Protein AF-0000000085042746 (afdb_homodimer)

Sequence (410 aa):
MNKKSLLLAFVGLVVLGSLLYTFTGTIDPEVYLENIAAERERQFKFLKYNIDSPLEEDQKKDLDSLDFYPIDPSYKVRGRLEPVPNKRIVEIPMTDGTLERYIRHSFVTFELQGKSLKLLLLQAEDEVDLRNFFLAFADGTSADETYGGGRYINLRQDGSSSITIDFNLAYNPYCAYNPDFACPIPPKENILEIPIRAGEKNYNKMNKKSLLLAFVGLVVLGSLLYTFTGTIDPEVYLENIAAERERQFKFLKYNIDSPLEEDQKKDLDSLDFYPIDPSYKVRGRLEPVPNKRIVEIPMTDGTLERYIRHSFVTFELQGKSLKLLLLQAEDEVDLRNFFLAFADGTSADETYGGGRYINLRQDGSSSITIDFNLAYNPYCAYNPDFACPIPPKENILEIPIRAGEKNYNK

Nearest PDB structures (foldseek):
  4fj4-assembly2_A  TM=9.513E-01  e=2.532E-18  Halobacterium salinarum NRC-1
  4fj4-assembly1_B  TM=9.315E-01  e=5.922E-18  Halobacterium salinarum NRC-1
  4dlh-assembly2_B  TM=9.328E-01  e=3.376E-15  Halobacterium salinarum NRC-1
  2lok-assembly1_A  TM=8.518E-01  e=4.322E-14  Halobacterium salinarum NRC-1
  2lnu-assembly1_A  TM=7.606E-01  e=7.051E-15  Haloarcula marismortui ATCC 43049

InterPro domains:
  IPR012467 Protein of unknown function DUF1684 [PF07920] (63-201)
  IPR012467 Protein of unknown function DUF1684 [PTHR41913] (56-204)

Solvent-accessible surface area (backbone atoms only — not comparable to full-atom values): 22525 Å² total; per-residue (Å²): 132,62,68,65,59,52,51,52,49,49,50,48,48,51,50,51,53,52,54,62,60,62,68,56,82,60,70,52,66,67,56,50,53,49,51,54,51,50,52,53,49,47,52,47,44,34,45,48,66,24,88,82,28,67,49,50,71,71,53,23,72,67,56,84,75,78,50,60,44,70,87,51,75,83,47,48,31,64,26,40,57,40,75,39,85,72,69,40,78,40,77,37,50,28,71,76,70,50,71,45,70,28,30,44,48,27,35,35,38,34,66,51,96,89,38,83,44,64,38,56,34,30,25,61,75,84,56,82,57,85,50,48,35,42,35,44,29,34,32,51,33,40,64,71,58,22,47,61,70,23,36,34,39,85,37,54,57,73,50,67,55,29,34,62,47,52,39,57,63,26,34,70,48,58,35,71,76,24,74,86,44,73,37,74,45,41,51,80,69,21,56,42,78,58,65,64,83,40,11,46,38,46,77,78,128,134,62,71,67,62,53,52,51,49,50,51,46,51,50,51,51,52,52,54,62,63,64,67,56,82,59,70,52,66,65,57,50,54,50,50,54,52,50,53,53,50,47,52,46,43,34,46,49,64,24,89,81,28,69,49,50,70,70,53,22,72,68,56,84,74,79,51,59,46,69,88,53,75,82,47,49,36,66,26,40,56,41,75,41,84,73,71,40,77,40,76,36,49,27,71,76,70,50,74,45,69,26,29,45,48,28,36,37,38,35,66,53,95,89,37,82,44,64,38,56,34,30,25,60,74,82,56,82,57,86,50,50,34,42,36,45,29,36,34,51,33,38,64,73,59,21,47,62,70,24,35,34,37,85,36,53,57,73,49,66,56,28,34,62,47,54,39,58,62,26,34,70,50,60,35,73,74,25,75,87,41,70,37,75,44,41,49,80,70,20,55,44,79,57,65,65,86,42,11,46,37,45,78,79,131

Radius of gyration: 24.29 Å; Cα contacts (8 Å, |Δi|>4): 730; chains: 2; bounding box: 73×65×66 Å

Organism: Cyclobacterium marinum (strain ATCC 25205 / DSM 745 / LMG 13164 / NCIMB 1802) (NCBI:txid880070)

Secondary structure (DSSP, 8-state):
--HHHHHHHHHHHHHHHHHHHHT-----HHHHHHHHHHHHHHHHHHHHH-TT-SS-HHHHHH-----BPPP-GGGEEEEEEEEPSS--EEEEEBTTS-EEEEEEEEEEEEEETTEEEEEEEEEETT-SSTTEEEEEEB-TTBTTTB-TT-EEEEEE--SSSEEEEEGGG-B--GGGT-TTS--BPPPGGGB-SS----SB-----/--HHHHHHHHHHHHHHHHHHHHT-----HHHHHHHHHHHHHHHHHHHHH-TT-SS-HHHHHH-----BPPP-GGGEEEEEEEEEEEEEEEEEEBTTS-EEEEEEEEEEEEEETTEEEEEEEEEETT-SSTTEEEEEEB-TTBTTTB-TT-EEEEEE--SSSEEEEEGGG-B--GGGT-TTS--BPPPGGGB-SS----SB-----

Foldseek 3Di:
DDPVVVVVVVVVVVVVVVVVVPPPPDDPPVNVLVVLVVLQVVVLCCCQPNPPHLADPVRSVVRDHFDWFPADCLQKWKWFWAFDPPFDWDWFAKLVGDTAIWTQGTKTWTDHPRDIAIFTWTHHPPDPDPQKTKGWAAEQCAPPFADPQTWIDIWGADDPGMTIDRQLATDDDSCLNPVVDIDTGHDPSRYYYHDDRHHTTRDDD/DDPVVVVVVVVVVVVVVVVVVPPPPDDPPVNVLVVLVVLQVVVLCCCQPNPPHLADVVRSVVRDHFDWFPADCLQKWKWFWAFDPPFDWDWFAKLVGDTAIWTQGTKTWTDHPRDIAIFTWTHHPPDPDPQKTKGWAAEQCAPPWADPQTWIDIWGADDPGMTIDRQLATDDDSCLNPVVDIDTRHDPSRYYYHDDRHHTTRDDD

Structure (mmCIF, N/CA/C/O backbone):
data_AF-0000000085042746-model_v1
#
loop_
_entity.id
_entity.type
_entity.pdbx_description
1 polymer 'DUF1684 domain-containing protein'
#
loop_
_atom_site.group_PDB
_atom_site.id
_atom_site.type_symbol
_atom_site.label_atom_id
_atom_site.label_alt_id
_atom_site.label_comp_id
_atom_site.label_asym_id
_atom_site.label_entity_id
_atom_site.label_seq_id
_atom_site.pdbx_PDB_ins_code
_atom_site.Cartn_x
_atom_site.Cartn_y
_atom_site.Cartn_z
_atom_site.occupancy
_atom_site.B_iso_or_equiv
_atom_site.auth_seq_id
_atom_site.auth_comp_id
_atom_site.auth_asym_id
_atom_site.auth_atom_id
_atom_site.pdbx_PDB_model_num
ATOM 1 N N . MET A 1 1 ? -44.281 10.672 -41 1 47.78 1 MET A N 1
ATOM 2 C CA . MET A 1 1 ? -43.469 10.969 -39.844 1 47.78 1 MET A CA 1
ATOM 3 C C . MET A 1 1 ? -42.562 12.188 -40.094 1 47.78 1 MET A C 1
ATOM 5 O O . MET A 1 1 ? -41.812 12.219 -41.062 1 47.78 1 MET A O 1
ATOM 9 N N . ASN A 1 2 ? -42.906 13.414 -39.531 1 61.84 2 ASN A N 1
ATOM 10 C CA . ASN A 1 2 ? -42.469 14.727 -39.969 1 61.84 2 ASN A CA 1
ATOM 11 C C . ASN A 1 2 ? -40.969 14.914 -39.812 1 61.84 2 ASN A C 1
ATOM 13 O O . ASN A 1 2 ? -40.344 14.359 -38.875 1 61.84 2 ASN A O 1
ATOM 17 N N . LYS A 1 3 ? -40.312 15.383 -40.781 1 70.31 3 LYS A N 1
ATOM 18 C CA . LYS A 1 3 ? -38.875 15.609 -40.969 1 70.31 3 LYS A CA 1
ATOM 19 C C . LYS A 1 3 ? -38.281 16.359 -39.781 1 70.31 3 LYS A C 1
ATOM 21 O O . LYS A 1 3 ? -37.125 16.078 -39.375 1 70.31 3 LYS A O 1
ATOM 26 N N . LYS A 1 4 ? -39 17.188 -39.25 1 70.31 4 LYS A N 1
ATOM 27 C CA . LYS A 1 4 ? -38.531 17.953 -38.094 1 70.31 4 LYS A CA 1
ATOM 28 C C . LYS A 1 4 ? -38.375 17.062 -36.844 1 70.31 4 LYS A C 1
ATOM 30 O O . LYS A 1 4 ? -37.438 17.203 -36.094 1 70.31 4 LYS A O 1
ATOM 35 N N . SER A 1 5 ? -39.25 16.188 -36.656 1 73 5 SER A N 1
ATOM 36 C CA . SER A 1 5 ? -39.188 15.25 -35.531 1 73 5 SER A CA 1
ATOM 37 C C . SER A 1 5 ? -38.031 14.273 -35.688 1 73 5 SER A C 1
ATOM 39 O O . SER A 1 5 ? -37.406 13.883 -34.719 1 73 5 SER A O 1
ATOM 41 N N . LEU A 1 6 ? -37.656 13.992 -36.906 1 71.12 6 LEU A N 1
ATOM 42 C CA . LEU A 1 6 ? -36.531 13.102 -37.188 1 71.12 6 LEU A CA 1
ATOM 43 C C . LEU A 1 6 ? -35.188 13.789 -36.906 1 71.12 6 LEU A C 1
ATOM 45 O O . LEU A 1 6 ? -34.281 13.172 -36.375 1 71.12 6 LEU A O 1
ATOM 49 N N . LEU A 1 7 ? -35.125 15.094 -37.219 1 70.94 7 LEU A N 1
ATOM 50 C CA . LEU A 1 7 ? -33.906 15.875 -37 1 70.94 7 LEU A CA 1
ATOM 51 C C . LEU A 1 7 ? -33.688 16.094 -35.5 1 70.94 7 LEU A C 1
ATOM 53 O O . LEU A 1 7 ? -32.562 15.992 -35 1 70.94 7 LEU A O 1
ATOM 57 N N . LEU A 1 8 ? -34.781 16.297 -34.781 1 69.56 8 LEU A N 1
ATOM 58 C CA . LEU A 1 8 ? -34.688 16.469 -33.344 1 69.56 8 LEU A CA 1
ATOM 59 C C . LEU A 1 8 ? -34.312 15.164 -32.656 1 69.56 8 LEU A C 1
ATOM 61 O O . LEU A 1 8 ? -33.531 15.164 -31.719 1 69.56 8 LEU A O 1
ATOM 65 N N . ALA A 1 9 ? -34.781 14.062 -33.188 1 69.44 9 ALA A N 1
ATOM 66 C CA . ALA A 1 9 ? -34.406 12.75 -32.688 1 69.44 9 ALA A CA 1
ATOM 67 C C . ALA A 1 9 ? -32.938 12.453 -32.938 1 69.44 9 ALA A C 1
ATOM 69 O O . ALA A 1 9 ? -32.219 11.898 -32.094 1 69.44 9 ALA A O 1
ATOM 70 N N . PHE A 1 10 ? -32.469 12.922 -34.125 1 72.94 10 PHE A N 1
ATOM 71 C CA . PHE A 1 10 ? -31.062 12.711 -34.469 1 72.94 10 PHE A CA 1
ATOM 72 C C . PHE A 1 10 ? -30.141 13.578 -33.625 1 72.94 10 PHE A C 1
ATOM 74 O O . PHE A 1 10 ? -29.109 13.109 -33.125 1 72.94 10 PHE A O 1
ATOM 81 N N . VAL A 1 11 ? -30.547 14.82 -33.344 1 68.88 11 VAL A N 1
ATOM 82 C CA . VAL A 1 11 ? -29.766 15.727 -32.5 1 68.88 11 VAL A CA 1
ATOM 83 C C . VAL A 1 11 ? -29.797 15.219 -31.062 1 68.88 11 VAL A C 1
ATOM 85 O O . VAL A 1 11 ? -28.766 15.25 -30.375 1 68.88 11 VAL A O 1
ATOM 88 N N . GLY A 1 12 ? -30.984 14.703 -30.672 1 67 12 GLY A N 1
ATOM 89 C CA . GLY A 1 12 ? -31.078 14.102 -29.344 1 67 12 GLY A CA 1
ATOM 90 C C . GLY A 1 12 ? -30.188 12.883 -29.188 1 67 12 GLY A C 1
ATOM 91 O O . GLY A 1 12 ? -29.531 12.727 -28.141 1 67 12 GLY A O 1
ATOM 92 N N . LEU A 1 13 ? -30.141 12.039 -30.266 1 67.69 13 LEU A N 1
ATOM 93 C CA . LEU A 1 13 ? -29.281 10.859 -30.234 1 67.69 13 LEU A CA 1
ATOM 94 C C . LEU A 1 13 ? -27.812 11.25 -30.188 1 67.69 13 LEU A C 1
ATOM 96 O O . LEU A 1 13 ? -27.016 10.648 -29.453 1 67.69 13 LEU A O 1
ATOM 100 N N . VAL A 1 14 ? -27.438 12.32 -30.906 1 63.56 14 VAL A N 1
ATOM 101 C CA . VAL A 1 14 ? -26.047 12.797 -30.906 1 63.56 14 VAL A CA 1
ATOM 102 C C . VAL A 1 14 ? -25.703 13.406 -29.562 1 63.56 14 VAL A C 1
ATOM 104 O O . VAL A 1 14 ? -24.641 13.156 -29 1 63.56 14 VAL A O 1
ATOM 107 N N . VAL A 1 15 ? -26.641 14.125 -29 1 60.72 15 VAL A N 1
ATOM 108 C CA . VAL A 1 15 ? -26.422 14.734 -27.703 1 60.72 15 VAL A CA 1
ATOM 109 C C . VAL A 1 15 ? -26.375 13.648 -26.625 1 60.72 15 VAL A C 1
ATOM 111 O O . VAL A 1 15 ? -25.516 13.688 -25.734 1 60.72 15 VAL A O 1
ATOM 114 N N . LEU A 1 16 ? -27.281 12.664 -26.719 1 58.47 16 LEU A N 1
ATOM 115 C CA . LEU A 1 16 ? -27.266 11.555 -25.781 1 58.47 16 LEU A CA 1
ATOM 116 C C . LEU A 1 16 ? -25.984 10.734 -25.922 1 58.47 16 LEU A C 1
ATOM 118 O O . LEU A 1 16 ? -25.391 10.328 -24.922 1 58.47 16 LEU A O 1
ATOM 122 N N . GLY A 1 17 ? -25.531 10.453 -27.125 1 55.41 17 GLY A N 1
ATOM 123 C CA . GLY A 1 17 ? -24.266 9.789 -27.359 1 55.41 17 GLY A CA 1
ATOM 124 C C . GLY A 1 17 ? -23.078 10.547 -26.812 1 55.41 17 GLY A C 1
ATOM 125 O O . GLY A 1 17 ? -22.172 9.961 -26.219 1 55.41 17 GLY A O 1
ATOM 126 N N . SER A 1 18 ? -23.094 11.867 -27.016 1 54.91 18 SER A N 1
ATOM 127 C CA . SER A 1 18 ? -22 12.695 -26.516 1 54.91 18 SER A CA 1
ATOM 128 C C . SER A 1 18 ? -22.016 12.75 -25 1 54.91 18 SER A C 1
ATOM 130 O O . SER A 1 18 ? -20.953 12.75 -24.359 1 54.91 18 SER A O 1
ATOM 132 N N . LEU A 1 19 ? -23.125 12.797 -24.344 1 50.06 19 LEU A N 1
ATOM 133 C CA . LEU A 1 19 ? -23.219 12.812 -22.891 1 50.06 19 LEU A CA 1
ATOM 134 C C . LEU A 1 19 ? -22.75 11.484 -22.297 1 50.06 19 LEU A C 1
ATOM 136 O O . LEU A 1 19 ? -22.094 11.461 -21.266 1 50.06 19 LEU A O 1
ATOM 140 N N . LEU A 1 20 ? -23.078 10.375 -22.906 1 45.69 20 LEU A N 1
ATOM 141 C CA . LEU A 1 20 ? -22.609 9.07 -22.438 1 45.69 20 LEU A CA 1
ATOM 142 C C . LEU A 1 20 ? -21.094 8.969 -22.531 1 45.69 20 LEU A C 1
ATOM 144 O O . LEU A 1 20 ? -20.453 8.328 -21.688 1 45.69 20 LEU A O 1
ATOM 148 N N . TYR A 1 21 ? -20.531 9.617 -23.5 1 43.19 21 TYR A N 1
ATOM 149 C CA . TYR A 1 21 ? -19.078 9.555 -23.641 1 43.19 21 TYR A CA 1
ATOM 150 C C . TYR A 1 21 ? -18.391 10.289 -22.5 1 43.19 21 TYR A C 1
ATOM 152 O O . TYR A 1 21 ? -17.281 9.93 -22.094 1 43.19 21 TYR A O 1
ATOM 160 N N . THR A 1 22 ? -19 11.273 -21.984 1 41.19 22 THR A N 1
ATOM 161 C CA . THR A 1 22 ? -18.297 12.141 -21.047 1 41.19 22 THR A CA 1
ATOM 162 C C . THR A 1 22 ? -18.188 11.484 -19.672 1 41.19 22 THR A C 1
ATOM 164 O O . THR A 1 22 ? -17.281 11.812 -18.891 1 41.19 22 THR A O 1
ATOM 167 N N . PHE A 1 23 ? -19.125 10.734 -19.234 1 39.03 23 PHE A N 1
ATOM 168 C CA . PHE A 1 23 ? -19.125 10.344 -17.828 1 39.03 23 PHE A CA 1
ATOM 169 C C . PHE A 1 23 ? -18.094 9.258 -17.562 1 39.03 23 PHE A C 1
ATOM 171 O O . PHE A 1 23 ? -18.031 8.719 -16.453 1 39.03 23 PHE A O 1
ATOM 178 N N . THR A 1 24 ? -17.609 8.57 -18.531 1 40.72 24 THR A N 1
ATOM 179 C CA . THR A 1 24 ? -16.672 7.543 -18.109 1 40.72 24 THR A CA 1
ATOM 180 C C . THR A 1 24 ? -15.367 8.172 -17.609 1 40.72 24 THR A C 1
ATOM 182 O O . THR A 1 24 ? -14.734 8.945 -18.328 1 40.72 24 THR A O 1
ATOM 185 N N . GLY A 1 25 ? -15.312 8.711 -16.562 1 44.97 25 GLY A N 1
ATOM 186 C CA . GLY A 1 25 ? -14.07 9.109 -15.906 1 44.97 25 GLY A CA 1
ATOM 187 C C . GLY A 1 25 ? -12.883 8.281 -16.344 1 44.97 25 GLY A C 1
ATOM 188 O O . GLY A 1 25 ? -12.352 7.492 -15.562 1 44.97 25 GLY A O 1
ATOM 189 N N . THR A 1 26 ? -12.852 7.852 -17.594 1 50.5 26 THR A N 1
ATOM 190 C CA . THR A 1 26 ? -11.875 6.949 -18.188 1 50.5 26 THR A CA 1
ATOM 191 C C . THR A 1 26 ? -10.477 7.574 -18.172 1 50.5 26 THR A C 1
ATOM 193 O O . THR A 1 26 ? -10.297 8.711 -18.609 1 50.5 26 THR A O 1
ATOM 196 N N . ILE A 1 27 ? -9.742 7.289 -17.156 1 57.69 27 ILE A N 1
ATOM 197 C CA . ILE A 1 27 ? -8.336 7.621 -17.375 1 57.69 27 ILE A CA 1
ATOM 198 C C . ILE A 1 27 ? -7.988 7.445 -18.859 1 57.69 27 ILE A C 1
ATOM 200 O O . ILE A 1 27 ? -8.391 6.461 -19.484 1 57.69 27 ILE A O 1
ATOM 204 N N . ASP A 1 28 ? -7.504 8.453 -19.438 1 74.38 28 ASP A N 1
ATOM 205 C CA . ASP A 1 28 ? -6.965 8.398 -20.797 1 74.38 28 ASP A CA 1
ATOM 206 C C . ASP A 1 28 ? -6.172 7.117 -21.016 1 74.38 28 ASP A C 1
ATOM 208 O O . ASP A 1 28 ? -5.289 6.777 -20.219 1 74.38 28 ASP A O 1
ATOM 212 N N . PRO A 1 29 ? -6.688 6.262 -21.922 1 83.38 29 PRO A N 1
ATOM 213 C CA . PRO A 1 29 ? -6.016 4.988 -22.203 1 83.38 29 PRO A CA 1
ATOM 214 C C . PRO A 1 29 ? -4.496 5.137 -22.312 1 83.38 29 PRO A C 1
ATOM 216 O O . PRO A 1 29 ? -3.756 4.242 -21.891 1 83.38 29 PRO A O 1
ATOM 219 N N . GLU A 1 30 ? -4.125 6.199 -22.828 1 87.38 30 GLU A N 1
ATOM 220 C CA . GLU A 1 30 ? -2.684 6.406 -22.953 1 87.38 30 GLU A CA 1
ATOM 221 C C . GLU A 1 30 ? -2.035 6.613 -21.578 1 87.38 30 GLU A C 1
ATOM 223 O O . GLU A 1 30 ? -0.933 6.125 -21.328 1 87.38 30 GLU A O 1
ATOM 228 N N . VAL A 1 31 ? -2.754 7.277 -20.844 1 86.88 31 VAL A N 1
ATOM 229 C CA . VAL A 1 31 ? -2.248 7.531 -19.5 1 86.88 31 VAL A CA 1
ATOM 230 C C . VAL A 1 31 ? -2.182 6.223 -18.719 1 86.88 31 VAL A C 1
ATOM 232 O O . VAL A 1 31 ? -1.226 5.984 -17.984 1 86.88 31 VAL A O 1
ATOM 235 N N . TYR A 1 32 ? -3.158 5.379 -18.938 1 92.44 32 TYR A N 1
ATOM 236 C CA . TYR A 1 32 ? -3.186 4.074 -18.281 1 92.44 32 TYR A CA 1
ATOM 237 C C . TYR A 1 32 ? -1.979 3.236 -18.672 1 92.44 32 TYR A C 1
ATOM 239 O O . TYR A 1 32 ? -1.275 2.697 -17.812 1 92.44 32 TYR A O 1
ATOM 247 N N . LEU A 1 33 ? -1.716 3.164 -19.969 1 95.19 33 LEU A N 1
ATOM 248 C CA . LEU A 1 33 ? -0.595 2.383 -20.469 1 95.19 33 LEU A CA 1
ATOM 249 C C . LEU A 1 33 ? 0.728 2.904 -19.922 1 95.19 33 LEU A C 1
ATOM 251 O O . LEU A 1 33 ? 1.602 2.121 -19.547 1 95.19 33 LEU A O 1
ATOM 255 N N . GLU A 1 34 ? 0.842 4.145 -19.844 1 92.69 34 GLU A N 1
ATOM 256 C CA . GLU A 1 34 ? 2.055 4.77 -19.328 1 92.69 34 GLU A CA 1
ATOM 257 C C . GLU A 1 34 ? 2.25 4.453 -17.844 1 92.69 34 GLU A C 1
ATOM 259 O O . GLU A 1 34 ? 3.375 4.211 -17.406 1 92.69 34 GLU A O 1
ATOM 264 N N . ASN A 1 35 ? 1.166 4.438 -17.188 1 91.69 35 ASN A N 1
ATOM 265 C CA . ASN A 1 35 ? 1.235 4.156 -15.75 1 91.69 35 ASN A CA 1
ATOM 266 C C . ASN A 1 35 ? 1.701 2.727 -15.484 1 91.69 35 ASN A C 1
ATOM 268 O O . ASN A 1 35 ? 2.52 2.492 -14.594 1 91.69 35 ASN A O 1
ATOM 272 N N . ILE A 1 36 ? 1.187 1.786 -16.219 1 96.69 36 ILE A N 1
ATOM 273 C CA . ILE A 1 36 ? 1.585 0.392 -16.062 1 96.69 36 ILE A CA 1
ATOM 274 C C . ILE A 1 36 ? 3.062 0.234 -16.406 1 96.69 36 ILE A C 1
ATOM 276 O O . ILE A 1 36 ? 3.816 -0.413 -15.68 1 96.69 36 ILE A O 1
ATOM 280 N N . ALA A 1 37 ? 3.455 0.836 -17.5 1 96.12 37 ALA A N 1
ATOM 281 C CA . ALA A 1 37 ? 4.848 0.762 -17.938 1 96.12 37 ALA A CA 1
ATOM 282 C C . ALA A 1 37 ? 5.781 1.354 -16.875 1 96.12 37 ALA A C 1
ATOM 284 O O . ALA A 1 37 ? 6.855 0.809 -16.609 1 96.12 37 ALA A O 1
ATOM 285 N N . ALA A 1 38 ? 5.398 2.395 -16.328 1 92.94 38 ALA A N 1
ATOM 286 C CA . ALA A 1 38 ? 6.199 3.049 -15.289 1 92.94 38 ALA A CA 1
ATOM 287 C C . ALA A 1 38 ? 6.352 2.15 -14.062 1 92.94 38 ALA A C 1
ATOM 289 O O . ALA A 1 38 ? 7.438 2.059 -13.484 1 92.94 38 ALA A O 1
ATOM 290 N N . GLU A 1 39 ? 5.25 1.542 -13.695 1 94.06 39 GLU A N 1
ATOM 291 C CA . GLU A 1 39 ? 5.305 0.635 -12.555 1 94.06 39 GLU A CA 1
ATOM 292 C C . GLU A 1 39 ? 6.234 -0.544 -12.828 1 94.06 39 GLU A C 1
ATOM 294 O O . GLU A 1 39 ? 7.004 -0.953 -11.953 1 94.06 39 GLU A O 1
ATOM 299 N N . ARG A 1 40 ? 6.203 -1.094 -13.977 1 96.44 40 ARG A N 1
ATOM 300 C CA . ARG A 1 40 ? 7.078 -2.193 -14.375 1 96.44 40 ARG A CA 1
ATOM 301 C C . ARG A 1 40 ? 8.539 -1.764 -14.352 1 96.44 40 ARG A C 1
ATOM 303 O O . ARG A 1 40 ? 9.406 -2.52 -13.914 1 96.44 40 ARG A O 1
ATOM 310 N N . GLU A 1 41 ? 8.828 -0.585 -14.828 1 95.06 41 GLU A N 1
ATOM 311 C CA . GLU A 1 41 ? 10.18 -0.051 -14.82 1 95.06 41 GLU A CA 1
ATOM 312 C C . GLU A 1 41 ? 10.688 0.151 -13.391 1 95.06 41 GLU A C 1
ATOM 314 O O . GLU A 1 41 ? 11.852 -0.144 -13.094 1 95.06 41 GLU A O 1
ATOM 319 N N . ARG A 1 42 ? 9.852 0.607 -12.57 1 93.19 42 ARG A N 1
ATOM 320 C CA . ARG A 1 42 ? 10.219 0.798 -11.172 1 93.19 42 ARG A CA 1
ATOM 321 C C . ARG A 1 42 ? 10.57 -0.531 -10.516 1 93.19 42 ARG A C 1
ATOM 323 O O . ARG A 1 42 ? 11.523 -0.609 -9.734 1 93.19 42 ARG A O 1
ATOM 330 N N . GLN A 1 43 ? 9.789 -1.518 -10.828 1 94.44 43 GLN A N 1
ATOM 331 C CA . GLN A 1 43 ? 10.086 -2.852 -10.312 1 94.44 43 GLN A CA 1
ATOM 332 C C . GLN A 1 43 ? 11.453 -3.338 -10.781 1 94.44 43 GLN A C 1
ATOM 334 O O . GLN A 1 43 ? 12.242 -3.854 -9.992 1 94.44 43 GLN A O 1
ATOM 339 N N . PHE A 1 44 ? 11.734 -3.135 -12.062 1 95.5 44 PHE A N 1
ATOM 340 C CA . PHE A 1 44 ? 13.016 -3.52 -12.633 1 95.5 44 PHE A CA 1
ATOM 341 C C . PHE A 1 44 ? 14.156 -2.799 -11.922 1 95.5 44 PHE A C 1
ATOM 343 O O . PHE A 1 44 ? 15.141 -3.426 -11.516 1 95.5 44 PHE A O 1
ATOM 350 N N . LYS A 1 45 ? 14 -1.56 -11.766 1 94.25 45 LYS A N 1
ATOM 351 C CA . LYS A 1 45 ? 15.055 -0.746 -11.164 1 94.25 45 LYS A CA 1
ATOM 352 C C . LYS A 1 45 ? 15.281 -1.129 -9.703 1 94.25 45 LYS A C 1
ATOM 354 O O . LYS A 1 45 ? 16.422 -1.128 -9.234 1 94.25 45 LYS A O 1
ATOM 359 N N . PHE A 1 46 ? 14.258 -1.419 -9.062 1 94 46 PHE A N 1
ATOM 360 C CA . PHE A 1 46 ? 14.398 -1.872 -7.688 1 94 46 PHE A CA 1
ATOM 361 C C . PHE A 1 46 ? 15.219 -3.154 -7.621 1 94 46 PHE A C 1
ATOM 363 O O . PHE A 1 46 ? 16.188 -3.244 -6.855 1 94 46 PHE A O 1
ATOM 370 N N . LEU A 1 47 ? 14.859 -4.125 -8.398 1 95.19 47 LEU A N 1
ATOM 371 C CA . LEU A 1 47 ? 15.539 -5.414 -8.391 1 95.19 47 LEU A CA 1
ATOM 372 C C . LEU A 1 47 ? 17 -5.262 -8.812 1 95.19 47 LEU A C 1
ATOM 374 O O . LEU A 1 47 ? 17.891 -5.887 -8.227 1 95.19 47 LEU A O 1
ATOM 378 N N . LYS A 1 48 ? 17.219 -4.391 -9.711 1 95 48 LYS A N 1
ATOM 379 C CA . LYS A 1 48 ? 18.547 -4.281 -10.289 1 95 48 LYS A CA 1
ATOM 380 C C . LYS A 1 48 ? 19.469 -3.441 -9.406 1 95 48 LYS A C 1
ATOM 382 O O . LYS A 1 48 ? 20.656 -3.75 -9.25 1 95 48 LYS A O 1
ATOM 387 N N . TYR A 1 49 ? 18.953 -2.43 -8.742 1 92.5 49 TYR A N 1
ATOM 388 C CA . TYR A 1 49 ? 19.859 -1.429 -8.188 1 92.5 49 TYR A CA 1
ATOM 389 C C . TYR A 1 49 ? 19.672 -1.306 -6.68 1 92.5 49 TYR A C 1
ATOM 391 O O . TYR A 1 49 ? 20.578 -0.848 -5.977 1 92.5 49 TYR A O 1
ATOM 399 N N . ASN A 1 50 ? 18.578 -1.657 -6.184 1 90.94 50 ASN A N 1
ATOM 400 C CA . ASN A 1 50 ? 18.281 -1.369 -4.781 1 90.94 50 ASN A CA 1
ATOM 401 C C . ASN A 1 50 ? 19.062 -2.305 -3.852 1 90.94 50 ASN A C 1
ATOM 403 O O . ASN A 1 50 ? 19.203 -3.494 -4.145 1 90.94 50 ASN A O 1
ATOM 407 N N . ILE A 1 51 ? 19.469 -1.799 -2.693 1 86.19 51 ILE A N 1
ATOM 408 C CA . ILE A 1 51 ? 20.234 -2.564 -1.718 1 86.19 51 ILE A CA 1
ATOM 409 C C . ILE A 1 51 ? 19.344 -3.625 -1.076 1 86.19 51 ILE A C 1
ATOM 411 O O . ILE A 1 51 ? 19.828 -4.688 -0.676 1 86.19 51 ILE A O 1
ATOM 415 N N . ASP A 1 52 ? 18.047 -3.406 -1.043 1 87.69 52 ASP A N 1
ATOM 416 C CA . ASP A 1 52 ? 17.125 -4.332 -0.402 1 87.69 52 ASP A CA 1
ATOM 417 C C . ASP A 1 52 ? 16.609 -5.379 -1.392 1 87.69 52 ASP A C 1
ATOM 419 O O . ASP A 1 52 ? 15.797 -6.23 -1.039 1 87.69 52 ASP A O 1
ATOM 423 N N . SER A 1 53 ? 17.062 -5.223 -2.594 1 92.31 53 SER A N 1
ATOM 424 C CA . SER A 1 53 ? 16.672 -6.191 -3.617 1 92.31 53 SER A CA 1
ATOM 425 C C . SER A 1 53 ? 16.984 -7.617 -3.166 1 92.31 53 SER A C 1
ATOM 427 O O . SER A 1 53 ? 18 -7.875 -2.541 1 92.31 53 SER A O 1
ATOM 429 N N . PRO A 1 54 ? 16.078 -8.531 -3.516 1 94.38 54 PRO A N 1
ATOM 430 C CA . PRO A 1 54 ? 16.328 -9.938 -3.195 1 94.38 54 PRO A CA 1
ATOM 431 C C . PRO A 1 54 ? 17.438 -10.539 -4.051 1 94.38 54 PRO A C 1
ATOM 433 O O . PRO A 1 54 ? 17.906 -11.648 -3.777 1 94.38 54 PRO A O 1
ATOM 436 N N . LEU A 1 55 ? 17.859 -9.875 -5.078 1 95.69 55 LEU A N 1
ATOM 437 C CA . LEU A 1 55 ? 18.859 -10.398 -5.996 1 95.69 55 LEU A CA 1
ATOM 438 C C . LEU A 1 55 ? 20.266 -10.273 -5.402 1 95.69 55 LEU A C 1
ATOM 440 O O . LEU A 1 55 ? 20.578 -9.266 -4.762 1 95.69 55 LEU A O 1
ATOM 444 N N . GLU A 1 56 ? 21.047 -11.258 -5.652 1 95.06 56 GLU A N 1
ATOM 445 C CA . GLU A 1 56 ? 22.469 -11.172 -5.344 1 95.06 56 GLU A CA 1
ATOM 446 C C . GLU A 1 56 ? 23.203 -10.258 -6.328 1 95.06 56 GLU A C 1
ATOM 448 O O . GLU A 1 56 ? 22.672 -9.938 -7.391 1 95.06 56 GLU A O 1
ATOM 453 N N . GLU A 1 57 ? 24.406 -9.977 -5.996 1 95.19 57 GLU A N 1
ATOM 454 C CA . GLU A 1 57 ? 25.156 -9.016 -6.797 1 95.19 57 GLU A CA 1
ATOM 455 C C . GLU A 1 57 ? 25.359 -9.523 -8.219 1 95.19 57 GLU A C 1
ATOM 457 O O . GLU A 1 57 ? 25.219 -8.766 -9.18 1 95.19 57 GLU A O 1
ATOM 462 N N . ASP A 1 58 ? 25.703 -10.75 -8.352 1 95.19 58 ASP A N 1
ATOM 463 C CA . ASP A 1 58 ? 25.922 -11.32 -9.68 1 95.19 58 ASP A CA 1
ATOM 464 C C . ASP A 1 58 ? 24.625 -11.32 -10.484 1 95.19 58 ASP A C 1
ATOM 466 O O . ASP A 1 58 ? 24.625 -11.07 -11.688 1 95.19 58 ASP A O 1
ATOM 470 N N . GLN A 1 59 ? 23.516 -11.609 -9.758 1 95.06 59 GLN A N 1
ATOM 471 C CA . GLN A 1 59 ? 22.203 -11.586 -10.406 1 95.06 59 GLN A CA 1
ATOM 472 C C . GLN A 1 59 ? 21.859 -10.172 -10.883 1 95.06 59 GLN A C 1
ATOM 474 O O . GLN A 1 59 ? 21.297 -10 -11.969 1 95.06 59 GLN A O 1
ATOM 479 N N . LYS A 1 60 ? 22.172 -9.234 -10.078 1 95.12 60 LYS A N 1
ATOM 480 C CA . LYS A 1 60 ? 21.922 -7.844 -10.43 1 95.12 60 LYS A CA 1
ATOM 481 C C . LYS A 1 60 ? 22.672 -7.441 -11.688 1 95.12 60 LYS A C 1
ATOM 483 O O . LYS A 1 60 ? 22.125 -6.789 -12.57 1 95.12 60 LYS A O 1
ATOM 488 N N . LYS A 1 61 ? 23.859 -7.812 -11.727 1 95 61 LYS A N 1
ATOM 489 C CA . LYS A 1 61 ? 24.719 -7.484 -12.867 1 95 61 LYS A CA 1
ATOM 490 C C . LYS A 1 61 ? 24.156 -8.086 -14.156 1 95 61 LYS A C 1
ATOM 492 O O . LYS A 1 61 ? 24.219 -7.457 -15.219 1 95 61 LYS A O 1
ATOM 497 N N . ASP A 1 62 ? 23.625 -9.203 -14.023 1 94.81 62 ASP A N 1
ATOM 498 C CA . ASP A 1 62 ? 23.188 -9.961 -15.195 1 94.81 62 ASP A CA 1
ATOM 499 C C . ASP A 1 62 ? 21.75 -9.578 -15.594 1 94.81 62 ASP A C 1
ATOM 501 O O . ASP A 1 62 ? 21.312 -9.898 -16.688 1 94.81 62 ASP A O 1
ATOM 505 N N . LEU A 1 63 ? 21.016 -8.93 -14.68 1 95.31 63 LEU A N 1
ATOM 506 C CA . LEU A 1 63 ? 19.625 -8.609 -14.953 1 95.31 63 LEU A CA 1
ATOM 507 C C . LEU A 1 63 ? 19.516 -7.477 -15.969 1 95.31 63 LEU A C 1
ATOM 509 O O . LEU A 1 63 ? 19.922 -6.344 -15.695 1 95.31 63 LEU A O 1
ATOM 513 N N . ASP A 1 64 ? 18.938 -7.762 -17.109 1 93.81 64 ASP A N 1
ATOM 514 C CA . ASP A 1 64 ? 18.812 -6.738 -18.156 1 93.81 64 ASP A CA 1
ATOM 515 C C . ASP A 1 64 ? 17.359 -6.266 -18.281 1 93.81 64 ASP A C 1
ATOM 517 O O . ASP A 1 64 ? 17.109 -5.137 -18.719 1 93.81 64 ASP A O 1
ATOM 521 N N . SER A 1 65 ? 16.469 -7.191 -18.031 1 94.81 65 SER A N 1
ATOM 522 C CA . SER A 1 65 ? 15.039 -6.867 -18.125 1 94.81 65 SER A CA 1
ATOM 523 C C . SER A 1 65 ? 14.195 -7.883 -17.359 1 94.81 65 SER A C 1
ATOM 525 O O . SER A 1 65 ? 14.672 -8.969 -17.016 1 94.81 65 SER A O 1
ATOM 527 N N . LEU A 1 66 ? 13.047 -7.469 -17.062 1 96.88 66 LEU A N 1
ATOM 528 C CA . LEU A 1 66 ? 12.008 -8.398 -16.625 1 96.88 66 LEU A CA 1
ATOM 529 C C . LEU A 1 66 ? 11.086 -8.75 -17.781 1 96.88 66 LEU A C 1
ATOM 531 O O . LEU A 1 66 ? 10.922 -7.961 -18.719 1 96.88 66 LEU A O 1
ATOM 535 N N . ASP A 1 67 ? 10.547 -9.906 -17.734 1 97.38 67 ASP A N 1
ATOM 536 C CA . ASP A 1 67 ? 9.648 -10.359 -18.797 1 97.38 67 ASP A CA 1
ATOM 537 C C . ASP A 1 67 ? 8.188 -10.219 -18.375 1 97.38 67 ASP A C 1
ATOM 539 O O . ASP A 1 67 ? 7.805 -10.648 -17.297 1 97.38 67 ASP A O 1
ATOM 543 N N . PHE A 1 68 ? 7.402 -9.562 -19.234 1 98.44 68 PHE A N 1
ATOM 544 C CA . PHE A 1 68 ? 5.984 -9.352 -19 1 98.44 68 PHE A CA 1
ATOM 545 C C . PHE A 1 68 ? 5.152 -9.758 -20.203 1 98.44 68 PHE A C 1
ATOM 547 O O . PHE A 1 68 ? 5.633 -9.695 -21.344 1 98.44 68 PHE A O 1
ATOM 554 N N . TYR A 1 69 ? 3.896 -10.125 -19.969 1 98.75 69 TYR A N 1
ATOM 555 C CA . TYR A 1 69 ? 2.922 -10.125 -21.062 1 98.75 69 TYR A CA 1
ATOM 556 C C . TYR A 1 69 ? 2.674 -8.719 -21.578 1 98.75 69 TYR A C 1
ATOM 558 O O . TYR A 1 69 ? 2.842 -7.742 -20.844 1 98.75 69 TYR A O 1
ATOM 566 N N . PRO A 1 70 ? 2.238 -8.625 -22.891 1 98.38 70 PRO A N 1
ATOM 567 C CA . PRO A 1 70 ? 1.782 -7.301 -23.312 1 98.38 70 PRO A CA 1
ATOM 568 C C . PRO A 1 70 ? 0.65 -6.758 -22.438 1 98.38 70 PRO A C 1
ATOM 570 O O . PRO A 1 70 ? -0.174 -7.527 -21.938 1 98.38 70 PRO A O 1
ATOM 573 N N . ILE A 1 71 ? 0.674 -5.41 -22.25 1 98.31 71 ILE A N 1
ATOM 574 C CA . ILE A 1 71 ? -0.39 -4.809 -21.453 1 98.31 71 ILE A CA 1
ATOM 575 C C . ILE A 1 71 ? -1.731 -5 -22.156 1 98.31 71 ILE A C 1
ATOM 577 O O . ILE A 1 71 ? -1.873 -4.668 -23.344 1 98.31 71 ILE A O 1
ATOM 581 N N . ASP A 1 72 ? -2.666 -5.598 -21.516 1 97.81 72 ASP A N 1
ATOM 582 C CA . ASP A 1 72 ? -4.016 -5.828 -22.016 1 97.81 72 ASP A CA 1
ATOM 583 C C . ASP A 1 72 ? -5.066 -5.27 -21.062 1 97.81 72 ASP A C 1
ATOM 585 O O . ASP A 1 72 ? -5.336 -5.859 -20.016 1 97.81 72 ASP A O 1
ATOM 589 N N . PRO A 1 73 ? -5.68 -4.156 -21.438 1 97.12 73 PRO A N 1
ATOM 590 C CA . PRO A 1 73 ? -6.621 -3.482 -20.531 1 97.12 73 PRO A CA 1
ATOM 591 C C . PRO A 1 73 ? -7.816 -4.359 -20.172 1 97.12 73 PRO A C 1
ATOM 593 O O . PRO A 1 73 ? -8.516 -4.082 -19.188 1 97.12 73 PRO A O 1
ATOM 596 N N . SER A 1 74 ? -8.078 -5.41 -20.922 1 96.81 74 SER A N 1
ATOM 597 C CA . SER A 1 74 ? -9.203 -6.289 -20.625 1 96.81 74 SER A CA 1
ATOM 598 C C . SER A 1 74 ? -8.961 -7.082 -19.344 1 96.81 74 SER A C 1
ATOM 600 O O . SER A 1 74 ? -9.891 -7.68 -18.797 1 96.81 74 SER A O 1
ATOM 602 N N . TYR A 1 75 ? -7.742 -7.074 -18.844 1 98.38 75 TYR A N 1
ATOM 603 C CA . TYR A 1 75 ? -7.41 -7.789 -17.609 1 98.38 75 TYR A CA 1
ATOM 604 C C . TYR A 1 75 ? -7.531 -6.871 -16.406 1 98.38 75 TYR A C 1
ATOM 606 O O . TYR A 1 75 ? -7.207 -7.27 -15.281 1 98.38 75 TYR A O 1
ATOM 614 N N . LYS A 1 76 ? -7.879 -5.652 -16.609 1 97.88 76 LYS A N 1
ATOM 615 C CA . LYS A 1 76 ? -8.305 -4.754 -15.531 1 97.88 76 LYS A CA 1
ATOM 616 C C . LYS A 1 76 ? -9.812 -4.852 -15.305 1 97.88 76 LYS A C 1
ATOM 618 O O . LYS A 1 76 ? -10.602 -4.406 -16.141 1 97.88 76 LYS A O 1
ATOM 623 N N . VAL A 1 77 ? -10.211 -5.375 -14.133 1 97.62 77 VAL A N 1
ATOM 624 C CA . VAL A 1 77 ? -11.617 -5.703 -13.93 1 97.62 77 VAL A CA 1
ATOM 625 C C . VAL A 1 77 ? -12.109 -5.102 -12.617 1 97.62 77 VAL A C 1
ATOM 627 O O . VAL A 1 77 ? -11.344 -4.996 -11.656 1 97.62 77 VAL A O 1
ATOM 630 N N . ARG A 1 78 ? -13.281 -4.75 -12.625 1 96.19 78 ARG A N 1
ATOM 631 C CA . ARG A 1 78 ? -13.945 -4.316 -11.398 1 96.19 78 ARG A CA 1
ATOM 632 C C . ARG A 1 78 ? -14.711 -5.465 -10.758 1 96.19 78 ARG A C 1
ATOM 634 O O . ARG A 1 78 ? -15.367 -6.246 -11.453 1 96.19 78 ARG A O 1
ATOM 641 N N . GLY A 1 79 ? -14.578 -5.57 -9.477 1 96.94 79 GLY A N 1
ATOM 642 C CA . GLY A 1 79 ? -15.258 -6.633 -8.758 1 96.94 79 GLY A CA 1
ATOM 643 C C . GLY A 1 79 ? -16.062 -6.137 -7.566 1 96.94 79 GLY A C 1
ATOM 644 O O . GLY A 1 79 ? -15.891 -4.992 -7.133 1 96.94 79 GLY A O 1
ATOM 645 N N . ARG A 1 80 ? -16.922 -7.02 -7.094 1 95.44 80 ARG A N 1
ATOM 646 C CA . ARG A 1 80 ? -17.734 -6.746 -5.91 1 95.44 80 ARG A CA 1
ATOM 647 C C . ARG A 1 80 ? -17.156 -7.422 -4.676 1 95.44 80 ARG A C 1
ATOM 649 O O . ARG A 1 80 ? -16.797 -8.602 -4.719 1 95.44 80 ARG A O 1
ATOM 656 N N . LEU A 1 81 ? -17.109 -6.637 -3.637 1 94.5 81 LEU A N 1
ATOM 657 C CA . LEU A 1 81 ? -16.609 -7.168 -2.373 1 94.5 81 LEU A CA 1
ATOM 658 C C . LEU A 1 81 ? -17.734 -7.832 -1.584 1 94.5 81 LEU A C 1
ATOM 660 O O . LEU A 1 81 ? -18.812 -7.246 -1.408 1 94.5 81 LEU A O 1
ATOM 664 N N . GLU A 1 82 ? -17.469 -9.008 -1.165 1 92.81 82 GLU A N 1
ATOM 665 C CA . GLU A 1 82 ? -18.375 -9.758 -0.297 1 92.81 82 GLU A CA 1
ATOM 666 C C . GLU A 1 82 ? -17.703 -10.102 1.032 1 92.81 82 GLU A C 1
ATOM 668 O O . GLU A 1 82 ? -16.812 -10.953 1.086 1 92.81 82 GLU A O 1
ATOM 673 N N . PRO A 1 83 ? -18.156 -9.469 2.008 1 88.12 83 PRO A N 1
ATOM 674 C CA . PRO A 1 83 ? -17.516 -9.719 3.299 1 88.12 83 PRO A CA 1
ATOM 675 C C . PRO A 1 83 ? -17.641 -11.172 3.752 1 88.12 83 PRO A C 1
ATOM 677 O O . PRO A 1 83 ? -18.656 -11.82 3.48 1 88.12 83 PRO A O 1
ATOM 680 N N . VAL A 1 84 ? -16.531 -11.664 4.258 1 87.69 84 VAL A N 1
ATOM 681 C CA . VAL A 1 84 ? -16.578 -12.977 4.902 1 87.69 84 VAL A CA 1
ATOM 682 C C . VAL A 1 84 ? -17.156 -12.828 6.312 1 87.69 84 VAL A C 1
ATOM 684 O O . VAL A 1 84 ? -16.75 -11.938 7.059 1 87.69 84 VAL A O 1
ATOM 687 N N . PRO A 1 85 ? -18.125 -13.75 6.559 1 77.94 85 PRO A N 1
ATOM 688 C CA . PRO A 1 85 ? -18.656 -13.648 7.922 1 77.94 85 PRO A CA 1
ATOM 689 C C . PRO A 1 85 ? -17.578 -13.891 8.984 1 77.94 85 PRO A C 1
ATOM 691 O O . PRO A 1 85 ? -16.703 -14.742 8.797 1 77.94 85 PRO A O 1
ATOM 694 N N . ASN A 1 86 ? -17.578 -13.148 10.094 1 72.88 86 ASN A N 1
ATOM 695 C CA . ASN A 1 86 ? -16.656 -13.211 11.227 1 72.88 86 ASN A CA 1
ATOM 696 C C . ASN A 1 86 ? -15.203 -13.078 10.766 1 72.88 86 ASN A C 1
ATOM 698 O O . ASN A 1 86 ? -14.43 -14.039 10.844 1 72.88 86 ASN A O 1
ATOM 702 N N . LYS A 1 87 ? -14.859 -12.016 10.188 1 71.69 87 LYS A N 1
ATOM 703 C CA . LYS A 1 87 ? -13.469 -11.781 9.812 1 71.69 87 LYS A CA 1
ATOM 704 C C . LYS A 1 87 ? -12.508 -12.477 10.773 1 71.69 87 LYS A C 1
ATOM 706 O O . LYS A 1 87 ? -12.406 -12.086 11.938 1 71.69 87 LYS A O 1
ATOM 711 N N . ARG A 1 88 ? -12.039 -13.695 10.273 1 82.25 88 ARG A N 1
ATOM 712 C CA . ARG A 1 88 ? -11.172 -14.508 11.125 1 82.25 88 ARG A CA 1
ATOM 713 C C . ARG A 1 88 ? -9.711 -14.375 10.695 1 82.25 88 ARG A C 1
ATOM 715 O O . ARG A 1 88 ? -9.422 -14.078 9.531 1 82.25 88 ARG A O 1
ATOM 722 N N . ILE A 1 89 ? -8.891 -14.469 11.617 1 89.44 89 ILE A N 1
ATOM 723 C CA . ILE A 1 89 ? -7.461 -14.594 11.367 1 89.44 89 ILE A CA 1
ATOM 724 C C . ILE A 1 89 ? -7.148 -15.992 10.828 1 89.44 89 ILE A C 1
ATOM 726 O O . ILE A 1 89 ? -7.641 -16.984 11.352 1 89.44 89 ILE A O 1
ATOM 730 N N . VAL A 1 90 ? -6.469 -16.062 9.734 1 91.31 90 VAL A N 1
ATOM 731 C CA . VAL A 1 90 ? -6.062 -17.328 9.141 1 91.31 90 VAL A CA 1
ATOM 732 C C . VAL A 1 90 ? -4.539 -17.406 9.086 1 91.31 90 VAL A C 1
ATOM 734 O O . VAL A 1 90 ? -3.863 -16.391 8.969 1 91.31 90 VAL A O 1
ATOM 737 N N . GLU A 1 91 ? -4.141 -18.672 9.141 1 93.56 91 GLU A N 1
ATOM 738 C CA . GLU A 1 91 ? -2.713 -18.906 8.953 1 93.56 91 GLU A CA 1
ATOM 739 C C . GLU A 1 91 ? -2.402 -19.328 7.523 1 93.56 91 GLU A C 1
ATOM 741 O O . GLU A 1 91 ? -2.973 -20.297 7.023 1 93.56 91 GLU A O 1
ATOM 746 N N . ILE A 1 92 ? -1.489 -18.578 6.93 1 95.19 92 ILE A N 1
ATOM 747 C CA . ILE A 1 92 ? -1.069 -18.859 5.559 1 95.19 92 ILE A CA 1
ATOM 748 C C . ILE A 1 92 ? 0.312 -19.5 5.562 1 95.19 92 ILE A C 1
ATOM 750 O O . ILE A 1 92 ? 1.252 -18.969 6.164 1 95.19 92 ILE A O 1
ATOM 754 N N . PRO A 1 93 ? 0.383 -20.688 4.91 1 96.81 93 PRO A N 1
ATOM 755 C CA . PRO A 1 93 ? 1.712 -21.297 4.797 1 96.81 93 PRO A CA 1
ATOM 756 C C . PRO A 1 93 ? 2.664 -20.469 3.936 1 96.81 93 PRO A C 1
ATOM 758 O O . PRO A 1 93 ? 2.248 -19.891 2.928 1 96.81 93 PRO A O 1
ATOM 761 N N . MET A 1 94 ? 3.92 -20.484 4.359 1 96.12 94 MET A N 1
ATOM 762 C CA . MET A 1 94 ? 4.98 -19.797 3.623 1 96.12 94 MET A CA 1
ATOM 763 C C . MET A 1 94 ? 5.867 -20.812 2.896 1 96.12 94 MET A C 1
ATOM 765 O O . MET A 1 94 ? 5.84 -22 3.203 1 96.12 94 MET A O 1
ATOM 769 N N . THR A 1 95 ? 6.68 -20.312 2.031 1 95.25 95 THR A N 1
ATOM 770 C CA . THR A 1 95 ? 7.516 -21.172 1.201 1 95.25 95 THR A CA 1
ATOM 771 C C . THR A 1 95 ? 8.609 -21.828 2.035 1 95.25 95 THR A C 1
ATOM 773 O O . THR A 1 95 ? 9.18 -22.844 1.632 1 95.25 95 THR A O 1
ATOM 776 N N . ASP A 1 96 ? 8.953 -21.312 3.139 1 94.56 96 ASP A N 1
ATOM 777 C CA . ASP A 1 96 ? 10 -21.891 3.967 1 94.56 96 ASP A CA 1
ATOM 778 C C . ASP A 1 96 ? 9.422 -22.844 5.008 1 94.56 96 ASP A C 1
ATOM 780 O O . ASP A 1 96 ? 10.141 -23.328 5.879 1 94.56 96 ASP A O 1
ATOM 784 N N . GLY A 1 97 ? 8.148 -22.969 5.043 1 94.81 97 GLY A N 1
ATOM 785 C CA . GLY A 1 97 ? 7.508 -23.922 5.938 1 94.81 97 GLY A CA 1
ATOM 786 C C . GLY A 1 97 ? 6.887 -23.266 7.156 1 94.81 97 GLY A C 1
ATOM 787 O O . GLY A 1 97 ? 6.125 -23.906 7.891 1 94.81 97 GLY A O 1
ATOM 788 N N . THR A 1 98 ? 7.117 -22.031 7.359 1 95.06 98 THR A N 1
ATOM 789 C CA . THR A 1 98 ? 6.512 -21.328 8.477 1 95.06 98 THR A CA 1
ATOM 790 C C . THR A 1 98 ? 5.086 -20.906 8.141 1 95.06 98 THR A C 1
ATOM 792 O O . THR A 1 98 ? 4.582 -21.203 7.059 1 95.06 98 THR A O 1
ATOM 795 N N . LEU A 1 99 ? 4.48 -20.312 9.203 1 95.06 99 LEU A N 1
ATOM 796 C CA . LEU A 1 99 ? 3.129 -19.781 9.031 1 95.06 99 LEU A CA 1
ATOM 797 C C . LEU A 1 99 ? 3.09 -18.281 9.312 1 95.06 99 LEU A C 1
ATOM 799 O O . LEU A 1 99 ? 3.838 -17.781 10.156 1 95.06 99 LEU A O 1
ATOM 803 N N . GLU A 1 100 ? 2.266 -17.625 8.555 1 92.62 100 GLU A N 1
ATOM 804 C CA . GLU A 1 100 ? 2.023 -16.203 8.797 1 92.62 100 GLU A CA 1
ATOM 805 C C . GLU A 1 100 ? 0.532 -15.922 8.945 1 92.62 100 GLU A C 1
ATOM 807 O O . GLU A 1 100 ? -0.292 -16.5 8.242 1 92.62 100 GLU A O 1
ATOM 812 N N . ARG A 1 101 ? 0.225 -14.992 9.828 1 91.5 101 ARG A N 1
ATOM 813 C CA . ARG A 1 101 ? -1.174 -14.688 10.117 1 91.5 101 ARG A CA 1
ATOM 814 C C . ARG A 1 101 ? -1.678 -13.555 9.234 1 91.5 101 ARG A C 1
ATOM 816 O O . ARG A 1 101 ? -0.993 -12.547 9.062 1 91.5 101 ARG A O 1
ATOM 823 N N . TYR A 1 102 ? -2.898 -13.711 8.695 1 94.56 102 TYR A N 1
ATOM 824 C CA . TYR A 1 102 ? -3.615 -12.719 7.906 1 94.56 102 TYR A CA 1
ATOM 825 C C . TYR A 1 102 ? -5.09 -12.68 8.289 1 94.56 102 TYR A C 1
ATOM 827 O O . TYR A 1 102 ? -5.625 -13.648 8.836 1 94.56 102 TYR A O 1
ATOM 835 N N . ILE A 1 103 ? -5.668 -11.586 8.047 1 93.25 103 ILE A N 1
ATOM 836 C CA . ILE A 1 103 ? -7.117 -11.477 8.141 1 93.25 103 ILE A CA 1
ATOM 837 C C . ILE A 1 103 ? -7.762 -11.938 6.84 1 93.25 103 ILE A C 1
ATOM 839 O O . ILE A 1 103 ? -7.414 -11.453 5.762 1 93.25 103 ILE A O 1
ATOM 843 N N . ARG A 1 104 ? -8.602 -12.953 7.02 1 94.12 104 ARG A N 1
ATOM 844 C CA . ARG A 1 104 ? -9.477 -13.328 5.914 1 94.12 104 ARG A CA 1
ATOM 845 C C . ARG A 1 104 ? -10.578 -12.289 5.707 1 94.12 104 ARG A C 1
ATOM 847 O O . ARG A 1 104 ? -11.656 -12.391 6.301 1 94.12 104 A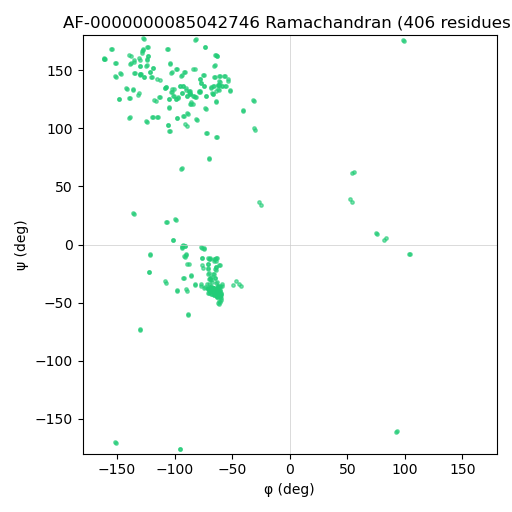RG A O 1
ATOM 854 N N . HIS A 1 105 ? -10.383 -11.367 4.805 1 94 105 HIS A N 1
ATOM 855 C CA . HIS A 1 105 ? -11.172 -10.141 4.82 1 94 105 HIS A CA 1
ATOM 856 C C . HIS A 1 105 ? -12.461 -10.305 4.02 1 94 105 HIS A C 1
ATOM 858 O O . HIS A 1 105 ? -13.555 -10.094 4.547 1 94 105 HIS A O 1
ATOM 864 N N . SER A 1 106 ? -12.328 -10.586 2.768 1 94.94 106 SER A N 1
ATOM 865 C CA . SER A 1 106 ? -13.484 -10.641 1.884 1 94.94 106 SER A CA 1
ATOM 866 C C . SER A 1 106 ? -13.172 -11.422 0.611 1 94.94 106 SER A C 1
ATOM 868 O O . SER A 1 106 ? -12.008 -11.641 0.286 1 94.94 106 SER A O 1
ATOM 870 N N . PHE A 1 107 ? -14.242 -11.836 0.029 1 96.25 107 PHE A N 1
ATOM 871 C CA . PHE A 1 107 ? -14.133 -12.336 -1.336 1 96.25 107 PHE A CA 1
ATOM 872 C C . PHE A 1 107 ? -14.422 -11.234 -2.344 1 96.25 107 PHE A C 1
ATOM 874 O O . PHE A 1 107 ? -15.219 -10.328 -2.07 1 96.25 107 PHE A O 1
ATOM 881 N N . VAL A 1 108 ? -13.758 -11.273 -3.455 1 97.69 108 VAL A N 1
ATOM 882 C CA . VAL A 1 108 ? -14.094 -10.414 -4.586 1 97.69 108 VAL A CA 1
ATOM 883 C C . VAL A 1 108 ? -14.609 -11.273 -5.746 1 97.69 108 VAL A C 1
ATOM 885 O O . VAL A 1 108 ? -13.953 -12.234 -6.148 1 97.69 108 VAL A O 1
ATOM 888 N N . THR A 1 109 ? -15.758 -10.914 -6.215 1 98 109 THR A N 1
ATOM 889 C CA . THR A 1 109 ? -16.344 -11.57 -7.379 1 98 109 THR A CA 1
ATOM 890 C C . THR A 1 109 ? -16.281 -10.664 -8.602 1 98 109 THR A C 1
ATOM 892 O O . THR A 1 109 ? -16.547 -9.469 -8.516 1 98 109 THR A O 1
ATOM 895 N N . PHE A 1 110 ? -15.883 -11.25 -9.711 1 98.06 110 PHE A N 1
ATOM 896 C CA . PHE A 1 110 ? -15.703 -10.461 -10.922 1 98.06 110 PHE A CA 1
ATOM 897 C C . PHE A 1 110 ? -15.852 -11.328 -12.164 1 98.06 110 PHE A C 1
ATOM 899 O O . PHE A 1 110 ? -15.945 -12.555 -12.062 1 98.06 110 PHE A O 1
ATOM 906 N N . GLU A 1 111 ? -15.953 -10.633 -13.297 1 97.56 111 GLU A N 1
ATOM 907 C CA . GLU A 1 111 ? -16.016 -11.305 -14.586 1 97.56 111 GLU A CA 1
ATOM 908 C C . GLU A 1 111 ? -14.727 -11.125 -15.375 1 97.56 111 GLU A C 1
ATOM 910 O O . GLU A 1 111 ? -14.172 -10.031 -15.422 1 97.56 111 GLU A O 1
ATOM 915 N N . LEU A 1 112 ? -14.258 -12.195 -15.945 1 97.25 112 LEU A N 1
ATOM 916 C CA . LEU A 1 112 ? -13.07 -12.18 -16.797 1 97.25 112 LEU A CA 1
ATOM 917 C C . LEU A 1 112 ? -13.172 -13.234 -17.891 1 97.25 112 LEU A C 1
ATOM 919 O O . LEU A 1 112 ? -13.414 -14.406 -17.594 1 97.25 112 LEU A O 1
ATOM 923 N N . GLN A 1 113 ? -13 -12.695 -19.109 1 93.31 113 GLN A N 1
ATOM 924 C CA . GLN A 1 113 ? -13.055 -13.578 -20.266 1 93.31 113 GLN A CA 1
ATOM 925 C C . GLN A 1 113 ? -14.328 -14.414 -20.25 1 93.31 113 GLN A C 1
ATOM 927 O O . GLN A 1 113 ? -14.281 -15.633 -20.469 1 93.31 113 GLN A O 1
ATOM 932 N N . GLY A 1 114 ? -15.359 -13.859 -19.875 1 93.56 114 GLY A N 1
ATOM 933 C CA . GLY A 1 114 ? -16.672 -14.484 -19.938 1 93.56 114 GLY A CA 1
ATOM 934 C C . GLY A 1 114 ? -16.953 -15.414 -18.766 1 93.56 114 GLY A C 1
ATOM 935 O O . GLY A 1 114 ? -17.969 -16.094 -18.734 1 93.56 114 GLY A O 1
ATOM 936 N N . LYS A 1 115 ? -16.109 -15.516 -17.828 1 96.56 115 LYS A N 1
ATOM 937 C CA . LYS A 1 115 ? -16.281 -16.391 -16.672 1 96.56 115 LYS A CA 1
ATOM 938 C C . LYS A 1 115 ? -16.453 -15.586 -15.391 1 96.56 115 LYS A C 1
ATOM 940 O O . LYS A 1 115 ? -15.781 -14.57 -15.195 1 96.56 115 LYS A O 1
ATOM 945 N N . SER A 1 116 ? -17.328 -16.094 -14.555 1 97.25 116 SER A N 1
ATOM 946 C CA . SER A 1 116 ? -17.453 -15.547 -13.211 1 97.25 116 SER A CA 1
ATOM 947 C C . SER A 1 116 ? -16.453 -16.172 -12.25 1 97.25 116 SER A C 1
ATOM 949 O O . SER A 1 116 ? -16.453 -17.391 -12.062 1 97.25 116 SER A O 1
ATOM 951 N N . LEU A 1 117 ? -15.633 -15.328 -11.688 1 98.25 117 LEU A N 1
ATOM 952 C CA . LEU A 1 117 ? -14.555 -15.812 -10.836 1 98.25 117 LEU A CA 1
ATOM 953 C C . LEU A 1 117 ? -14.633 -15.188 -9.453 1 98.25 117 LEU A C 1
ATOM 955 O O . LEU A 1 117 ? -15.328 -14.188 -9.25 1 98.25 117 LEU A O 1
ATOM 959 N N . LYS A 1 118 ? -13.906 -15.883 -8.562 1 97.88 118 LYS A N 1
ATOM 960 C CA . LYS A 1 118 ? -13.891 -15.453 -7.168 1 97.88 118 LYS A CA 1
ATOM 961 C C . LYS A 1 118 ? -12.5 -15.625 -6.555 1 97.88 118 LYS A C 1
ATOM 963 O O . LYS A 1 118 ? -11.836 -16.641 -6.777 1 97.88 118 LYS A O 1
ATOM 968 N N . LEU A 1 119 ? -12.078 -14.555 -5.836 1 98.38 119 LEU A N 1
ATOM 969 C CA . LEU A 1 119 ? -10.789 -14.602 -5.156 1 98.38 119 LEU A CA 1
ATOM 970 C C . LEU A 1 119 ? -10.906 -14.07 -3.732 1 98.38 119 LEU A C 1
ATOM 972 O O . LEU A 1 119 ? -11.688 -13.148 -3.471 1 98.38 119 LEU A O 1
ATOM 976 N N . LEU A 1 120 ? -10.086 -14.648 -2.873 1 97.12 120 LEU A N 1
ATOM 977 C CA . LEU A 1 120 ? -10.039 -14.219 -1.48 1 97.12 120 LEU A CA 1
ATOM 978 C C . LEU A 1 120 ? -9.023 -13.094 -1.293 1 97.12 120 LEU A C 1
ATOM 980 O O . LEU A 1 120 ? -7.867 -13.227 -1.699 1 97.12 120 LEU A O 1
ATOM 984 N N . LEU A 1 121 ? -9.445 -12 -0.687 1 97 121 LEU A N 1
ATOM 985 C CA . LEU A 1 121 ? -8.555 -10.914 -0.313 1 97 121 LEU A CA 1
ATOM 986 C C . LEU A 1 121 ? -8.07 -11.07 1.125 1 97 121 LEU A C 1
ATOM 988 O O . LEU A 1 121 ? -8.883 -11.266 2.035 1 97 121 LEU A O 1
ATOM 992 N N . LEU A 1 122 ? -6.773 -10.945 1.245 1 96.12 122 LEU A N 1
ATOM 993 C CA . LEU A 1 122 ? -6.152 -11.008 2.564 1 96.12 122 LEU A CA 1
ATOM 994 C C . LEU A 1 122 ? -5.75 -9.617 3.039 1 96.12 122 LEU A C 1
ATOM 996 O O . LEU A 1 122 ? -5.555 -8.711 2.225 1 96.12 122 LEU A O 1
ATOM 1000 N N . GLN A 1 123 ? -5.652 -9.508 4.312 1 93.94 123 GLN A N 1
ATOM 1001 C CA . GLN A 1 123 ? -5.16 -8.281 4.926 1 93.94 123 GLN A CA 1
ATOM 1002 C C . GLN A 1 123 ? -4.176 -8.586 6.055 1 93.94 123 GLN A C 1
ATOM 1004 O O . GLN A 1 123 ? -4.418 -9.469 6.875 1 93.94 123 GLN A O 1
ATOM 1009 N N . ALA A 1 124 ? -3.031 -7.816 6 1 90.62 124 ALA A N 1
ATOM 1010 C CA . ALA A 1 124 ? -2.068 -7.996 7.082 1 90.62 124 ALA A CA 1
ATOM 1011 C C . ALA A 1 124 ? -2.686 -7.641 8.43 1 90.62 124 ALA A C 1
ATOM 1013 O O . ALA A 1 124 ? -3.455 -6.684 8.539 1 90.62 124 ALA A O 1
ATOM 1014 N N . GLU A 1 125 ? -2.295 -8.359 9.43 1 84.62 125 GLU A N 1
ATOM 1015 C CA . GLU A 1 125 ? -2.855 -8.133 10.758 1 84.62 125 GLU A CA 1
ATOM 1016 C C . GLU A 1 125 ? -2.545 -6.727 11.266 1 84.62 125 GLU A C 1
ATOM 1018 O O . GLU A 1 125 ? -3.363 -6.113 11.953 1 84.62 125 GLU A O 1
ATOM 1023 N N . ASP A 1 126 ? -1.409 -6.262 10.938 1 83.69 126 ASP A N 1
ATOM 1024 C CA . ASP A 1 126 ? -0.98 -4.965 11.453 1 83.69 126 ASP A CA 1
ATOM 1025 C C . ASP A 1 126 ? -1.196 -3.867 10.414 1 83.69 126 ASP A C 1
ATOM 1027 O O . ASP A 1 126 ? -0.566 -2.811 10.477 1 83.69 126 ASP A O 1
ATOM 1031 N N . GLU A 1 127 ? -2.09 -4.129 9.469 1 89.5 127 GLU A N 1
ATOM 1032 C CA . GLU A 1 127 ? -2.371 -3.137 8.43 1 89.5 127 GLU A CA 1
ATOM 1033 C C . GLU A 1 127 ? -3.033 -1.896 9.023 1 89.5 127 GLU A C 1
ATOM 1035 O O . GLU A 1 127 ? -4.066 -1.996 9.695 1 89.5 127 GLU A O 1
ATOM 1040 N N . VAL A 1 128 ? -2.494 -0.722 8.703 1 86.19 128 VAL A N 1
ATOM 1041 C CA . VAL A 1 128 ? -2.986 0.525 9.281 1 86.19 128 VAL A CA 1
ATOM 1042 C C . VAL A 1 128 ? -4.094 1.1 8.398 1 86.19 128 VAL A C 1
ATOM 1044 O O . VAL A 1 128 ? -5.059 1.681 8.906 1 86.19 128 VAL A O 1
ATOM 1047 N N . ASP A 1 129 ? -3.945 0.991 7.125 1 89.75 129 ASP A N 1
ATOM 1048 C CA . ASP A 1 129 ? -4.98 1.412 6.184 1 89.75 129 ASP A CA 1
ATOM 1049 C C . ASP A 1 129 ? -5.895 0.246 5.816 1 89.75 129 ASP A C 1
ATOM 1051 O O . ASP A 1 129 ? -5.512 -0.63 5.039 1 89.75 129 ASP A O 1
ATOM 1055 N N . LEU A 1 130 ? -7.109 0.296 6.258 1 90.5 130 LEU A N 1
ATOM 1056 C CA . LEU A 1 130 ? -8.039 -0.824 6.152 1 90.5 130 LEU A CA 1
ATOM 1057 C C . LEU A 1 130 ? -8.539 -0.978 4.723 1 90.5 130 LEU A C 1
ATOM 1059 O O . LEU A 1 130 ? -9.258 -1.933 4.41 1 90.5 130 LEU A O 1
ATOM 1063 N N . ARG A 1 131 ? -8.156 -0.096 3.857 1 92.44 131 ARG A N 1
ATOM 1064 C CA . ARG A 1 131 ? -8.547 -0.188 2.453 1 92.44 131 ARG A CA 1
ATOM 1065 C C . ARG A 1 131 ? -7.531 -0.999 1.657 1 92.44 131 ARG A C 1
ATOM 1067 O O . ARG A 1 131 ? -7.754 -1.299 0.482 1 92.44 131 ARG A O 1
ATOM 1074 N N . ASN A 1 132 ? -6.41 -1.32 2.273 1 93.81 132 ASN A N 1
ATOM 1075 C CA . ASN A 1 132 ? -5.348 -2.049 1.592 1 93.81 132 ASN A CA 1
ATOM 1076 C C . ASN A 1 132 ? -5.512 -3.559 1.749 1 93.81 132 ASN A C 1
ATOM 1078 O O . ASN A 1 132 ? -5.754 -4.047 2.854 1 93.81 132 ASN A O 1
ATOM 1082 N N . PHE A 1 133 ? -5.355 -4.285 0.633 1 95.62 133 PHE A N 1
ATOM 1083 C CA . PHE A 1 133 ? -5.473 -5.738 0.632 1 95.62 133 PHE A CA 1
ATOM 1084 C C . PHE A 1 133 ? -4.293 -6.375 -0.087 1 95.62 133 PHE A C 1
ATOM 1086 O O . PHE A 1 133 ? -3.594 -5.711 -0.855 1 95.62 133 PHE A O 1
ATOM 1093 N N . PHE A 1 134 ? -4.109 -7.66 0.224 1 97.12 134 PHE A N 1
ATOM 1094 C CA . PHE A 1 134 ? -3.098 -8.5 -0.407 1 97.12 134 PHE A CA 1
ATOM 1095 C C . PHE A 1 134 ? -3.744 -9.664 -1.152 1 97.12 134 PHE A C 1
ATOM 1097 O O . PHE A 1 134 ? -4.52 -10.422 -0.571 1 97.12 134 PHE A O 1
ATOM 1104 N N . LEU A 1 135 ? -3.41 -9.719 -2.404 1 98.44 135 LEU A N 1
ATOM 1105 C CA . LEU A 1 135 ? -3.924 -10.805 -3.229 1 98.44 135 LEU A CA 1
ATOM 1106 C C . LEU A 1 135 ? -2.789 -11.703 -3.713 1 98.44 135 LEU A C 1
ATOM 1108 O O . LEU A 1 135 ? -1.981 -11.289 -4.547 1 98.44 135 LEU A O 1
ATOM 1112 N N . ALA A 1 136 ? -2.744 -12.883 -3.195 1 98.5 136 ALA A N 1
ATOM 1113 C CA . ALA A 1 136 ? -1.901 -13.953 -3.719 1 98.5 136 ALA A CA 1
ATOM 1114 C C . ALA A 1 136 ? -2.723 -14.961 -4.523 1 98.5 136 ALA A C 1
ATOM 1116 O O . ALA A 1 136 ? -3.75 -15.453 -4.051 1 98.5 136 ALA A O 1
ATOM 1117 N N . PHE A 1 137 ? -2.201 -15.281 -5.77 1 98.88 137 PHE A N 1
ATOM 1118 C CA . PHE A 1 137 ? -3.016 -16.188 -6.566 1 98.88 137 PHE A CA 1
ATOM 1119 C C . PHE A 1 137 ? -2.146 -17 -7.516 1 98.88 137 PHE A C 1
ATOM 1121 O O . PHE A 1 137 ? -1.013 -16.625 -7.812 1 98.88 137 PHE A O 1
ATOM 1128 N N . ALA A 1 138 ? -2.672 -18.125 -7.898 1 98.69 138 ALA A N 1
ATOM 1129 C CA . ALA A 1 138 ? -2.146 -18.938 -8.984 1 98.69 138 ALA A CA 1
ATOM 1130 C C . ALA A 1 138 ? -3.211 -19.188 -10.047 1 98.69 138 ALA A C 1
ATOM 1132 O O . ALA A 1 138 ? -4.402 -18.984 -9.805 1 98.69 138 ALA A O 1
ATOM 1133 N N . ASP A 1 139 ? -2.719 -19.531 -11.195 1 98.56 139 ASP A N 1
ATOM 1134 C CA . ASP A 1 139 ? -3.656 -19.734 -12.297 1 98.56 139 ASP A CA 1
ATOM 1135 C C . ASP A 1 139 ? -3.113 -20.75 -13.297 1 98.56 139 ASP A C 1
ATOM 1137 O O . ASP A 1 139 ? -2.125 -21.438 -13.023 1 98.56 139 ASP A O 1
ATOM 1141 N N . GLY A 1 140 ? -3.783 -20.844 -14.43 1 98.12 140 GLY A N 1
ATOM 1142 C CA . GLY A 1 140 ? -3.416 -21.844 -15.414 1 98.12 140 GLY A CA 1
ATOM 1143 C C . GLY A 1 140 ? -2.041 -21.609 -16.016 1 98.12 140 GLY A C 1
ATOM 1144 O O . GLY A 1 140 ? -1.484 -22.5 -16.656 1 98.12 140 GLY A O 1
ATOM 1145 N N . THR A 1 141 ? -1.485 -20.453 -15.836 1 98.56 141 THR A N 1
ATOM 1146 C CA . THR A 1 141 ? -0.166 -20.156 -16.391 1 98.56 141 THR A CA 1
ATOM 1147 C C . THR A 1 141 ? 0.928 -20.516 -15.383 1 98.56 141 THR A C 1
ATOM 1149 O O . THR A 1 141 ? 2.107 -20.562 -15.734 1 98.56 141 THR A O 1
ATOM 1152 N N . SER A 1 142 ? 0.589 -20.812 -14.148 1 97.88 142 SER A N 1
ATOM 1153 C CA . SER A 1 142 ? 1.548 -21.047 -13.07 1 97.88 142 SER A CA 1
ATOM 1154 C C . SER A 1 142 ? 2.34 -22.328 -13.289 1 97.88 142 SER A C 1
ATOM 1156 O O . SER A 1 142 ? 1.77 -23.359 -13.641 1 97.88 142 SER A O 1
ATOM 1158 N N . ALA A 1 143 ? 3.631 -22.25 -13.07 1 96.19 143 ALA A N 1
ATOM 1159 C CA . ALA A 1 143 ? 4.582 -23.359 -13.203 1 96.19 143 ALA A CA 1
ATOM 1160 C C . ALA A 1 143 ? 4.855 -23.672 -14.672 1 96.19 143 ALA A C 1
ATOM 1162 O O . ALA A 1 143 ? 5.441 -24.719 -14.984 1 96.19 143 ALA A O 1
ATOM 1163 N N . ASP A 1 144 ? 4.43 -22.891 -15.555 1 96.75 144 ASP A N 1
ATOM 1164 C CA . ASP A 1 144 ? 4.723 -23 -16.984 1 96.75 144 ASP A CA 1
ATOM 1165 C C . ASP A 1 144 ? 5.199 -21.656 -17.547 1 96.75 144 ASP A C 1
ATOM 1167 O O . ASP A 1 144 ? 6.402 -21.406 -17.625 1 96.75 144 ASP A O 1
ATOM 1171 N N . GLU A 1 145 ? 4.215 -20.688 -17.703 1 98.12 145 GLU A N 1
ATOM 1172 C CA . GLU A 1 145 ? 4.555 -19.375 -18.234 1 98.12 145 GLU A CA 1
ATOM 1173 C C . GLU A 1 145 ? 4.902 -18.391 -17.125 1 98.12 145 GLU A C 1
ATOM 1175 O O . GLU A 1 145 ? 5.633 -17.422 -17.344 1 98.12 145 GLU A O 1
ATOM 1180 N N . THR A 1 146 ? 4.309 -18.625 -15.953 1 98.31 146 THR A N 1
ATOM 1181 C CA . THR A 1 146 ? 4.535 -17.781 -14.789 1 98.31 146 THR A CA 1
ATOM 1182 C C . THR A 1 146 ? 5.039 -18.609 -13.609 1 98.31 146 THR A C 1
ATOM 1184 O O . THR A 1 146 ? 5.059 -19.828 -13.672 1 98.31 146 THR A O 1
ATOM 1187 N N . TYR A 1 147 ? 5.488 -17.938 -12.531 1 97.31 147 TYR A N 1
ATOM 1188 C CA . TYR A 1 147 ? 6.105 -18.578 -11.375 1 97.31 147 TYR A CA 1
ATOM 1189 C C . TYR A 1 147 ? 5.152 -19.578 -10.734 1 97.31 147 TYR A C 1
ATOM 1191 O O . TYR A 1 147 ? 3.979 -19.281 -10.516 1 97.31 147 TYR A O 1
ATOM 1199 N N . GLY A 1 148 ? 5.656 -20.734 -10.375 1 96.25 148 GLY A N 1
ATOM 1200 C CA . GLY A 1 148 ? 4.844 -21.828 -9.883 1 96.25 148 GLY A CA 1
ATOM 1201 C C . GLY A 1 148 ? 4.246 -21.562 -8.508 1 96.25 148 GLY A C 1
ATOM 1202 O O . GLY A 1 148 ? 3.203 -22.125 -8.164 1 96.25 148 GLY A O 1
ATOM 1203 N N . GLY A 1 149 ? 4.926 -20.781 -7.707 1 95.5 149 GLY A N 1
ATOM 1204 C CA . GLY A 1 149 ? 4.445 -20.469 -6.375 1 95.5 149 GLY A CA 1
ATOM 1205 C C . GLY A 1 149 ? 3.332 -19.438 -6.375 1 95.5 149 GLY A C 1
ATOM 1206 O O . GLY A 1 149 ? 2.781 -19.109 -5.32 1 95.5 149 GLY A O 1
ATOM 1207 N N . GLY A 1 150 ? 2.994 -18.953 -7.559 1 97.88 150 GLY A N 1
ATOM 1208 C CA . GLY A 1 150 ? 1.957 -17.938 -7.688 1 97.88 150 GLY A CA 1
ATOM 1209 C C . GLY A 1 150 ? 2.51 -16.531 -7.805 1 97.88 150 GLY A C 1
ATOM 1210 O O . GLY A 1 150 ? 3.723 -16.328 -7.727 1 97.88 150 GLY A O 1
ATOM 1211 N N . ARG A 1 151 ? 1.591 -15.594 -8.008 1 98.69 151 ARG A N 1
ATOM 1212 C CA . ARG A 1 151 ? 1.911 -14.18 -8.148 1 98.69 151 ARG A CA 1
ATOM 1213 C C . ARG A 1 151 ? 1.075 -13.336 -7.195 1 98.69 151 ARG A C 1
ATOM 1215 O O . ARG A 1 151 ? 0.13 -13.828 -6.578 1 98.69 151 ARG A O 1
ATOM 1222 N N . TYR A 1 152 ? 1.497 -12.055 -7.082 1 98.56 152 TYR A N 1
ATOM 1223 C CA . TYR A 1 152 ? 0.859 -11.164 -6.117 1 98.56 152 TYR A CA 1
ATOM 1224 C C . TYR A 1 152 ? 0.322 -9.914 -6.801 1 98.56 152 TYR A C 1
ATOM 1226 O O . TYR A 1 152 ? 0.797 -9.531 -7.871 1 98.56 152 TYR A O 1
ATOM 1234 N N . ILE A 1 153 ? -0.674 -9.328 -6.191 1 98.25 153 ILE A N 1
ATOM 1235 C CA . ILE A 1 153 ? -1.158 -7.988 -6.492 1 98.25 153 ILE A CA 1
ATOM 1236 C C . ILE A 1 153 ? -1.492 -7.258 -5.195 1 98.25 153 ILE A C 1
ATOM 1238 O O . ILE A 1 153 ? -2.189 -7.797 -4.332 1 98.25 153 ILE A O 1
ATOM 1242 N N . ASN A 1 154 ? -0.917 -6.07 -5.012 1 95.5 154 ASN A N 1
ATOM 1243 C CA . ASN A 1 154 ? -1.377 -5.172 -3.959 1 95.5 154 ASN A CA 1
ATOM 1244 C C . ASN A 1 154 ? -2.607 -4.383 -4.391 1 95.5 154 ASN A C 1
ATOM 1246 O O . ASN A 1 154 ? -2.598 -3.732 -5.438 1 95.5 154 ASN A O 1
ATOM 1250 N N . LEU A 1 155 ? -3.615 -4.492 -3.52 1 96.06 155 LEU A N 1
ATOM 1251 C CA . LEU A 1 155 ? -4.887 -3.885 -3.9 1 96.06 155 LEU A CA 1
ATOM 1252 C C . LEU A 1 155 ? -5.316 -2.838 -2.879 1 96.06 155 LEU A C 1
ATOM 1254 O O . LEU A 1 155 ? -4.988 -2.949 -1.694 1 96.06 155 LEU A O 1
ATOM 1258 N N . ARG A 1 156 ? -5.996 -1.875 -3.414 1 92.38 156 ARG A N 1
ATOM 1259 C CA . ARG A 1 156 ? -6.621 -0.859 -2.574 1 92.38 156 ARG A CA 1
ATOM 1260 C C . ARG A 1 156 ? -8.078 -0.64 -2.969 1 92.38 156 ARG A C 1
ATOM 1262 O O . ARG A 1 156 ? -8.383 -0.459 -4.148 1 92.38 156 ARG A O 1
ATOM 1269 N N . GLN A 1 157 ? -8.875 -0.706 -1.981 1 92.12 157 GLN A N 1
ATOM 1270 C CA . GLN A 1 157 ? -10.297 -0.501 -2.236 1 92.12 157 GLN A CA 1
ATOM 1271 C C . GLN A 1 157 ? -10.562 0.89 -2.807 1 92.12 157 GLN A C 1
ATOM 1273 O O . GLN A 1 157 ? -10 1.878 -2.328 1 92.12 157 GLN A O 1
ATOM 1278 N N . ASP A 1 158 ? -11.391 0.962 -3.9 1 87.5 158 ASP A N 1
ATOM 1279 C CA . ASP A 1 158 ? -11.625 2.24 -4.562 1 87.5 158 ASP A CA 1
ATOM 1280 C C . ASP A 1 158 ? -13.109 2.598 -4.559 1 87.5 158 ASP A C 1
ATOM 1282 O O . ASP A 1 158 ? -13.5 3.672 -5.023 1 87.5 158 ASP A O 1
ATOM 1286 N N . GLY A 1 159 ? -13.969 1.734 -4.168 1 84.69 159 GLY A N 1
ATOM 1287 C CA . GLY A 1 159 ? -15.391 1.969 -3.973 1 84.69 159 GLY A CA 1
ATOM 1288 C C . GLY A 1 159 ? -15.883 1.559 -2.596 1 84.69 159 GLY A C 1
ATOM 1289 O O . GLY A 1 159 ? -15.102 1.078 -1.771 1 84.69 159 GLY A O 1
ATOM 1290 N N . SER A 1 160 ? -17.125 1.808 -2.357 1 83.56 160 SER A N 1
ATOM 1291 C CA . SER A 1 160 ? -17.703 1.433 -1.071 1 83.56 160 SER A CA 1
ATOM 1292 C C . SER A 1 160 ? -17.781 -0.083 -0.921 1 83.56 160 SER A C 1
ATOM 1294 O O . SER A 1 160 ? -17.469 -0.624 0.141 1 83.56 160 SER A O 1
ATOM 1296 N N . SER A 1 161 ? -18.156 -0.7 -1.912 1 88.69 161 SER A N 1
ATOM 1297 C CA . SER A 1 161 ? -18.266 -2.154 -1.872 1 88.69 161 SER A CA 1
ATOM 1298 C C . SER A 1 161 ? -17.688 -2.787 -3.131 1 88.69 161 SER A C 1
ATOM 1300 O O . SER A 1 161 ? -18.172 -3.816 -3.6 1 88.69 161 SER A O 1
ATOM 1302 N N . SER A 1 162 ? -16.734 -2.053 -3.707 1 92.88 162 SER A N 1
ATOM 1303 C CA . SER A 1 162 ? -16.125 -2.547 -4.934 1 92.88 162 SER A CA 1
ATOM 1304 C C . SER A 1 162 ? -14.617 -2.307 -4.934 1 92.88 162 SER A C 1
ATOM 1306 O O . SER A 1 162 ? -14.109 -1.522 -4.129 1 92.88 162 SER A O 1
ATOM 1308 N N . ILE A 1 163 ? -13.977 -3.045 -5.84 1 95.31 163 ILE A N 1
ATOM 1309 C CA . ILE A 1 163 ? -12.523 -2.941 -5.957 1 95.31 163 ILE A CA 1
ATOM 1310 C C . ILE A 1 163 ? -12.102 -3.273 -7.387 1 95.31 163 ILE A C 1
ATOM 1312 O O . ILE A 1 163 ? -12.75 -4.078 -8.062 1 95.31 163 ILE A O 1
ATOM 1316 N N . THR A 1 164 ? -11.094 -2.594 -7.836 1 96.88 164 THR A N 1
ATOM 1317 C CA . THR A 1 164 ? -10.531 -2.875 -9.148 1 96.88 164 THR A CA 1
ATOM 1318 C C . THR A 1 164 ? -9.312 -3.779 -9.039 1 96.88 164 THR A C 1
ATOM 1320 O O . THR A 1 164 ? -8.406 -3.514 -8.242 1 96.88 164 THR A O 1
ATOM 1323 N N . ILE A 1 165 ? -9.336 -4.859 -9.773 1 98.25 165 ILE A N 1
ATOM 1324 C CA . ILE A 1 165 ? -8.172 -5.723 -9.906 1 98.25 165 ILE A CA 1
ATOM 1325 C C . ILE A 1 165 ? -7.523 -5.512 -11.273 1 98.25 165 ILE A C 1
ATOM 1327 O O . ILE A 1 165 ? -8.164 -5.723 -12.305 1 98.25 165 ILE A O 1
ATOM 1331 N N . ASP A 1 166 ? -6.324 -5.062 -11.281 1 98.19 166 ASP A N 1
ATOM 1332 C CA . ASP A 1 166 ? -5.566 -4.969 -12.523 1 98.19 166 ASP A CA 1
ATOM 1333 C C . ASP A 1 166 ? -4.496 -6.059 -12.602 1 98.19 166 ASP A C 1
ATOM 1335 O O . ASP A 1 166 ? -3.402 -5.902 -12.055 1 98.19 166 ASP A O 1
ATOM 1339 N N . PHE A 1 167 ? -4.719 -7.09 -13.359 1 98.81 167 PHE A N 1
ATOM 1340 C CA . PHE A 1 167 ? -3.83 -8.242 -13.445 1 98.81 167 PHE A CA 1
ATOM 1341 C C . PHE A 1 167 ? -2.541 -7.883 -14.172 1 98.81 167 PHE A C 1
ATOM 1343 O O . PHE A 1 167 ? -1.545 -8.602 -14.078 1 98.81 167 PHE A O 1
ATOM 1350 N N . ASN A 1 168 ? -2.549 -6.762 -14.906 1 98.69 168 ASN A N 1
ATOM 1351 C CA . ASN A 1 168 ? -1.323 -6.309 -15.555 1 98.69 168 ASN A CA 1
ATOM 1352 C C . ASN A 1 168 ? -0.26 -5.914 -14.531 1 98.69 168 ASN A C 1
ATOM 1354 O O . ASN A 1 168 ? 0.918 -5.793 -14.875 1 98.69 168 ASN A O 1
ATOM 1358 N N . LEU A 1 169 ? -0.672 -5.789 -13.289 1 98.12 169 LEU A N 1
ATOM 1359 C CA . LEU A 1 169 ? 0.238 -5.363 -12.234 1 98.12 169 LEU A CA 1
ATOM 1360 C C . LEU A 1 169 ? 0.702 -6.559 -11.406 1 98.12 169 LEU A C 1
ATOM 1362 O O . LEU A 1 169 ? 1.43 -6.391 -10.422 1 98.12 169 LEU A O 1
ATOM 1366 N N . ALA A 1 170 ? 0.307 -7.758 -11.781 1 98.75 170 ALA A N 1
ATOM 1367 C CA . ALA A 1 170 ? 0.77 -8.945 -11.062 1 98.75 170 ALA A CA 1
ATOM 1368 C C . ALA A 1 170 ? 2.287 -9.086 -11.156 1 98.75 170 ALA A C 1
ATOM 1370 O O . ALA A 1 170 ? 2.871 -8.898 -12.227 1 98.75 170 ALA A O 1
ATOM 1371 N N . TYR A 1 171 ? 2.896 -9.438 -10.023 1 98.12 171 TYR A N 1
ATOM 1372 C CA . TYR A 1 171 ? 4.352 -9.531 -9.969 1 98.12 171 TYR A CA 1
ATOM 1373 C C . TYR A 1 171 ? 4.789 -10.805 -9.25 1 98.12 171 TYR A C 1
ATOM 1375 O O . TYR A 1 171 ? 4.016 -11.391 -8.492 1 98.12 171 TYR A O 1
ATOM 1383 N N . ASN A 1 172 ? 5.977 -11.188 -9.523 1 98 172 ASN A N 1
ATOM 1384 C CA . ASN A 1 172 ? 6.562 -12.344 -8.859 1 98 172 ASN A CA 1
ATOM 1385 C C . ASN A 1 172 ? 6.957 -12.023 -7.422 1 98 172 ASN A C 1
ATOM 1387 O O . ASN A 1 172 ? 7.5 -10.953 -7.148 1 98 172 ASN A O 1
ATOM 1391 N N . PRO A 1 173 ? 6.641 -12.961 -6.52 1 97.31 173 PRO A N 1
ATOM 1392 C CA . PRO A 1 173 ? 7.207 -12.805 -5.18 1 97.31 173 PRO A CA 1
ATOM 1393 C C . PRO A 1 173 ? 8.734 -12.891 -5.172 1 97.31 173 PRO A C 1
ATOM 1395 O O . PRO A 1 173 ? 9.328 -13.383 -6.129 1 97.31 173 PRO A O 1
ATOM 1398 N N . TYR A 1 174 ? 9.32 -12.406 -4.094 1 96.06 174 TYR A N 1
ATOM 1399 C CA . TYR A 1 174 ? 10.773 -12.328 -4.016 1 96.06 174 TYR A CA 1
ATOM 1400 C C . TYR A 1 174 ? 11.391 -13.719 -4.027 1 96.06 174 TYR A C 1
ATOM 1402 O O . TYR A 1 174 ? 12.516 -13.906 -4.504 1 96.06 174 TYR A O 1
ATOM 1410 N N . CYS A 1 175 ? 10.68 -14.734 -3.529 1 95.75 175 CYS A N 1
ATOM 1411 C CA . CYS A 1 175 ? 11.188 -16.094 -3.516 1 95.75 175 CYS A CA 1
ATOM 1412 C C . CYS A 1 175 ? 11.367 -16.625 -4.934 1 95.75 175 CYS A C 1
ATOM 1414 O O . CYS A 1 175 ? 12.07 -17.625 -5.145 1 95.75 175 CYS A O 1
ATOM 1416 N N . ALA A 1 176 ? 10.68 -16.016 -5.898 1 96.12 176 ALA A N 1
ATOM 1417 C CA . ALA A 1 176 ? 10.875 -16.391 -7.301 1 96.12 176 ALA A CA 1
ATOM 1418 C C . ALA A 1 176 ? 12.273 -16.031 -7.777 1 96.12 176 ALA A C 1
ATOM 1420 O O . ALA A 1 176 ? 12.797 -16.625 -8.719 1 96.12 176 ALA A O 1
ATOM 1421 N N . TYR A 1 177 ? 12.906 -15.039 -7.145 1 95.88 177 TYR A N 1
ATOM 1422 C CA . TYR A 1 177 ? 14.227 -14.555 -7.52 1 95.88 177 TYR A CA 1
ATOM 1423 C C . TYR A 1 177 ? 15.305 -15.172 -6.637 1 95.88 177 TYR A C 1
ATOM 1425 O O . TYR A 1 177 ? 16.438 -15.398 -7.082 1 95.88 177 TYR A O 1
ATOM 1433 N N . ASN A 1 178 ? 14.969 -15.289 -5.391 1 94.88 178 ASN A N 1
ATOM 1434 C CA . ASN A 1 178 ? 15.852 -15.797 -4.348 1 94.88 178 ASN A CA 1
ATOM 1435 C C . ASN A 1 178 ? 15.102 -16.703 -3.371 1 94.88 178 ASN A C 1
ATOM 1437 O O . ASN A 1 178 ? 14.328 -16.219 -2.545 1 94.88 178 ASN A O 1
ATOM 1441 N N . PRO A 1 179 ? 15.352 -17.969 -3.414 1 93.19 179 PRO A N 1
ATOM 1442 C CA . PRO A 1 179 ? 14.594 -18.938 -2.625 1 93.19 179 PRO A CA 1
ATOM 1443 C C . PRO A 1 179 ? 14.758 -18.734 -1.12 1 93.19 179 PRO A C 1
ATOM 1445 O O . PRO A 1 179 ? 14.023 -19.328 -0.327 1 93.19 179 PRO A O 1
ATOM 1448 N N . ASP A 1 180 ? 15.695 -17.922 -0.712 1 93.19 180 ASP A N 1
ATOM 1449 C CA . ASP A 1 180 ? 15.922 -17.703 0.712 1 93.19 180 ASP A CA 1
ATOM 1450 C C . ASP A 1 180 ? 14.852 -16.781 1.303 1 93.19 180 ASP A C 1
ATOM 1452 O O . ASP A 1 180 ? 14.742 -16.656 2.523 1 93.19 180 ASP A O 1
ATOM 1456 N N . PHE A 1 181 ? 14.094 -16.172 0.489 1 93.75 181 PHE A N 1
ATOM 1457 C CA . PHE A 1 181 ? 12.992 -15.352 0.968 1 93.75 181 PHE A CA 1
ATOM 1458 C C . PHE A 1 181 ? 11.734 -16.188 1.18 1 93.75 181 PHE A C 1
ATOM 1460 O O . PHE A 1 181 ? 11.391 -17.016 0.335 1 93.75 181 PHE A O 1
ATOM 1467 N N . ALA A 1 182 ? 11.148 -16.031 2.35 1 94.25 182 ALA A N 1
ATOM 1468 C CA . ALA A 1 182 ? 9.883 -16.703 2.646 1 94.25 182 ALA A CA 1
ATOM 1469 C C . ALA A 1 182 ? 8.703 -15.914 2.092 1 94.25 182 ALA A C 1
ATOM 1471 O O . ALA A 1 182 ? 8.562 -14.719 2.354 1 94.25 182 ALA A O 1
ATOM 1472 N N . CYS A 1 183 ? 7.883 -16.641 1.343 1 95.81 183 CYS A N 1
ATOM 1473 C CA . CYS A 1 183 ? 6.758 -15.977 0.691 1 95.81 183 CYS A CA 1
ATOM 1474 C C . CYS A 1 183 ? 5.457 -16.734 0.953 1 95.81 183 CYS A C 1
ATOM 1476 O O . CYS A 1 183 ? 5.441 -17.969 0.951 1 95.81 183 CYS A O 1
ATOM 1478 N N . PRO A 1 184 ? 4.352 -15.938 1.07 1 96.81 184 PRO A N 1
ATOM 1479 C CA . PRO A 1 184 ? 3.057 -16.594 1.271 1 96.81 184 PRO A CA 1
ATOM 1480 C C . PRO A 1 184 ? 2.617 -17.422 0.062 1 96.81 184 PRO A C 1
ATOM 1482 O O . PRO A 1 184 ? 2.717 -16.953 -1.075 1 96.81 184 PRO A O 1
ATOM 1485 N N . ILE A 1 185 ? 2.127 -18.594 0.378 1 97.62 185 ILE A N 1
ATOM 1486 C CA . ILE A 1 185 ? 1.589 -19.453 -0.674 1 97.62 185 ILE A CA 1
ATOM 1487 C C . ILE A 1 185 ? 0.118 -19.125 -0.909 1 97.62 185 ILE A C 1
ATOM 1489 O O . ILE A 1 185 ? -0.656 -19 0.042 1 97.62 185 ILE A O 1
ATOM 1493 N N . PRO A 1 186 ? -0.279 -18.953 -2.184 1 98.25 186 PRO A N 1
ATOM 1494 C CA . PRO A 1 186 ? -1.694 -18.688 -2.441 1 98.25 186 PRO A CA 1
ATOM 1495 C C . PRO A 1 186 ? -2.621 -19.703 -1.781 1 98.25 186 PRO A C 1
ATOM 1497 O O . PRO A 1 186 ? -2.412 -20.906 -1.916 1 98.25 186 PRO A O 1
ATOM 1500 N N . PRO A 1 187 ? -3.635 -19.203 -1.104 1 97.19 187 PRO A N 1
ATOM 1501 C CA . PRO A 1 187 ? -4.605 -20.141 -0.547 1 97.19 187 PRO A CA 1
ATOM 1502 C C . PRO A 1 187 ? -5.363 -20.922 -1.624 1 97.19 187 PRO A C 1
ATOM 1504 O O . PRO A 1 187 ? -5.414 -20.484 -2.779 1 97.19 187 PRO A O 1
ATOM 1507 N N . LYS A 1 188 ? -5.953 -21.984 -1.163 1 96.5 188 LYS A N 1
ATOM 1508 C CA . LYS A 1 188 ? -6.637 -22.875 -2.102 1 96.5 188 LYS A CA 1
ATOM 1509 C C . LYS A 1 188 ? -7.734 -22.125 -2.861 1 96.5 188 LYS A C 1
ATOM 1511 O O . LYS A 1 188 ? -7.957 -22.391 -4.047 1 96.5 188 LYS A O 1
ATOM 1516 N N . GLU A 1 189 ? -8.398 -21.188 -2.197 1 95.94 189 GLU A N 1
ATOM 1517 C CA . GLU A 1 189 ? -9.492 -20.406 -2.775 1 95.94 189 GLU A CA 1
ATOM 1518 C C . GLU A 1 189 ? -8.992 -19.547 -3.938 1 95.94 189 GLU A C 1
ATOM 1520 O O . GLU A 1 189 ? -9.789 -19.109 -4.773 1 95.94 189 GLU A O 1
ATOM 1525 N N . ASN A 1 190 ? -7.68 -19.312 -3.99 1 98.56 190 ASN A N 1
ATOM 1526 C CA . ASN A 1 190 ? -7.133 -18.359 -4.949 1 98.56 190 ASN A CA 1
ATOM 1527 C C . ASN A 1 190 ? -6.398 -19.062 -6.082 1 98.56 190 ASN A C 1
ATOM 1529 O O . ASN A 1 190 ? -5.559 -18.469 -6.758 1 98.56 190 ASN A O 1
ATOM 1533 N N . ILE A 1 191 ? -6.711 -20.328 -6.238 1 98.31 191 ILE A N 1
ATOM 1534 C CA . ILE A 1 191 ? -6.172 -21.078 -7.371 1 98.31 191 ILE A CA 1
ATOM 1535 C C . ILE A 1 191 ? -7.207 -21.125 -8.492 1 98.31 191 ILE A C 1
ATOM 1537 O O . ILE A 1 191 ? -8.203 -21.844 -8.391 1 98.31 191 ILE A O 1
ATOM 1541 N N . LEU A 1 192 ? -6.91 -20.391 -9.547 1 98.31 192 LEU A N 1
ATOM 1542 C CA . LEU A 1 192 ? -7.824 -20.328 -10.68 1 98.31 192 LEU A CA 1
ATOM 1543 C C . LEU A 1 192 ? -7.48 -21.391 -11.719 1 98.31 192 LEU A C 1
ATOM 1545 O O . LEU A 1 192 ? -6.305 -21.672 -11.961 1 98.31 192 LEU A O 1
ATOM 1549 N N . GLU A 1 193 ? -8.492 -21.828 -12.359 1 95.62 193 GLU A N 1
ATOM 1550 C CA . GLU A 1 193 ? -8.289 -22.828 -13.398 1 95.62 193 GLU A CA 1
ATOM 1551 C C . GLU A 1 193 ? -7.938 -22.188 -14.734 1 95.62 193 GLU A C 1
ATOM 1553 O O . GLU A 1 193 ? -7.215 -22.781 -15.539 1 95.62 193 GLU A O 1
ATOM 1558 N N . ILE A 1 194 ? -8.359 -21.016 -14.961 1 97.62 194 ILE A N 1
ATOM 1559 C CA . ILE A 1 194 ? -8.133 -20.328 -16.234 1 97.62 194 ILE A CA 1
ATOM 1560 C C . ILE A 1 194 ? -6.746 -19.703 -16.25 1 97.62 194 ILE A C 1
ATOM 1562 O O . ILE A 1 194 ? -6.23 -19.312 -15.195 1 97.62 194 ILE A O 1
ATOM 1566 N N . PRO A 1 195 ? -6.176 -19.578 -17.422 1 98.25 195 PRO A N 1
ATOM 1567 C CA . PRO A 1 195 ? -4.91 -18.844 -17.516 1 98.25 195 PRO A CA 1
ATOM 1568 C C . PRO A 1 195 ? -5.105 -17.328 -17.484 1 98.25 195 PRO A C 1
ATOM 1570 O O . PRO A 1 195 ? -6.012 -16.812 -18.156 1 98.25 195 PRO A O 1
ATOM 1573 N N . ILE A 1 196 ? -4.395 -16.672 -16.719 1 98.56 196 ILE A N 1
ATOM 1574 C CA . ILE A 1 196 ? -4.344 -15.211 -16.703 1 98.56 196 ILE A CA 1
ATOM 1575 C C . ILE A 1 196 ? -3.059 -14.727 -17.359 1 98.56 196 ILE A C 1
ATOM 1577 O O . ILE A 1 196 ? -2.02 -14.609 -16.719 1 98.56 196 ILE A O 1
ATOM 1581 N N . ARG A 1 197 ? -3.156 -14.359 -18.625 1 98.62 197 ARG A N 1
ATOM 1582 C CA . ARG A 1 197 ? -1.968 -13.945 -19.359 1 98.62 197 ARG A CA 1
ATOM 1583 C C . ARG A 1 197 ? -1.797 -12.43 -19.297 1 98.62 197 ARG A C 1
ATOM 1585 O O . ARG A 1 197 ? -1.871 -11.758 -20.328 1 98.62 197 ARG A O 1
ATOM 1592 N N . ALA A 1 198 ? -1.558 -11.977 -18.172 1 98.75 198 ALA A N 1
ATOM 1593 C CA . ALA A 1 198 ? -1.262 -10.586 -17.844 1 98.75 198 ALA A CA 1
ATOM 1594 C C . ALA A 1 198 ? -0.288 -10.508 -16.672 1 98.75 198 ALA A C 1
ATOM 1596 O O . ALA A 1 198 ? -0.287 -11.375 -15.789 1 98.75 198 ALA A O 1
ATOM 1597 N N . GLY A 1 199 ? 0.579 -9.445 -16.688 1 98.69 199 GLY A N 1
ATOM 1598 C CA . GLY A 1 199 ? 1.535 -9.289 -15.609 1 98.69 199 GLY A CA 1
ATOM 1599 C C . GLY A 1 199 ? 2.875 -9.938 -15.891 1 98.69 199 GLY A C 1
ATOM 1600 O O . GLY A 1 199 ? 3.23 -10.164 -17.047 1 98.69 199 GLY A O 1
ATOM 1601 N N . GLU A 1 200 ? 3.621 -10.156 -14.82 1 98.62 200 GLU A N 1
ATOM 1602 C CA . GLU A 1 200 ? 5.008 -10.602 -14.906 1 98.62 200 GLU A CA 1
ATOM 1603 C C . GLU A 1 200 ? 5.086 -12.094 -15.234 1 98.62 200 GLU A C 1
ATOM 1605 O O . GLU A 1 200 ? 4.328 -12.898 -14.688 1 98.62 200 GLU A O 1
ATOM 1610 N N . LYS A 1 201 ? 6.016 -12.453 -16.109 1 98.5 201 LYS A N 1
ATOM 1611 C CA . LYS A 1 201 ? 6.277 -13.844 -16.484 1 98.5 201 LYS A CA 1
ATOM 1612 C C . LYS A 1 201 ? 7.418 -14.43 -15.656 1 98.5 201 LYS A C 1
ATOM 1614 O O . LYS A 1 201 ? 7.887 -13.797 -14.703 1 98.5 201 LYS A O 1
ATOM 1619 N N . ASN A 1 202 ? 7.801 -15.648 -15.969 1 97.5 202 ASN A N 1
ATOM 1620 C CA . ASN A 1 202 ? 8.883 -16.328 -15.266 1 97.5 202 ASN A CA 1
ATOM 1621 C C . ASN A 1 202 ? 10.172 -15.523 -15.289 1 97.5 202 ASN A C 1
ATOM 1623 O O . ASN A 1 202 ? 10.508 -14.914 -16.312 1 97.5 202 ASN A O 1
ATOM 1627 N N . TYR A 1 203 ? 10.773 -15.523 -14.086 1 93.06 203 TYR A N 1
ATOM 1628 C CA . TYR A 1 203 ? 12.133 -15.016 -14.008 1 93.06 203 TYR A CA 1
ATOM 1629 C C . TYR A 1 203 ? 13.141 -16.062 -14.461 1 93.06 203 TYR A C 1
ATOM 1631 O O . TYR A 1 203 ? 13.203 -17.156 -13.891 1 93.06 203 TYR A O 1
ATOM 1639 N N . ASN A 1 204 ? 13.695 -15.883 -15.602 1 78.25 204 ASN A N 1
ATOM 1640 C CA . ASN A 1 204 ? 14.688 -16.812 -16.125 1 78.25 204 ASN A CA 1
ATOM 1641 C C . ASN A 1 204 ? 16.094 -16.438 -15.695 1 78.25 204 ASN A C 1
ATOM 1643 O O . ASN A 1 204 ? 16.547 -15.32 -15.969 1 78.25 204 ASN A O 1
ATOM 1647 N N . LYS A 1 205 ? 16.703 -17.109 -14.695 1 65.94 205 LYS A N 1
ATOM 1648 C CA . LYS A 1 205 ? 18.078 -16.891 -14.258 1 65.94 205 LYS A CA 1
ATOM 1649 C C . LYS A 1 205 ? 19.062 -17.062 -15.414 1 65.94 205 LYS A C 1
ATOM 1651 O O . LYS A 1 205 ? 18.797 -17.812 -16.359 1 65.94 205 LYS A O 1
ATOM 1656 N N . MET B 1 1 ? 30.359 42.438 -32.375 1 48.16 1 MET B N 1
ATOM 1657 C CA . MET B 1 1 ? 29.75 41.156 -32.094 1 48.16 1 MET B CA 1
ATOM 1658 C C . MET B 1 1 ? 28.625 40.844 -33.062 1 48.16 1 MET B C 1
ATOM 1660 O O . MET B 1 1 ? 27.672 41.594 -33.188 1 48.16 1 MET B O 1
ATOM 1664 N N . ASN B 1 2 ? 28.859 39.938 -34.156 1 62.59 2 ASN B N 1
ATOM 1665 C CA . ASN B 1 2 ? 28.125 39.844 -35.406 1 62.59 2 ASN B CA 1
ATOM 1666 C C . ASN B 1 2 ? 26.703 39.344 -35.188 1 62.59 2 ASN B C 1
ATOM 1668 O O . ASN B 1 2 ? 26.438 38.562 -34.281 1 62.59 2 ASN B O 1
ATOM 1672 N N . LYS B 1 3 ? 25.688 40.094 -35.781 1 72.31 3 LYS B N 1
ATOM 1673 C CA . LYS B 1 3 ? 24.25 39.906 -35.688 1 72.31 3 LYS B CA 1
ATOM 1674 C C . LYS B 1 3 ? 23.859 38.438 -35.906 1 72.31 3 LYS B C 1
ATOM 1676 O O . LYS B 1 3 ? 22.875 37.969 -35.344 1 72.31 3 LYS B O 1
ATOM 1681 N N . LYS B 1 4 ? 24.562 37.688 -36.688 1 72.69 4 LYS B N 1
ATOM 1682 C CA . LYS B 1 4 ? 24.297 36.281 -36.969 1 72.69 4 LYS B CA 1
ATOM 1683 C C . LYS B 1 4 ? 24.609 35.406 -35.75 1 72.69 4 LYS B C 1
ATOM 1685 O O . LYS B 1 4 ? 23.859 34.469 -35.469 1 72.69 4 LYS B O 1
ATOM 1690 N N . SER B 1 5 ? 25.656 35.719 -35.031 1 69.12 5 SER B N 1
ATOM 1691 C CA . SER B 1 5 ? 26 34.969 -33.812 1 69.12 5 SER B CA 1
ATOM 1692 C C . SER B 1 5 ? 24.984 35.219 -32.688 1 69.12 5 SER B C 1
ATOM 1694 O O . SER B 1 5 ? 24.688 34.281 -31.938 1 69.12 5 SER B O 1
ATOM 1696 N N . LEU B 1 6 ? 24.375 36.438 -32.719 1 68.88 6 LEU B N 1
ATOM 1697 C CA . LEU B 1 6 ? 23.359 36.781 -31.703 1 68.88 6 LEU B CA 1
ATOM 1698 C C . LEU B 1 6 ? 22.062 36.031 -31.984 1 68.88 6 LEU B C 1
ATOM 1700 O O . LEU B 1 6 ? 21.406 35.562 -31.047 1 68.88 6 LEU B O 1
ATOM 1704 N N . LEU B 1 7 ? 21.703 35.844 -33.219 1 73.06 7 LEU B N 1
ATOM 1705 C CA . LEU B 1 7 ? 20.484 35.125 -33.625 1 73.06 7 LEU B CA 1
ATOM 1706 C C . LEU B 1 7 ? 20.625 33.625 -33.312 1 73.06 7 LEU B C 1
ATOM 1708 O O . LEU B 1 7 ? 19.688 33 -32.844 1 73.06 7 LEU B O 1
ATOM 1712 N N . LEU B 1 8 ? 21.797 33.125 -33.531 1 67.69 8 LEU B N 1
ATOM 1713 C CA . LEU B 1 8 ? 22.031 31.703 -33.281 1 67.69 8 LEU B CA 1
ATOM 1714 C C . LEU B 1 8 ? 22.047 31.438 -31.766 1 67.69 8 LEU B C 1
ATOM 1716 O O . LEU B 1 8 ? 21.531 30.406 -31.312 1 67.69 8 LEU B O 1
ATOM 1720 N N . ALA B 1 9 ? 22.547 32.406 -30.984 1 66.88 9 ALA B N 1
ATOM 1721 C CA . ALA B 1 9 ? 22.531 32.281 -29.531 1 66.88 9 ALA B CA 1
ATOM 1722 C C . ALA B 1 9 ? 21.109 32.344 -28.984 1 66.88 9 ALA B C 1
ATOM 1724 O O . ALA B 1 9 ? 20.734 31.594 -28.094 1 66.88 9 ALA B O 1
ATOM 1725 N N . PHE B 1 10 ? 20.281 33.188 -29.656 1 70.62 10 PHE B N 1
ATOM 1726 C CA . PHE B 1 10 ? 18.891 33.344 -29.25 1 70.62 10 PHE B CA 1
ATOM 1727 C C . PHE B 1 10 ? 18.109 32.062 -29.594 1 70.62 10 PHE B C 1
ATOM 1729 O O . PHE B 1 10 ? 17.312 31.594 -28.781 1 70.62 10 PHE B O 1
ATOM 1736 N N . VAL B 1 11 ? 18.359 31.5 -30.75 1 69.56 11 VAL B N 1
ATOM 1737 C CA . VAL B 1 11 ? 17.688 30.266 -31.172 1 69.56 11 VAL B CA 1
ATOM 1738 C C . VAL B 1 11 ? 18.141 29.109 -30.297 1 69.56 11 VAL B C 1
ATOM 1740 O O . VAL B 1 11 ? 17.328 28.266 -29.891 1 69.56 11 VAL B O 1
ATOM 1743 N N . GLY B 1 12 ? 19.438 29.125 -29.969 1 66.94 12 GLY B N 1
ATOM 1744 C CA . GLY B 1 12 ? 19.953 28.125 -29.047 1 66.94 12 GLY B CA 1
ATOM 1745 C C . GLY B 1 12 ? 19.344 28.203 -27.672 1 66.94 12 GLY B C 1
ATOM 1746 O O . GLY B 1 12 ? 19.016 27.172 -27.062 1 66.94 12 GLY B O 1
ATOM 1747 N N . LEU B 1 13 ? 19.188 29.469 -27.188 1 66.81 13 LEU B N 1
ATOM 1748 C CA . LEU B 1 13 ? 18.562 29.672 -25.875 1 66.81 13 LEU B CA 1
ATOM 1749 C C . LEU B 1 13 ? 17.109 29.234 -25.891 1 66.81 13 LEU B C 1
ATOM 1751 O O . LEU B 1 13 ? 16.641 28.609 -24.922 1 66.81 13 LEU B O 1
ATOM 1755 N N . VAL B 1 14 ? 16.391 29.484 -27 1 63.28 14 VAL B N 1
ATOM 1756 C CA . VAL B 1 14 ? 14.992 29.062 -27.125 1 63.28 14 VAL B CA 1
ATOM 1757 C C . VAL B 1 14 ? 14.906 27.547 -27.219 1 63.28 14 VAL B C 1
ATOM 1759 O O . VAL B 1 14 ? 14.062 26.922 -26.578 1 63.28 14 VAL B O 1
ATOM 1762 N N . VAL B 1 15 ? 15.828 26.984 -27.953 1 60.81 15 VAL B N 1
ATOM 1763 C CA . VAL B 1 15 ? 15.836 25.531 -28.094 1 60.81 15 VAL B CA 1
ATOM 1764 C C . VAL B 1 15 ? 16.234 24.875 -26.766 1 60.81 15 VAL B C 1
ATOM 1766 O O . VAL B 1 15 ? 15.633 23.891 -26.344 1 60.81 15 VAL B O 1
ATOM 1769 N N . LEU B 1 16 ? 17.219 25.469 -26.078 1 58.56 16 LEU B N 1
ATOM 1770 C CA . LEU B 1 16 ? 17.625 24.953 -24.766 1 58.56 16 LEU B CA 1
ATOM 1771 C C . LEU B 1 16 ? 16.5 25.125 -23.75 1 58.56 16 LEU B C 1
ATOM 1773 O O . LEU B 1 16 ? 16.25 24.219 -22.938 1 58.56 16 LEU B O 1
ATOM 1777 N N . GLY B 1 17 ? 15.812 26.25 -23.719 1 54.44 17 GLY B N 1
ATOM 1778 C CA . GLY B 1 17 ? 14.656 26.453 -22.875 1 54.44 17 GLY B CA 1
ATOM 1779 C C . GLY B 1 17 ? 13.531 25.469 -23.156 1 54.44 17 GLY B C 1
ATOM 1780 O O . GLY B 1 17 ? 12.914 24.938 -22.219 1 54.44 17 GLY B O 1
ATOM 1781 N N . SER B 1 18 ? 13.273 25.234 -24.438 1 54.59 18 SER B N 1
ATOM 1782 C CA . SER B 1 18 ? 12.219 24.297 -24.812 1 54.59 18 SER B CA 1
ATOM 1783 C C . SER B 1 18 ? 12.594 22.875 -24.453 1 54.59 18 SER B C 1
ATOM 1785 O O . SER B 1 18 ? 11.742 22.094 -24.016 1 54.59 18 SER B O 1
ATOM 1787 N N . LEU B 1 19 ? 13.805 22.453 -24.562 1 50.72 19 LEU B N 1
ATOM 1788 C CA . LEU B 1 19 ? 14.242 21.125 -24.188 1 50.72 19 LEU B CA 1
ATOM 1789 C C . LEU B 1 19 ? 14.148 20.922 -22.672 1 50.72 19 LEU B C 1
ATOM 1791 O O . LEU B 1 19 ? 13.781 19.844 -22.219 1 50.72 19 LEU B O 1
ATOM 1795 N N . LEU B 1 20 ? 14.492 21.891 -21.875 1 45.31 20 LEU B N 1
ATOM 1796 C CA . LEU B 1 20 ? 14.375 21.781 -20.422 1 45.31 20 LEU B CA 1
ATOM 1797 C C . LEU B 1 20 ? 12.922 21.625 -20 1 45.31 20 LEU B C 1
ATOM 1799 O O . LEU B 1 20 ? 12.625 20.938 -19.031 1 45.31 20 LEU B O 1
ATOM 1803 N N . TYR B 1 21 ? 12.047 22.234 -20.734 1 42.66 21 TYR B N 1
ATOM 1804 C CA . TYR B 1 21 ? 10.633 22.141 -20.375 1 42.66 21 TYR B CA 1
ATOM 1805 C C . TYR B 1 2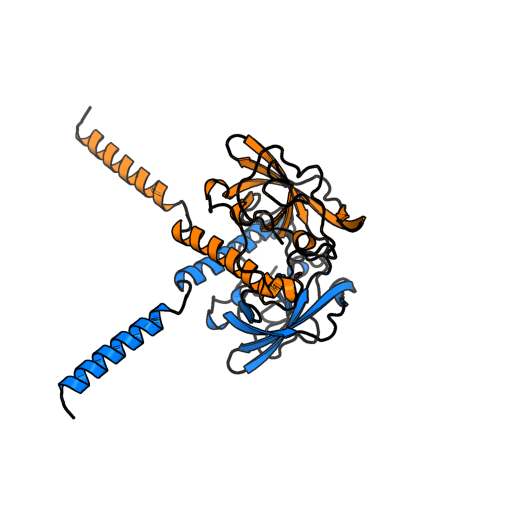1 ? 10.125 20.719 -20.578 1 42.66 21 TYR B C 1
ATOM 1807 O O . TYR B 1 21 ? 9.234 20.25 -19.859 1 42.66 21 TYR B O 1
ATOM 1815 N N . THR B 1 22 ? 10.633 20.031 -21.516 1 40.91 22 THR B N 1
ATOM 1816 C CA . THR B 1 22 ? 10.031 18.766 -21.906 1 40.91 22 THR B CA 1
ATOM 1817 C C . THR B 1 22 ? 10.383 17.672 -20.906 1 40.91 22 THR B C 1
ATOM 1819 O O . THR B 1 22 ? 9.672 16.672 -20.781 1 40.91 22 THR B O 1
ATOM 1822 N N . PHE B 1 23 ? 11.516 17.656 -20.344 1 39 23 PHE B N 1
ATOM 1823 C CA . PHE B 1 23 ? 11.945 16.469 -19.609 1 39 23 PHE B CA 1
ATOM 1824 C C . PHE B 1 23 ? 11.234 16.375 -18.266 1 39 23 PHE B C 1
ATOM 1826 O O . PHE B 1 23 ? 11.531 15.484 -17.469 1 39 23 PHE B O 1
ATOM 1833 N N . THR B 1 24 ? 10.695 17.406 -17.734 1 40.5 24 THR B N 1
ATOM 1834 C CA . THR B 1 24 ? 10.109 17.172 -16.422 1 40.5 24 THR B CA 1
ATOM 1835 C C . THR B 1 24 ? 8.859 16.297 -16.531 1 40.5 24 THR B C 1
ATOM 1837 O O . THR B 1 24 ? 7.922 16.656 -17.266 1 40.5 24 THR B O 1
ATOM 1840 N N . GLY B 1 25 ? 8.938 15.141 -16.75 1 45.41 25 GLY B N 1
ATOM 1841 C CA . GLY B 1 25 ? 7.828 14.203 -16.641 1 45.41 25 GLY B CA 1
ATOM 1842 C C . GLY B 1 25 ? 6.766 14.656 -15.656 1 45.41 25 GLY B C 1
ATOM 1843 O O . GLY B 1 25 ? 6.625 14.078 -14.578 1 45.41 25 GLY B O 1
ATOM 1844 N N . THR B 1 26 ? 6.52 15.945 -15.602 1 50.47 26 THR B N 1
ATOM 1845 C CA . THR B 1 26 ? 5.617 16.609 -14.664 1 50.47 26 THR B CA 1
ATOM 1846 C C . THR B 1 26 ? 4.18 16.141 -14.883 1 50.47 26 THR B C 1
ATOM 1848 O O . THR B 1 26 ? 3.674 16.172 -16 1 50.47 26 THR B O 1
ATOM 1851 N N . ILE B 1 27 ? 3.791 15.141 -14.172 1 57.88 27 ILE B N 1
ATOM 1852 C CA . ILE B 1 27 ? 2.342 14.977 -14.164 1 57.88 27 ILE B CA 1
ATOM 1853 C C . ILE B 1 27 ? 1.67 16.344 -14.312 1 57.88 27 ILE B C 1
ATOM 1855 O O . ILE B 1 27 ? 2.078 17.312 -13.664 1 57.88 27 ILE B O 1
ATOM 1859 N N . ASP B 1 28 ? 0.881 16.453 -15.273 1 74.38 28 ASP B N 1
ATOM 1860 C CA . ASP B 1 28 ? 0.035 17.641 -15.453 1 74.38 28 ASP B CA 1
ATOM 1861 C C . ASP B 1 28 ? -0.533 18.109 -14.125 1 74.38 28 ASP B C 1
ATOM 1863 O O . ASP B 1 28 ? -1.099 17.328 -13.367 1 74.38 28 ASP B O 1
ATOM 1867 N N . PRO B 1 29 ? -0.119 19.344 -13.711 1 83.5 29 PRO B N 1
ATOM 1868 C CA . PRO B 1 29 ? -0.592 19.875 -12.438 1 83.5 29 PRO B CA 1
ATOM 1869 C C . PRO B 1 29 ? -2.086 19.656 -12.211 1 83.5 29 PRO B C 1
ATOM 1871 O O . PRO B 1 29 ? -2.516 19.406 -11.086 1 83.5 29 PRO B O 1
ATOM 1874 N N . GLU B 1 30 ? -2.775 19.703 -13.258 1 87.69 30 GLU B N 1
ATOM 1875 C CA . GLU B 1 30 ? -4.211 19.484 -13.109 1 87.69 30 GLU B CA 1
ATOM 1876 C C . GLU B 1 30 ? -4.516 18.016 -12.766 1 87.69 30 GLU B C 1
ATOM 1878 O O . GLU B 1 30 ? -5.41 17.734 -11.969 1 87.69 30 GLU B O 1
ATOM 1883 N N . VAL B 1 31 ? -3.77 17.266 -13.352 1 87.06 31 VAL B N 1
ATOM 1884 C CA . VAL B 1 31 ? -3.953 15.844 -13.086 1 87.06 31 VAL B CA 1
ATOM 1885 C C . VAL B 1 31 ? -3.568 15.523 -11.648 1 87.06 31 VAL B C 1
ATOM 1887 O O . VAL B 1 31 ? -4.242 14.742 -10.977 1 87.06 31 VAL B O 1
ATOM 1890 N N . TYR B 1 32 ? -2.545 16.172 -11.18 1 92.31 32 TYR B N 1
ATOM 1891 C CA . TYR B 1 32 ? -2.107 16 -9.805 1 92.31 32 TYR B CA 1
ATOM 1892 C C . TYR B 1 32 ? -3.203 16.406 -8.828 1 92.31 32 TYR B C 1
ATOM 1894 O O . TYR B 1 32 ? -3.549 15.656 -7.914 1 92.31 32 TYR B O 1
ATOM 1902 N N . LEU B 1 33 ? -3.771 17.578 -9.039 1 95.25 33 LEU B N 1
ATOM 1903 C CA . LEU B 1 33 ? -4.82 18.094 -8.164 1 95.25 33 LEU B CA 1
ATOM 1904 C C . LEU B 1 33 ? -6.031 17.172 -8.156 1 95.25 33 LEU B C 1
ATOM 1906 O O . LEU B 1 33 ? -6.617 16.906 -7.105 1 95.25 33 LEU B O 1
ATOM 1910 N N . GLU B 1 34 ? -6.344 16.672 -9.242 1 92.56 34 GLU B N 1
ATOM 1911 C CA . GLU B 1 34 ? -7.477 15.758 -9.367 1 92.56 34 GLU B CA 1
ATOM 1912 C C . GLU B 1 34 ? -7.219 14.453 -8.625 1 92.56 34 GLU B C 1
ATOM 1914 O O . GLU B 1 34 ? -8.125 13.898 -7.992 1 92.56 34 GLU B O 1
ATOM 1919 N N . ASN B 1 35 ?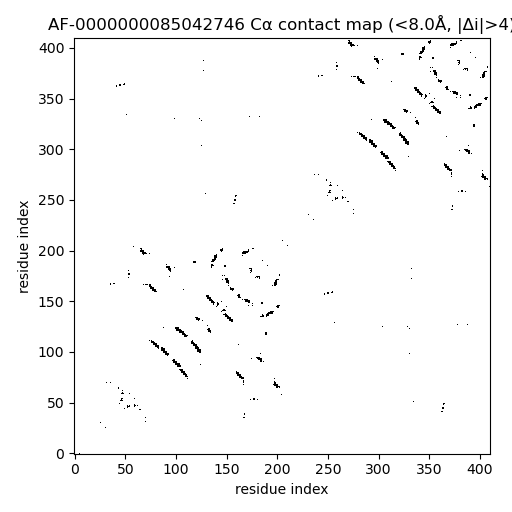 -6.023 14.039 -8.711 1 91.62 35 ASN B N 1
ATOM 1920 C CA . ASN B 1 35 ? -5.668 12.789 -8.047 1 91.62 35 ASN B CA 1
ATOM 1921 C C . ASN B 1 35 ? -5.77 12.914 -6.531 1 91.62 35 ASN B C 1
ATOM 1923 O O . ASN B 1 35 ? -6.273 12.008 -5.863 1 91.62 35 ASN B O 1
ATOM 1927 N N . ILE B 1 36 ? -5.285 13.992 -5.984 1 96.69 36 ILE B N 1
ATOM 1928 C CA . ILE B 1 36 ? -5.359 14.219 -4.547 1 96.69 36 ILE B CA 1
ATOM 1929 C C . ILE B 1 36 ? -6.82 14.32 -4.117 1 96.69 36 ILE B C 1
ATOM 1931 O O . ILE B 1 36 ? -7.227 13.711 -3.125 1 96.69 36 ILE B O 1
ATOM 1935 N N . ALA B 1 37 ? -7.598 15.07 -4.867 1 96.12 37 ALA B N 1
ATOM 1936 C CA . ALA B 1 37 ? -9.016 15.227 -4.559 1 96.12 37 ALA B CA 1
ATOM 1937 C C . ALA B 1 37 ? -9.742 13.891 -4.59 1 96.12 37 ALA B C 1
ATOM 1939 O O . ALA B 1 37 ? -10.586 13.617 -3.736 1 96.12 37 ALA B O 1
ATOM 1940 N N . ALA B 1 38 ? -9.422 13.102 -5.496 1 92.94 38 ALA B N 1
ATOM 1941 C CA . ALA B 1 38 ? -10.039 11.781 -5.617 1 92.94 38 ALA B CA 1
ATOM 1942 C C . ALA B 1 38 ? -9.703 10.906 -4.414 1 92.94 38 ALA B C 1
ATOM 1944 O O . ALA B 1 38 ? -10.562 10.195 -3.896 1 92.94 38 ALA B O 1
ATOM 1945 N N . GLU B 1 39 ? -8.445 10.969 -4.039 1 94.06 39 GLU B N 1
ATOM 1946 C CA . GLU B 1 39 ? -8.039 10.195 -2.873 1 94.06 39 GLU B CA 1
ATOM 1947 C C . GLU B 1 39 ? -8.773 10.656 -1.617 1 94.06 39 GLU B C 1
ATOM 1949 O O . GLU B 1 39 ? -9.203 9.836 -0.805 1 94.06 39 GLU B O 1
ATOM 1954 N N . ARG B 1 40 ? -8.938 11.906 -1.414 1 96.5 40 ARG B N 1
ATOM 1955 C CA . ARG B 1 40 ? -9.664 12.461 -0.278 1 96.5 40 ARG B CA 1
ATOM 1956 C C . ARG B 1 40 ? -11.125 12.031 -0.298 1 96.5 40 ARG B C 1
ATOM 1958 O O . ARG B 1 40 ? -11.695 11.703 0.745 1 96.5 40 ARG B O 1
ATOM 1965 N N . GLU B 1 41 ? -11.734 12.039 -1.453 1 95.06 41 GLU B N 1
ATOM 1966 C CA . GLU B 1 41 ? -13.117 11.602 -1.6 1 95.06 41 GLU B CA 1
ATOM 1967 C C . GLU B 1 41 ? -13.266 10.117 -1.271 1 95.06 41 GLU B C 1
ATOM 1969 O O . GLU B 1 41 ? -14.234 9.719 -0.622 1 95.06 41 GLU B O 1
ATOM 1974 N N . ARG B 1 42 ? -12.344 9.375 -1.673 1 93.19 42 ARG B N 1
ATOM 1975 C CA . ARG B 1 42 ? -12.375 7.941 -1.376 1 93.19 42 ARG B CA 1
ATOM 1976 C C . ARG B 1 42 ? -12.289 7.695 0.126 1 93.19 42 ARG B C 1
ATOM 1978 O O . ARG B 1 42 ? -12.977 6.82 0.655 1 93.19 42 ARG B O 1
ATOM 1985 N N . GLN B 1 43 ? -11.438 8.453 0.744 1 94.38 43 GLN B N 1
ATOM 1986 C CA . GLN B 1 43 ? -11.336 8.352 2.195 1 94.38 43 GLN B CA 1
ATOM 1987 C C . GLN B 1 43 ? -12.664 8.688 2.867 1 94.38 43 GLN B C 1
ATOM 1989 O O . GLN B 1 43 ? -13.109 7.969 3.764 1 94.38 43 GLN B O 1
ATOM 1994 N N . PHE B 1 44 ? -13.305 9.766 2.404 1 95.5 44 PHE B N 1
ATOM 1995 C CA . PHE B 1 44 ? -14.602 10.18 2.939 1 95.5 44 PHE B CA 1
ATOM 1996 C C . PHE B 1 44 ? -15.633 9.078 2.752 1 95.5 44 PHE B C 1
ATOM 1998 O O . PHE B 1 44 ? -16.344 8.711 3.695 1 95.5 44 PHE B O 1
ATOM 2005 N N . LYS B 1 45 ? -15.656 8.539 1.604 1 94.25 45 LYS B N 1
ATOM 2006 C CA . LYS B 1 45 ? -16.656 7.52 1.281 1 94.25 45 LYS B CA 1
ATOM 2007 C C . LYS B 1 45 ? -16.422 6.246 2.088 1 94.25 45 LYS B C 1
ATOM 2009 O O . LYS B 1 45 ? -17.375 5.586 2.508 1 94.25 45 LYS B O 1
ATOM 2014 N N . PHE B 1 46 ? -15.234 5.938 2.277 1 94 46 PHE B N 1
ATOM 2015 C CA . PHE B 1 46 ? -14.93 4.777 3.105 1 94 46 PHE B CA 1
ATOM 2016 C C . PHE B 1 46 ? -15.445 4.977 4.523 1 94 46 PHE B C 1
ATOM 2018 O O . PHE B 1 46 ? -16.141 4.113 5.062 1 94 46 PHE B O 1
ATOM 2025 N N . LEU B 1 47 ? -15.125 6.086 5.125 1 95.06 47 LEU B N 1
ATOM 2026 C CA . LEU B 1 47 ? -15.531 6.363 6.5 1 95.06 47 LEU B CA 1
ATOM 2027 C C . LEU B 1 47 ? -17.047 6.426 6.621 1 95.06 47 LEU B C 1
ATOM 2029 O O . LEU B 1 47 ? -17.625 5.918 7.586 1 95.06 47 LEU B O 1
ATOM 2033 N N . LYS B 1 48 ? -17.656 6.945 5.621 1 95.06 48 LYS B N 1
ATOM 2034 C CA . LYS B 1 48 ? -19.094 7.195 5.707 1 95.06 48 LYS B CA 1
ATOM 2035 C C . LYS B 1 48 ? -19.891 5.93 5.398 1 95.06 48 LYS B C 1
ATOM 2037 O O . LYS B 1 48 ? -20.906 5.66 6.031 1 95.06 48 LYS B O 1
ATOM 2042 N N . TYR B 1 49 ? -19.406 5.086 4.5 1 92.56 49 TYR B N 1
ATOM 2043 C CA . TYR B 1 49 ? -20.312 4.082 3.949 1 92.56 49 TYR B CA 1
ATOM 2044 C C . TYR B 1 49 ? -19.781 2.678 4.191 1 92.56 49 TYR B C 1
ATOM 2046 O O . TYR B 1 49 ? -20.531 1.706 4.184 1 92.56 49 TYR B O 1
ATOM 2054 N N . ASN B 1 50 ? -18.547 2.539 4.371 1 90.81 50 ASN B N 1
ATOM 2055 C CA . ASN B 1 50 ? -17.969 1.197 4.406 1 90.81 50 ASN B CA 1
ATOM 2056 C C . ASN B 1 50 ? -18.281 0.488 5.723 1 90.81 50 ASN B C 1
ATOM 2058 O O . ASN B 1 50 ? -18.266 1.111 6.785 1 90.81 50 ASN B O 1
ATOM 2062 N N . ILE B 1 51 ? -18.469 -0.836 5.68 1 86 51 ILE B N 1
ATOM 2063 C CA . ILE B 1 51 ? -18.797 -1.642 6.852 1 86 51 ILE B CA 1
ATOM 2064 C C . ILE B 1 51 ? -17.578 -1.727 7.777 1 86 51 ILE B C 1
ATOM 2066 O O . ILE B 1 51 ? -17.734 -1.852 8.992 1 86 51 ILE B O 1
ATOM 2070 N N . ASP B 1 52 ? -16.391 -1.562 7.234 1 87.69 52 ASP B N 1
ATOM 2071 C CA . ASP B 1 52 ? -15.172 -1.684 8.023 1 87.69 52 ASP B CA 1
ATOM 2072 C C . ASP B 1 52 ? -14.75 -0.333 8.602 1 87.69 52 ASP B C 1
ATOM 2074 O O . ASP B 1 52 ? -13.727 -0.232 9.281 1 87.69 52 ASP B O 1
ATOM 2078 N N . SER B 1 53 ? -15.531 0.648 8.258 1 92.31 53 SER B N 1
ATOM 2079 C CA . SER B 1 53 ? -15.25 1.98 8.789 1 92.31 53 SER B CA 1
ATOM 2080 C C . SER B 1 53 ? -15.148 1.962 10.305 1 92.31 53 SER B C 1
ATOM 2082 O O . SER B 1 53 ? -15.914 1.27 10.977 1 92.31 53 SER B O 1
ATOM 2084 N N . PRO B 1 54 ? -14.203 2.734 10.836 1 94.31 54 PRO B N 1
ATOM 2085 C CA . PRO B 1 54 ? -14.102 2.838 12.297 1 94.31 54 PRO B CA 1
ATOM 2086 C C . PRO B 1 54 ? -15.266 3.613 12.906 1 94.31 54 PRO B C 1
ATOM 2088 O O . PRO B 1 54 ? -15.43 3.625 14.133 1 94.31 54 PRO B O 1
ATOM 2091 N N . LEU B 1 55 ? -16.047 4.281 12.133 1 95.69 55 LEU B N 1
ATOM 2092 C CA . LEU B 1 55 ? -17.141 5.113 12.633 1 95.69 55 LEU B CA 1
ATOM 2093 C C . LEU B 1 55 ? -18.344 4.258 13.031 1 95.69 55 LEU B C 1
ATOM 2095 O O . LEU B 1 55 ? -18.672 3.287 12.344 1 95.69 55 LEU B O 1
ATOM 2099 N N . GLU B 1 56 ? -18.969 4.652 14.07 1 95.06 56 GLU B N 1
ATOM 2100 C CA . GLU B 1 56 ? -20.25 4.07 14.438 1 95.06 56 GLU B CA 1
ATOM 2101 C C . GLU B 1 56 ? -21.359 4.555 13.508 1 95.06 56 GLU B C 1
ATOM 2103 O O . GLU B 1 56 ? -21.188 5.535 12.789 1 95.06 56 GLU B O 1
ATOM 2108 N N . GLU B 1 57 ? -22.484 3.93 13.648 1 95.12 57 GLU B N 1
ATOM 2109 C CA . GLU B 1 57 ? -23.594 4.227 12.734 1 95.12 57 GLU B CA 1
ATOM 2110 C C . GLU B 1 57 ? -24.047 5.676 12.875 1 95.12 57 GLU B C 1
ATOM 2112 O O . GLU B 1 57 ? -24.297 6.352 11.875 1 95.12 57 GLU B O 1
ATOM 2117 N N . ASP B 1 58 ? -24.172 6.133 14.062 1 95.12 58 ASP B N 1
ATOM 2118 C CA . ASP B 1 58 ? -24.594 7.512 14.289 1 95.12 58 ASP B CA 1
ATOM 2119 C C . ASP B 1 58 ? -23.578 8.5 13.734 1 95.12 58 ASP B C 1
ATOM 2121 O O . ASP B 1 58 ? -23.938 9.531 13.18 1 95.12 58 ASP B O 1
ATOM 2125 N N . GLN B 1 59 ? -22.281 8.125 13.938 1 94.94 59 GLN B N 1
ATOM 2126 C CA . GLN B 1 59 ? -21.219 8.961 13.398 1 94.94 59 GLN B CA 1
ATOM 2127 C C . GLN B 1 59 ? -21.266 9.008 11.875 1 94.94 59 GLN B C 1
ATOM 2129 O O . GLN B 1 59 ? -21.047 10.062 11.273 1 94.94 59 GLN 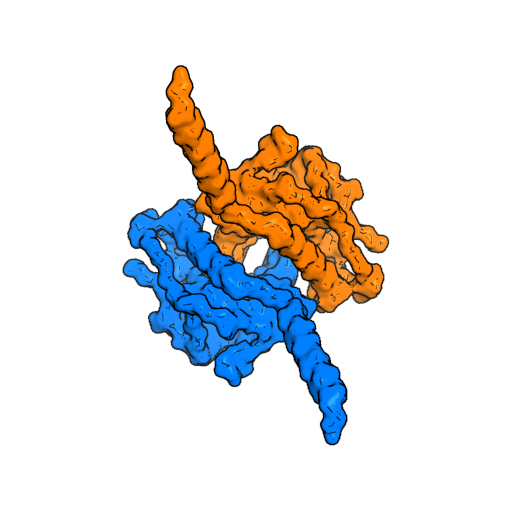B O 1
ATOM 2134 N N . LYS B 1 60 ? -21.562 7.914 11.305 1 95.06 60 LYS B N 1
ATOM 2135 C CA . LYS B 1 60 ? -21.656 7.836 9.852 1 95.06 60 LYS B CA 1
ATOM 2136 C C . LYS B 1 60 ? -22.781 8.734 9.328 1 95.06 60 LYS B C 1
ATOM 2138 O O . LYS B 1 60 ? -22.609 9.453 8.344 1 95.06 60 LYS B O 1
ATOM 2143 N N . LYS B 1 61 ? -23.844 8.664 9.969 1 95 61 LYS B N 1
ATOM 2144 C CA . LYS B 1 61 ? -25.016 9.461 9.578 1 95 61 LYS B CA 1
ATOM 2145 C C . LYS B 1 61 ? -24.703 10.953 9.648 1 95 61 LYS B C 1
ATOM 2147 O O . LYS B 1 61 ? -25.156 11.727 8.797 1 95 61 LYS B O 1
ATOM 2152 N N . ASP B 1 62 ? -23.938 11.289 10.57 1 94.69 62 ASP B N 1
ATOM 2153 C CA . ASP B 1 62 ? -23.688 12.703 10.844 1 94.69 62 ASP B CA 1
ATOM 2154 C C . ASP B 1 62 ? -22.5 13.219 10.016 1 94.69 62 ASP B C 1
ATOM 2156 O O . ASP B 1 62 ? -22.297 14.43 9.906 1 94.69 62 ASP B O 1
ATOM 2160 N N . LEU B 1 63 ? -21.688 12.305 9.469 1 95.25 63 LEU B N 1
ATOM 2161 C CA . LEU B 1 63 ? -20.484 12.719 8.742 1 95.25 63 LEU B CA 1
ATOM 2162 C C . LEU B 1 63 ? -20.859 13.32 7.391 1 95.25 63 LEU B C 1
ATOM 2164 O O . LEU B 1 63 ? -21.375 12.625 6.516 1 95.25 63 LEU B O 1
ATOM 2168 N N . ASP B 1 64 ? -20.547 14.578 7.195 1 93.75 64 ASP B N 1
ATOM 2169 C CA . ASP B 1 64 ? -20.906 15.234 5.941 1 93.75 64 ASP B CA 1
ATOM 2170 C C . ASP B 1 64 ? -19.656 15.484 5.09 1 93.75 64 ASP B C 1
ATOM 2172 O O . ASP B 1 64 ? -19.734 15.57 3.863 1 93.75 64 ASP B O 1
ATOM 2176 N N . SER B 1 65 ? -18.562 15.703 5.797 1 94.75 65 SER B N 1
ATOM 2177 C CA . SER B 1 65 ? -17.297 15.953 5.105 1 94.75 65 SER B CA 1
ATOM 2178 C C . SER B 1 65 ? -16.109 15.727 6.031 1 94.75 65 SER B C 1
ATOM 2180 O O . SER B 1 65 ? -16.266 15.656 7.254 1 94.75 65 SER B O 1
ATOM 2182 N N . LEU B 1 66 ? -15.016 15.539 5.449 1 96.88 66 LEU B N 1
ATOM 2183 C CA . LEU B 1 66 ? -13.742 15.641 6.156 1 96.88 66 LEU B CA 1
ATOM 2184 C C . LEU B 1 66 ? -13.102 17 5.934 1 96.88 66 LEU B C 1
ATOM 2186 O O . LEU B 1 66 ? -13.352 17.656 4.918 1 96.88 66 LEU B O 1
ATOM 2190 N N . ASP B 1 67 ? -12.352 17.422 6.871 1 97.38 67 ASP B N 1
ATOM 2191 C CA . ASP B 1 67 ? -11.688 18.719 6.773 1 97.38 67 ASP B CA 1
ATOM 2192 C C . ASP B 1 67 ? -10.219 18.562 6.383 1 97.38 67 ASP B C 1
ATOM 2194 O O . ASP B 1 67 ? -9.5 17.766 6.977 1 97.38 67 ASP B O 1
ATOM 2198 N N . PHE B 1 68 ? -9.828 19.297 5.34 1 98.44 68 PHE B N 1
ATOM 2199 C CA . PHE B 1 68 ? -8.453 19.266 4.84 1 98.44 68 PHE B CA 1
ATOM 2200 C C . PHE B 1 68 ? -7.906 20.672 4.676 1 98.44 68 PHE B C 1
ATOM 2202 O O . PHE B 1 68 ? -8.664 21.609 4.441 1 98.44 68 PHE B O 1
ATOM 2209 N N . TYR B 1 69 ? -6.582 20.812 4.754 1 98.75 69 TYR B N 1
ATOM 2210 C CA . TYR B 1 69 ? -5.938 22.016 4.211 1 98.75 69 TYR B CA 1
ATOM 2211 C C . TYR B 1 69 ? -6.102 22.078 2.695 1 98.75 69 TYR B C 1
ATOM 2213 O O . TYR B 1 69 ? -6.258 21.047 2.035 1 98.75 69 TYR B O 1
ATOM 2221 N N . PRO B 1 70 ? -6.066 23.344 2.152 1 98.31 70 PRO B N 1
ATOM 2222 C CA . PRO B 1 70 ? -5.992 23.406 0.689 1 98.31 70 PRO B CA 1
ATOM 2223 C C . PRO B 1 70 ? -4.797 22.641 0.13 1 98.31 70 PRO B C 1
ATOM 2225 O O . PRO B 1 70 ? -3.74 22.578 0.767 1 98.31 70 PRO B O 1
ATOM 2228 N N . ILE B 1 71 ? -5.016 22.016 -1.076 1 98.31 71 ILE B N 1
ATOM 2229 C CA . ILE B 1 71 ? -3.916 21.281 -1.695 1 98.31 71 ILE B CA 1
ATOM 2230 C C . ILE B 1 71 ? -2.791 22.25 -2.055 1 98.31 71 ILE B C 1
ATOM 2232 O O . ILE B 1 71 ? -3.023 23.266 -2.717 1 98.31 71 ILE B O 1
ATOM 2236 N N . ASP B 1 72 ? -1.616 22.031 -1.554 1 97.81 72 ASP B N 1
ATOM 2237 C CA . ASP B 1 72 ? -0.427 22.828 -1.827 1 97.81 72 ASP B CA 1
ATOM 2238 C C . ASP B 1 72 ? 0.711 21.953 -2.355 1 97.81 72 ASP B C 1
ATOM 2240 O O . ASP B 1 72 ? 1.346 21.234 -1.592 1 97.81 72 ASP B O 1
ATOM 2244 N N . PRO B 1 73 ? 0.976 22.047 -3.65 1 97.12 73 PRO B N 1
ATOM 2245 C CA . PRO B 1 73 ? 1.973 21.172 -4.27 1 97.12 73 PRO B CA 1
ATOM 2246 C C . PRO B 1 73 ? 3.365 21.344 -3.666 1 97.12 73 PRO B C 1
ATOM 2248 O O . PRO B 1 73 ? 4.223 20.469 -3.83 1 97.12 73 PRO B O 1
ATOM 2251 N N . SER B 1 74 ? 3.633 22.422 -2.965 1 96.75 74 SER B N 1
ATOM 2252 C CA . SER B 1 74 ? 4.941 22.641 -2.359 1 96.75 74 SER B CA 1
ATOM 2253 C C . SER B 1 74 ? 5.191 21.672 -1.208 1 96.75 74 SER B C 1
ATOM 2255 O O . SER B 1 74 ? 6.324 21.531 -0.744 1 96.75 74 SER B O 1
ATOM 2257 N N . TYR B 1 75 ? 4.164 20.969 -0.774 1 98.38 75 TYR B N 1
ATOM 2258 C CA . TYR B 1 75 ? 4.301 20 0.307 1 98.38 75 TYR B CA 1
ATOM 2259 C C . TYR B 1 75 ? 4.559 18.594 -0.244 1 98.38 75 TYR B C 1
ATOM 2261 O O . TYR B 1 75 ? 4.621 17.625 0.514 1 98.38 75 TYR B O 1
ATOM 2269 N N . LYS B 1 76 ? 4.602 18.453 -1.523 1 97.81 76 LYS B N 1
ATOM 2270 C CA . LYS B 1 76 ? 5.117 17.266 -2.174 1 97.81 76 LYS B CA 1
ATOM 2271 C C . LYS B 1 76 ? 6.621 17.359 -2.406 1 97.81 76 LYS B C 1
ATOM 2273 O O . LYS B 1 76 ? 7.074 18.141 -3.242 1 97.81 76 LYS B O 1
ATOM 2278 N N . VAL B 1 77 ? 7.402 16.531 -1.705 1 97.69 77 VAL B N 1
ATOM 2279 C CA . VAL B 1 77 ? 8.852 16.703 -1.708 1 97.69 77 VAL B CA 1
ATOM 2280 C C . VAL B 1 77 ? 9.539 15.383 -2.033 1 97.69 77 VAL B C 1
ATOM 2282 O O . VAL B 1 77 ? 9.039 14.312 -1.676 1 97.69 77 VAL B O 1
ATOM 2285 N N . ARG B 1 78 ? 10.586 15.484 -2.67 1 96.25 78 ARG B N 1
ATOM 2286 C CA . ARG B 1 78 ? 11.445 14.336 -2.906 1 96.25 78 ARG B CA 1
ATOM 2287 C C . ARG B 1 78 ? 12.555 14.258 -1.861 1 96.25 78 ARG B C 1
ATOM 2289 O O . ARG B 1 78 ? 13.148 15.273 -1.502 1 96.25 78 ARG B O 1
ATOM 2296 N N . GLY B 1 79 ? 12.781 13.094 -1.377 1 96.94 79 GLY B N 1
ATOM 2297 C CA . GLY B 1 79 ? 13.812 12.898 -0.369 1 96.94 79 GLY B CA 1
ATOM 2298 C C . GLY B 1 79 ? 14.781 11.781 -0.715 1 96.94 79 GLY B C 1
ATOM 2299 O O . GLY B 1 79 ? 14.531 10.992 -1.629 1 96.94 79 GLY B O 1
ATOM 2300 N N . ARG B 1 80 ? 15.875 11.766 0.02 1 95.5 80 ARG B N 1
ATOM 2301 C CA . ARG B 1 80 ? 16.906 10.734 -0.127 1 95.5 80 ARG B CA 1
ATOM 2302 C C . ARG B 1 80 ? 16.797 9.703 0.987 1 95.5 80 ARG B C 1
ATOM 2304 O O . ARG B 1 80 ? 16.672 10.055 2.162 1 95.5 80 ARG B O 1
ATOM 2311 N N . LEU B 1 81 ? 16.875 8.484 0.556 1 94.56 81 LEU B N 1
ATOM 2312 C CA . LEU B 1 81 ? 16.828 7.387 1.521 1 94.56 81 LEU B CA 1
ATOM 2313 C C . LEU B 1 81 ? 18.219 7.078 2.057 1 94.56 81 LEU B C 1
ATOM 2315 O O . LEU B 1 81 ? 19.172 6.93 1.283 1 94.56 81 LEU B O 1
ATOM 2319 N N . GLU B 1 82 ? 18.297 7.027 3.328 1 92.88 82 GLU B N 1
ATOM 2320 C CA . GLU B 1 82 ? 19.516 6.633 4.023 1 92.88 82 GLU B CA 1
ATOM 2321 C C . GLU B 1 82 ? 19.297 5.383 4.871 1 92.88 82 GLU B C 1
ATOM 2323 O O . GLU B 1 82 ? 18.625 5.441 5.902 1 92.88 82 GLU B O 1
ATOM 2328 N N . PRO B 1 83 ? 19.859 4.355 4.438 1 88.19 83 PRO B N 1
ATOM 2329 C CA . PRO B 1 83 ? 19.625 3.117 5.188 1 88.19 83 PRO B CA 1
ATOM 2330 C C . PRO B 1 83 ? 20.141 3.195 6.625 1 88.19 83 PRO B C 1
ATOM 2332 O O . PRO B 1 83 ? 21.141 3.848 6.891 1 88.19 83 PRO B O 1
ATOM 2335 N N . VAL B 1 84 ? 19.297 2.672 7.508 1 87.69 84 VAL B N 1
ATOM 2336 C CA . VAL B 1 84 ? 19.766 2.506 8.883 1 87.69 84 VAL B CA 1
ATOM 2337 C C . VAL B 1 84 ? 20.641 1.255 8.984 1 87.69 84 VAL B C 1
ATOM 2339 O O . VAL B 1 84 ? 20.281 0.199 8.453 1 87.69 84 VAL B O 1
ATOM 2342 N N . PRO B 1 85 ? 21.812 1.51 9.633 1 77.94 85 PRO B N 1
ATOM 2343 C CA . PRO B 1 85 ? 22.641 0.305 9.773 1 77.94 85 PRO B CA 1
ATOM 2344 C C . PRO B 1 85 ? 21.938 -0.795 10.57 1 77.94 85 PRO B C 1
ATOM 2346 O O . PRO B 1 85 ? 21.234 -0.508 11.539 1 77.94 85 PRO B O 1
ATOM 2349 N N . ASN B 1 86 ? 22.062 -2.061 10.164 1 72.62 86 ASN B N 1
ATOM 2350 C CA . ASN B 1 86 ? 21.5 -3.258 10.773 1 72.62 86 ASN B CA 1
ATOM 2351 C C . ASN B 1 86 ? 19.984 -3.148 10.906 1 72.62 86 ASN B C 1
ATOM 2353 O O . ASN B 1 86 ? 19.453 -3.027 12.016 1 72.62 86 ASN B O 1
ATOM 2357 N N . LYS B 1 87 ? 19.312 -3.043 9.859 1 71.81 87 LYS B N 1
ATOM 2358 C CA . LYS B 1 87 ? 17.859 -3.031 9.898 1 71.81 87 LYS B CA 1
ATOM 2359 C C . LYS B 1 87 ? 17.328 -3.879 11.055 1 71.81 87 LYS B C 1
ATOM 2361 O O . LYS B 1 87 ? 17.484 -5.102 11.055 1 71.81 87 LYS B O 1
ATOM 2366 N N . ARG B 1 88 ? 16.953 -3.08 12.156 1 82.38 88 ARG B N 1
ATOM 2367 C CA . ARG B 1 88 ? 16.5 -3.756 13.367 1 82.38 88 ARG B CA 1
ATOM 2368 C C . ARG B 1 88 ? 14.984 -3.689 13.5 1 82.38 88 ARG B C 1
ATOM 2370 O O . ARG B 1 88 ? 14.352 -2.773 12.977 1 82.38 88 ARG B O 1
ATOM 2377 N N . ILE B 1 89 ? 14.461 -4.664 14.055 1 89.5 89 ILE B N 1
ATOM 2378 C CA . ILE B 1 89 ? 13.062 -4.668 14.469 1 89.5 89 ILE B CA 1
ATOM 2379 C C . ILE B 1 89 ? 12.883 -3.777 15.695 1 89.5 89 ILE B C 1
ATOM 2381 O O . ILE B 1 89 ? 13.68 -3.846 16.641 1 89.5 89 ILE B O 1
ATOM 2385 N N . VAL B 1 90 ? 11.969 -2.879 15.641 1 91.25 90 VAL B N 1
ATOM 2386 C CA . VAL B 1 90 ? 11.664 -2 16.766 1 91.25 90 VAL B CA 1
ATOM 2387 C C . VAL B 1 90 ? 10.219 -2.209 17.203 1 91.25 90 VAL B C 1
ATOM 2389 O O . VAL B 1 90 ? 9.359 -2.566 16.406 1 91.25 90 VAL B O 1
ATOM 2392 N N . GLU B 1 91 ? 10.102 -1.933 18.484 1 93.62 91 GLU B N 1
ATOM 2393 C CA . GLU B 1 91 ? 8.742 -1.956 19.031 1 93.62 91 GLU B CA 1
ATOM 2394 C C . GLU B 1 91 ? 8.164 -0.548 19.125 1 93.62 91 GLU B C 1
ATOM 2396 O O . GLU B 1 91 ? 8.75 0.334 19.75 1 93.62 91 GLU B O 1
ATOM 2401 N N . ILE B 1 92 ? 6.988 -0.414 18.484 1 95.19 92 ILE B N 1
ATOM 2402 C CA . ILE B 1 92 ? 6.289 0.867 18.484 1 95.19 92 ILE B CA 1
ATOM 2403 C C . ILE B 1 92 ? 5.102 0.81 19.438 1 95.19 92 ILE B C 1
ATOM 2405 O O . ILE B 1 92 ? 4.266 -0.092 19.359 1 95.19 92 ILE B O 1
ATOM 2409 N N . PRO B 1 93 ? 5.098 1.789 20.391 1 96.94 93 PRO B N 1
ATOM 2410 C CA . PRO B 1 93 ? 3.918 1.835 21.25 1 96.94 93 PRO B CA 1
ATOM 2411 C C . PRO B 1 93 ? 2.641 2.191 20.5 1 96.94 93 PRO B C 1
ATOM 2413 O O . PRO B 1 93 ? 2.67 3.02 19.594 1 96.94 93 PRO B O 1
ATOM 2416 N N . MET B 1 94 ? 1.559 1.556 20.953 1 96.12 94 MET B N 1
ATOM 2417 C CA . MET B 1 94 ? 0.236 1.822 20.391 1 96.12 94 MET B CA 1
ATOM 2418 C C . MET B 1 94 ? -0.604 2.654 21.359 1 96.12 94 MET B C 1
ATOM 2420 O O . MET B 1 94 ? -0.276 2.762 22.531 1 96.12 94 MET B O 1
ATOM 2424 N N . THR B 1 95 ? -1.68 3.141 20.875 1 95.25 95 THR B N 1
ATOM 2425 C CA . THR B 1 95 ? -2.523 4.031 21.672 1 95.25 95 THR B CA 1
ATOM 2426 C C . THR B 1 95 ? -3.227 3.26 22.781 1 95.25 95 THR B C 1
ATOM 2428 O O . THR B 1 95 ? -3.686 3.854 23.75 1 95.25 95 THR B O 1
ATOM 2431 N N . ASP B 1 96 ? -3.354 2.004 22.672 1 94.62 96 ASP B N 1
ATOM 2432 C CA . ASP B 1 96 ? -4.031 1.223 23.703 1 94.62 96 ASP B CA 1
ATOM 2433 C C . ASP B 1 96 ? -3.031 0.672 24.719 1 94.62 96 ASP B C 1
ATOM 2435 O O . ASP B 1 96 ? -3.395 -0.123 25.594 1 94.62 96 ASP B O 1
ATOM 2439 N N . GLY B 1 97 ? -1.806 0.907 24.516 1 94.75 97 GLY B N 1
ATOM 2440 C CA . GLY B 1 97 ? -0.79 0.505 25.484 1 94.75 97 GLY B CA 1
ATOM 2441 C C . GLY B 1 97 ? -0.009 -0.72 25.047 1 94.75 97 GLY B C 1
ATOM 2442 O O . GLY B 1 97 ? 1.019 -1.052 25.641 1 94.75 97 GLY B O 1
ATOM 2443 N N . THR B 1 98 ? -0.395 -1.328 24.031 1 95.06 98 THR B N 1
ATOM 2444 C CA . THR B 1 98 ? 0.336 -2.482 23.516 1 95.06 98 THR B CA 1
ATOM 2445 C C . THR B 1 98 ? 1.521 -2.037 22.656 1 95.06 98 THR B C 1
ATOM 2447 O O . THR B 1 98 ? 1.769 -0.838 22.516 1 95.06 98 THR B O 1
ATOM 2450 N N . LEU B 1 99 ? 2.258 -3.105 22.25 1 95.06 99 LEU B N 1
ATOM 2451 C CA . LEU B 1 99 ? 3.398 -2.861 21.375 1 95.06 99 LEU B CA 1
ATOM 2452 C C . LEU B 1 99 ? 3.225 -3.59 20.047 1 95.06 99 LEU B C 1
ATOM 2454 O O . LEU B 1 99 ? 2.643 -4.676 20 1 95.06 99 LEU B O 1
ATOM 2458 N N . GLU B 1 100 ? 3.697 -2.938 19.016 1 92.75 100 GLU B N 1
ATOM 2459 C CA . GLU B 1 100 ? 3.725 -3.576 17.703 1 92.75 100 GLU B CA 1
ATOM 2460 C C . GLU B 1 100 ? 5.125 -3.525 17.094 1 92.75 100 GLU B C 1
ATOM 2462 O O . GLU B 1 100 ? 5.832 -2.525 17.234 1 92.75 100 GLU B O 1
ATOM 2467 N N . ARG B 1 101 ? 5.469 -4.594 16.375 1 91.94 101 ARG B N 1
ATOM 2468 C CA . ARG B 1 101 ? 6.809 -4.691 15.805 1 91.94 101 ARG B CA 1
ATOM 2469 C C . ARG B 1 101 ? 6.848 -4.141 14.383 1 91.94 101 ARG B C 1
ATOM 2471 O O . ARG B 1 101 ? 5.957 -4.422 13.586 1 91.94 101 ARG B O 1
ATOM 2478 N N . TYR B 1 102 ? 7.891 -3.354 14.078 1 94.69 102 TYR B N 1
ATOM 2479 C CA . TYR B 1 102 ? 8.18 -2.807 12.758 1 94.69 102 TYR B CA 1
ATOM 2480 C C . TYR B 1 102 ? 9.672 -2.896 12.445 1 94.69 102 TYR B C 1
ATOM 2482 O O . TYR B 1 102 ? 10.5 -2.99 13.359 1 94.69 102 TYR B O 1
ATOM 2490 N N . ILE B 1 103 ? 9.945 -2.895 11.227 1 93.19 103 ILE B N 1
ATOM 2491 C CA . ILE B 1 103 ? 11.328 -2.746 10.781 1 93.19 103 ILE B CA 1
ATOM 2492 C C . ILE B 1 103 ? 11.68 -1.265 10.695 1 93.19 103 ILE B C 1
ATOM 2494 O O . ILE B 1 103 ? 10.984 -0.487 10.039 1 93.19 103 ILE B O 1
ATOM 2498 N N . ARG B 1 104 ? 12.727 -0.953 11.461 1 94.12 104 ARG B N 1
ATOM 2499 C CA . ARG B 1 104 ? 13.336 0.359 11.281 1 94.12 104 ARG B CA 1
ATOM 2500 C C . ARG B 1 104 ? 14.133 0.42 9.977 1 94.12 104 ARG B C 1
ATOM 2502 O O . ARG B 1 104 ? 15.32 0.105 9.953 1 94.12 104 ARG B O 1
ATOM 2509 N N . HIS B 1 105 ? 13.539 0.918 8.938 1 94 105 HIS B N 1
ATOM 2510 C CA . HIS B 1 105 ? 14.062 0.657 7.602 1 94 105 HIS B CA 1
ATOM 2511 C C . HIS B 1 105 ? 15.109 1.695 7.207 1 94 105 HIS B C 1
ATOM 2513 O O . HIS B 1 105 ? 16.25 1.345 6.875 1 94 105 HIS B O 1
ATOM 2519 N N . SER B 1 106 ? 14.711 2.922 7.172 1 94.88 106 SER B N 1
ATOM 2520 C CA . SER B 1 106 ? 15.594 3.979 6.688 1 94.88 106 SER B CA 1
ATOM 2521 C C . SER B 1 106 ? 15.117 5.352 7.148 1 94.88 106 SER B C 1
ATOM 2523 O O . SER B 1 106 ? 13.969 5.508 7.57 1 94.88 106 SER B O 1
ATOM 2525 N N . PHE B 1 107 ? 16.062 6.227 7.098 1 96.25 107 PHE B N 1
ATOM 2526 C CA . PHE B 1 107 ? 15.703 7.633 7.223 1 96.25 107 PHE B CA 1
ATOM 2527 C C . PHE B 1 107 ? 15.523 8.273 5.848 1 96.25 107 PHE B C 1
ATOM 2529 O O . PHE B 1 107 ? 16.188 7.879 4.887 1 96.25 107 PHE B O 1
ATOM 2536 N N . VAL B 1 108 ? 14.602 9.18 5.762 1 97.69 108 VAL B N 1
ATOM 2537 C CA . VAL B 1 108 ? 14.477 10.023 4.574 1 97.69 108 VAL B CA 1
ATOM 2538 C C . VAL B 1 108 ? 14.82 11.469 4.922 1 97.69 108 VAL B C 1
ATOM 2540 O O . VAL B 1 108 ? 14.281 12.031 5.879 1 97.69 108 VAL B O 1
ATOM 2543 N N . THR B 1 109 ? 15.719 12.016 4.168 1 98 109 THR B N 1
ATOM 2544 C CA . THR B 1 109 ? 16.094 13.422 4.312 1 98 109 THR B CA 1
ATOM 2545 C C . THR B 1 109 ? 15.547 14.25 3.154 1 98 109 THR B C 1
ATOM 2547 O O . THR B 1 109 ? 15.602 13.828 1.999 1 98 109 THR B O 1
ATOM 2550 N N . PHE B 1 110 ? 15 15.375 3.498 1 98.06 110 PHE B N 1
ATOM 2551 C CA . PHE B 1 110 ? 14.367 16.203 2.482 1 98.06 110 PHE B CA 1
ATOM 2552 C C . PHE B 1 110 ? 14.359 17.672 2.914 1 98.06 110 PHE B C 1
ATOM 2554 O O . PHE B 1 110 ? 14.703 17.984 4.055 1 98.06 110 PHE B O 1
ATOM 2561 N N . GLU B 1 111 ? 14.023 18.516 1.932 1 97.62 111 GLU B N 1
ATOM 2562 C CA . GLU B 1 111 ? 13.891 19.953 2.191 1 97.62 111 GLU B CA 1
ATOM 2563 C C . GLU B 1 111 ? 12.43 20.375 2.146 1 97.62 111 GLU B C 1
ATOM 2565 O O . GLU B 1 111 ? 11.68 19.969 1.259 1 97.62 111 GLU B O 1
ATOM 2570 N N . LEU B 1 112 ? 12.039 21.156 3.107 1 97.25 112 LEU B N 1
ATOM 2571 C CA . LEU B 1 112 ? 10.688 21.719 3.164 1 97.25 112 LEU B CA 1
ATOM 2572 C C . LEU B 1 112 ? 10.695 23.094 3.822 1 97.25 112 LEU B C 1
ATOM 2574 O O . LEU B 1 112 ? 11.227 23.266 4.922 1 97.25 112 LEU B O 1
ATOM 2578 N N . GLN B 1 113 ? 10.133 24.031 3.031 1 93.12 113 GLN B N 1
ATOM 2579 C CA . GLN B 1 113 ? 10.047 25.391 3.521 1 93.12 113 GLN B CA 1
ATOM 2580 C C . GLN B 1 113 ? 11.414 25.906 3.969 1 93.12 113 GLN B C 1
ATOM 2582 O O . GLN B 1 113 ? 11.547 26.484 5.047 1 93.12 113 GLN B O 1
ATOM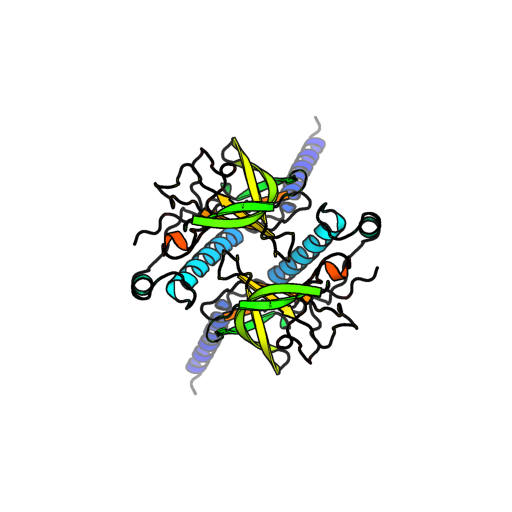 2587 N N . GLY B 1 114 ? 12.391 25.547 3.307 1 93.62 114 GLY B N 1
ATOM 2588 C CA . GLY B 1 114 ? 13.734 26.047 3.525 1 93.62 114 GLY B CA 1
ATOM 2589 C C . GLY B 1 114 ? 14.469 25.328 4.633 1 93.62 114 GLY B C 1
ATOM 2590 O O . GLY B 1 114 ? 15.586 25.703 5 1 93.62 114 GLY B O 1
ATOM 2591 N N . LYS B 1 115 ? 13.945 24.312 5.191 1 96.38 115 LYS B N 1
ATOM 2592 C CA . LYS B 1 115 ? 14.57 23.562 6.273 1 96.38 115 LYS B CA 1
ATOM 2593 C C . LYS B 1 115 ? 14.906 22.141 5.832 1 96.38 115 LYS B C 1
ATOM 2595 O O . LYS B 1 115 ? 14.125 21.516 5.121 1 96.38 115 LYS B O 1
ATOM 2600 N N . SER B 1 116 ? 16.031 21.703 6.316 1 97.25 116 SER B N 1
ATOM 2601 C CA . SER B 1 116 ? 16.391 20.297 6.133 1 97.25 116 SER B CA 1
ATOM 2602 C C . SER B 1 116 ? 15.812 19.422 7.234 1 97.25 116 SER B C 1
ATOM 2604 O O . SER B 1 116 ? 16.078 19.641 8.422 1 97.25 116 SER B O 1
ATOM 2606 N N . LEU B 1 117 ? 15.023 18.484 6.816 1 98.19 117 LEU B N 1
ATOM 2607 C CA . LEU B 1 117 ? 14.312 17.641 7.773 1 98.19 117 LEU B CA 1
ATOM 2608 C C . LEU B 1 117 ? 14.617 16.172 7.551 1 98.19 117 LEU B C 1
ATOM 2610 O O . LEU B 1 117 ? 15.141 15.797 6.5 1 98.19 117 LEU B O 1
ATOM 2614 N N . LYS B 1 118 ? 14.297 15.43 8.625 1 97.88 118 LYS B N 1
ATOM 2615 C CA . LYS B 1 118 ? 14.562 13.992 8.609 1 97.88 118 LYS B CA 1
ATOM 2616 C C . LYS B 1 118 ? 13.438 13.219 9.289 1 97.88 118 LYS B C 1
ATOM 2618 O O . LYS B 1 118 ? 12.945 13.625 10.344 1 97.88 118 LYS B O 1
ATOM 2623 N N . LEU B 1 119 ? 13.016 12.125 8.602 1 98.38 119 LEU B N 1
ATOM 2624 C CA . LEU B 1 119 ? 11.977 11.266 9.164 1 98.38 119 LEU B CA 1
ATOM 2625 C C . LEU B 1 119 ? 12.352 9.797 9.016 1 98.38 119 LEU B C 1
ATOM 2627 O O . LEU B 1 119 ? 12.984 9.406 8.031 1 98.38 119 LEU B O 1
ATOM 2631 N N . LEU B 1 120 ? 11.906 9.039 10 1 97.19 120 LEU B N 1
ATOM 2632 C CA . LEU B 1 120 ? 12.141 7.598 9.984 1 97.19 120 LEU B CA 1
ATOM 2633 C C . LEU B 1 120 ? 11.016 6.875 9.25 1 97.19 120 LEU B C 1
ATOM 2635 O O . LEU B 1 120 ? 9.836 7.078 9.555 1 97.19 120 LEU B O 1
ATOM 2639 N N . LEU B 1 121 ? 11.367 6.039 8.289 1 97 121 LEU B N 1
ATOM 2640 C CA . LEU B 1 121 ? 10.414 5.172 7.602 1 97 121 LEU B CA 1
ATOM 2641 C C . LEU B 1 121 ? 10.352 3.799 8.258 1 97 121 LEU B C 1
ATOM 2643 O O . LEU B 1 121 ? 11.391 3.168 8.484 1 97 121 LEU B O 1
ATOM 2647 N N . LEU B 1 122 ? 9.125 3.412 8.508 1 96.19 122 LEU B N 1
ATOM 2648 C CA . LEU B 1 122 ? 8.883 2.094 9.086 1 96.19 122 LEU B CA 1
ATOM 2649 C C . LEU B 1 122 ? 8.359 1.128 8.031 1 96.19 122 LEU B C 1
ATOM 2651 O O . LEU B 1 122 ? 7.793 1.555 7.02 1 96.19 122 LEU B O 1
ATOM 2655 N N . GLN B 1 123 ? 8.586 -0.115 8.297 1 93.88 123 GLN B N 1
ATOM 2656 C CA . GLN B 1 123 ? 8.055 -1.173 7.445 1 93.88 123 GLN B CA 1
ATOM 2657 C C . GLN B 1 123 ? 7.469 -2.309 8.281 1 93.88 123 GLN B C 1
ATOM 2659 O O . GLN B 1 123 ? 8.078 -2.736 9.266 1 93.88 123 GLN B O 1
ATOM 2664 N N . ALA B 1 124 ? 6.223 -2.723 7.855 1 90.44 124 ALA B N 1
ATOM 2665 C CA . ALA B 1 124 ? 5.621 -3.85 8.562 1 90.44 124 ALA B CA 1
ATOM 2666 C C . ALA B 1 124 ? 6.488 -5.102 8.438 1 90.44 124 ALA B C 1
ATOM 2668 O O . ALA B 1 124 ? 7.055 -5.367 7.371 1 90.44 124 ALA B O 1
ATOM 2669 N N . GLU B 1 125 ? 6.508 -5.875 9.469 1 84.38 125 GLU B N 1
ATOM 2670 C CA . GLU B 1 125 ? 7.34 -7.074 9.477 1 84.38 125 GLU B CA 1
ATOM 2671 C C . GLU B 1 125 ? 6.91 -8.055 8.391 1 84.38 125 GLU B C 1
ATOM 2673 O O . GLU B 1 125 ? 7.746 -8.734 7.793 1 84.38 125 GLU B O 1
ATOM 2678 N N . ASP B 1 126 ? 5.66 -8.117 8.164 1 83.5 126 ASP B N 1
ATOM 2679 C CA . ASP B 1 126 ? 5.141 -9.086 7.203 1 83.5 126 ASP B CA 1
ATOM 2680 C C . ASP B 1 126 ? 4.871 -8.438 5.848 1 83.5 126 ASP B C 1
ATOM 2682 O O . ASP B 1 126 ? 4.113 -8.969 5.039 1 83.5 126 ASP B O 1
ATOM 2686 N N . GLU B 1 127 ? 5.52 -7.309 5.609 1 89.31 127 GLU B N 1
ATOM 2687 C CA . GLU B 1 127 ? 5.336 -6.613 4.336 1 89.31 127 GLU B CA 1
ATOM 2688 C C . GLU B 1 127 ? 5.891 -7.434 3.176 1 89.31 127 GLU B C 1
ATOM 2690 O O . GLU B 1 127 ? 7.062 -7.816 3.186 1 89.31 127 GLU B O 1
ATOM 2695 N N . VAL B 1 128 ? 5.082 -7.617 2.152 1 86.19 128 VAL B N 1
ATOM 2696 C CA . VAL B 1 128 ? 5.469 -8.461 1.024 1 86.19 128 VAL B CA 1
ATOM 2697 C C . VAL B 1 128 ? 6.188 -7.613 -0.027 1 86.19 128 VAL B C 1
ATOM 2699 O O . VAL B 1 128 ? 7.133 -8.078 -0.665 1 86.19 128 VAL B O 1
ATOM 2702 N N . ASP B 1 129 ? 5.738 -6.438 -0.255 1 89.56 129 ASP B N 1
ATOM 2703 C CA . ASP B 1 129 ? 6.395 -5.5 -1.163 1 89.56 129 ASP B CA 1
ATOM 2704 C C . ASP B 1 129 ? 7.383 -4.609 -0.413 1 89.56 129 ASP B C 1
ATOM 2706 O O . ASP B 1 129 ? 6.98 -3.682 0.289 1 89.56 129 ASP B O 1
ATOM 2710 N N . LEU B 1 130 ? 8.641 -4.805 -0.647 1 90.44 130 LEU B N 1
ATOM 2711 C CA . LEU B 1 130 ? 9.703 -4.168 0.129 1 90.44 130 LEU B CA 1
ATOM 2712 C C . LEU B 1 130 ? 9.844 -2.695 -0.244 1 90.44 130 LEU B C 1
ATOM 2714 O O . LEU B 1 130 ? 10.625 -1.967 0.37 1 90.44 130 LEU B O 1
ATOM 2718 N N . ARG B 1 131 ? 9.078 -2.264 -1.203 1 92.25 131 ARG B N 1
ATOM 2719 C CA . ARG B 1 131 ? 9.109 -0.857 -1.596 1 92.25 131 ARG B CA 1
ATOM 2720 C C . ARG B 1 131 ? 8.086 -0.048 -0.801 1 92.25 131 ARG B C 1
ATOM 2722 O O . ARG B 1 131 ? 8.047 1.181 -0.902 1 92.25 131 ARG B O 1
ATOM 2729 N N . ASN B 1 132 ? 7.242 -0.734 -0.045 1 93.81 132 ASN B N 1
ATOM 2730 C CA . ASN B 1 132 ? 6.195 -0.066 0.719 1 93.81 132 ASN B CA 1
ATOM 2731 C C . ASN B 1 132 ? 6.672 0.309 2.117 1 93.81 132 ASN B C 1
ATOM 2733 O O . ASN B 1 132 ? 7.281 -0.509 2.812 1 93.81 132 ASN B O 1
ATOM 2737 N N . PHE B 1 133 ? 6.379 1.576 2.512 1 95.62 133 PHE B N 1
ATOM 2738 C CA . PHE B 1 133 ? 6.762 2.07 3.83 1 95.62 133 PHE B CA 1
ATOM 2739 C C . PHE B 1 133 ? 5.578 2.723 4.531 1 95.62 133 PHE B C 1
ATOM 2741 O O . PHE B 1 133 ? 4.582 3.066 3.8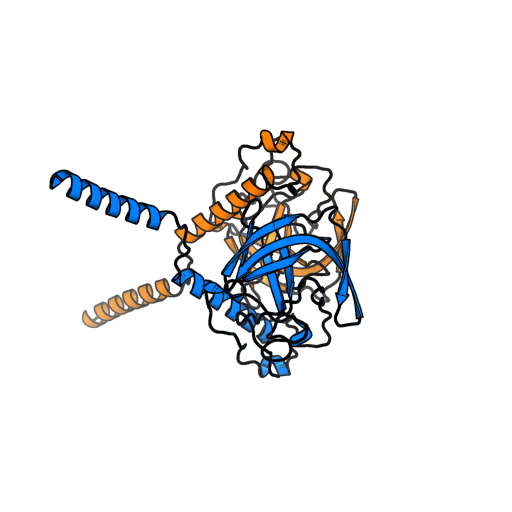89 1 95.62 133 PHE B O 1
ATOM 2748 N N . PHE B 1 134 ? 5.695 2.793 5.867 1 96.94 134 PHE B N 1
ATOM 2749 C CA . PHE B 1 134 ? 4.734 3.463 6.738 1 96.94 134 PHE B CA 1
ATOM 2750 C C . PHE B 1 134 ? 5.379 4.648 7.441 1 96.94 134 PHE B C 1
ATOM 2752 O O . PHE B 1 134 ? 6.406 4.5 8.109 1 96.94 134 PHE B O 1
ATOM 2759 N N . LEU B 1 135 ? 4.773 5.777 7.246 1 98.5 135 LEU B N 1
ATOM 2760 C CA . LEU B 1 135 ? 5.25 6.992 7.902 1 98.5 135 LEU B CA 1
ATOM 2761 C C . LEU B 1 135 ? 4.219 7.516 8.891 1 98.5 135 LEU B C 1
ATOM 2763 O O . LEU B 1 135 ? 3.16 8.008 8.492 1 98.5 135 LEU B O 1
ATOM 2767 N N . ALA B 1 136 ? 4.531 7.398 10.148 1 98.5 136 ALA B N 1
ATOM 2768 C CA . ALA B 1 136 ? 3.797 8.07 11.219 1 98.5 136 ALA B CA 1
ATOM 2769 C C . ALA B 1 136 ? 4.559 9.297 11.719 1 98.5 136 ALA B C 1
ATOM 2771 O O . ALA B 1 136 ? 5.746 9.211 12.039 1 98.5 136 ALA B O 1
ATOM 2772 N N . PHE B 1 137 ? 3.795 10.453 11.805 1 98.88 137 PHE B N 1
ATOM 2773 C CA . PHE B 1 137 ? 4.531 11.641 12.219 1 98.88 137 PHE B CA 1
ATOM 2774 C C . PHE B 1 137 ? 3.617 12.609 12.953 1 98.88 137 PHE B C 1
ATOM 2776 O O . PHE B 1 137 ? 2.395 12.555 12.805 1 98.88 137 PHE B O 1
ATOM 2783 N N . ALA B 1 138 ? 4.23 13.43 13.758 1 98.69 138 ALA B N 1
ATOM 2784 C CA . ALA B 1 138 ? 3.607 14.602 14.367 1 98.69 138 ALA B CA 1
ATOM 2785 C C . ALA B 1 138 ? 4.387 15.875 14.039 1 98.69 138 ALA B C 1
ATOM 2787 O O . ALA B 1 138 ? 5.539 15.805 13.602 1 98.69 138 ALA B O 1
ATOM 2788 N N . ASP B 1 139 ? 3.689 16.953 14.164 1 98.56 139 ASP B N 1
ATOM 2789 C CA . ASP B 1 139 ? 4.332 18.219 13.812 1 98.56 139 ASP B CA 1
ATOM 2790 C C . ASP B 1 139 ? 3.75 19.375 14.625 1 98.56 139 ASP B C 1
ATOM 2792 O O . ASP B 1 139 ? 3.012 19.156 15.586 1 98.56 139 ASP B O 1
ATOM 2796 N N . GLY B 1 140 ? 4.125 20.578 14.242 1 98.12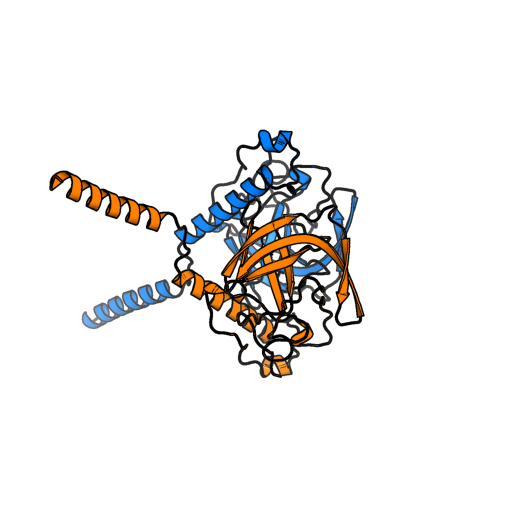 140 GLY B N 1
ATOM 2797 C CA . GLY B 1 140 ? 3.711 21.75 14.992 1 98.12 140 GLY B CA 1
ATOM 2798 C C . GLY B 1 140 ? 2.211 21.969 14.969 1 98.12 140 GLY B C 1
ATOM 2799 O O . GLY B 1 140 ? 1.682 22.75 15.758 1 98.12 140 GLY B O 1
ATOM 2800 N N . THR B 1 141 ? 1.5 21.312 14.094 1 98.56 141 THR B N 1
ATOM 2801 C CA . THR B 1 141 ? 0.054 21.484 14.016 1 98.56 141 THR B CA 1
ATOM 2802 C C . THR B 1 141 ? -0.661 20.453 14.891 1 98.56 141 THR B C 1
ATOM 2804 O O . THR B 1 141 ? -1.859 20.578 15.148 1 98.56 141 THR B O 1
ATOM 2807 N N . SER B 1 142 ? 0.034 19.469 15.422 1 97.88 142 SER B N 1
ATOM 2808 C CA . SER B 1 142 ? -0.556 18.359 16.172 1 97.88 142 SER B CA 1
ATOM 2809 C C . SER B 1 142 ? -1.125 18.828 17.5 1 97.88 142 SER B C 1
ATOM 2811 O O . SER B 1 142 ? -0.48 19.594 18.219 1 97.88 142 SER B O 1
ATOM 2813 N N . ALA B 1 143 ? -2.311 18.375 17.812 1 96.19 143 ALA B N 1
ATOM 2814 C CA . ALA B 1 143 ? -3.041 18.672 19.047 1 96.19 143 ALA B CA 1
ATOM 2815 C C . ALA B 1 143 ? -3.621 20.078 19.016 1 96.19 143 ALA B C 1
ATOM 2817 O O . ALA B 1 143 ? -4.078 20.594 20.047 1 96.19 143 ALA B O 1
ATOM 2818 N N . ASP B 1 144 ? -3.586 20.75 17.938 1 96.75 144 ASP B N 1
ATOM 2819 C CA . ASP B 1 144 ? -4.211 22.047 17.734 1 96.75 144 ASP B CA 1
ATOM 2820 C C . ASP B 1 144 ? -5.055 22.047 16.453 1 96.75 144 ASP B C 1
ATOM 2822 O O . ASP B 1 144 ? -6.262 21.828 16.516 1 96.75 144 ASP B O 1
ATOM 2826 N N . GLU B 1 145 ? -4.332 22.047 15.281 1 98.12 145 GLU B N 1
ATOM 2827 C CA . GLU B 1 145 ? -5.039 22.062 14 1 98.12 145 GLU B CA 1
ATOM 2828 C C . GLU B 1 145 ? -5.262 20.641 13.477 1 98.12 145 GLU B C 1
ATOM 2830 O O . GLU B 1 145 ? -6.195 20.406 12.711 1 98.12 145 GLU B O 1
ATOM 2835 N N . THR B 1 146 ? -4.367 19.734 13.844 1 98.31 146 THR B N 1
ATOM 2836 C CA . THR B 1 146 ? -4.438 18.344 13.43 1 98.31 146 THR B CA 1
ATOM 2837 C C . THR B 1 146 ? -4.461 17.422 14.648 1 98.31 146 THR B C 1
ATOM 2839 O O . THR B 1 146 ? -4.273 17.875 15.781 1 98.31 146 THR B O 1
ATOM 2842 N N . TYR B 1 147 ? -4.738 16.109 14.414 1 97.44 147 TYR B N 1
ATOM 2843 C CA . TYR B 1 147 ? -4.906 15.133 15.469 1 97.44 147 TYR B CA 1
ATOM 2844 C C . TYR B 1 147 ? -3.654 15.039 16.328 1 97.44 147 TYR B C 1
ATOM 2846 O O . TYR B 1 147 ? -2.537 14.961 15.812 1 97.44 147 TYR B O 1
ATOM 2854 N N . GLY B 1 148 ? -3.822 14.977 17.625 1 96.44 148 GLY B N 1
ATOM 2855 C CA . GLY B 1 148 ? -2.721 15.031 18.578 1 96.44 148 GLY B CA 1
ATOM 2856 C C . GLY B 1 148 ? -1.85 13.797 18.562 1 96.44 148 GLY B C 1
ATOM 2857 O O . GLY B 1 148 ? -0.669 13.852 18.906 1 96.44 148 GLY B O 1
ATOM 2858 N N . GLY B 1 149 ? -2.428 12.68 18.234 1 95.69 149 GLY B N 1
ATOM 2859 C CA . GLY B 1 149 ? -1.681 11.43 18.172 1 95.69 149 GLY B CA 1
ATOM 2860 C C . GLY B 1 149 ? -0.818 11.305 16.938 1 95.69 149 GLY B C 1
ATOM 2861 O O . GLY B 1 149 ? -0.082 10.328 16.781 1 95.69 149 GLY B O 1
ATOM 2862 N N . GLY B 1 150 ? -0.897 12.305 16.062 1 97.88 150 GLY B N 1
ATOM 2863 C CA . GLY B 1 150 ? -0.133 12.289 14.828 1 97.88 150 GLY B CA 1
ATOM 2864 C C . GLY B 1 150 ? -0.947 11.836 13.633 1 97.88 150 GLY B C 1
ATOM 2865 O O . GLY B 1 150 ? -2.109 11.453 13.773 1 97.88 150 GLY B O 1
ATOM 2866 N N . ARG B 1 151 ? -0.308 11.906 12.484 1 98.69 151 ARG B N 1
ATOM 2867 C CA . ARG B 1 151 ? -0.911 11.516 11.211 1 98.69 151 ARG B CA 1
ATOM 2868 C C . ARG B 1 151 ? -0.03 10.516 10.469 1 98.69 151 ARG B C 1
ATOM 2870 O O . ARG B 1 151 ? 1.117 10.289 10.852 1 98.69 151 ARG B O 1
ATOM 2877 N N . TYR B 1 152 ? -0.637 9.922 9.406 1 98.56 152 TYR B N 1
ATOM 2878 C CA . TYR B 1 152 ? 0.047 8.859 8.68 1 98.56 152 TYR B CA 1
ATOM 2879 C C . TYR B 1 152 ? 0.146 9.195 7.195 1 98.56 152 TYR B C 1
ATOM 2881 O O . TYR B 1 152 ? -0.655 9.969 6.672 1 98.56 152 TYR B O 1
ATOM 2889 N N . ILE B 1 153 ? 1.141 8.633 6.574 1 98.31 153 ILE B N 1
ATOM 2890 C CA . ILE B 1 153 ? 1.271 8.57 5.121 1 98.31 153 ILE B CA 1
ATOM 2891 C C . ILE B 1 153 ? 1.787 7.195 4.707 1 98.31 153 ILE B C 1
ATOM 2893 O O . ILE B 1 153 ? 2.773 6.703 5.262 1 98.31 153 ILE B O 1
ATOM 2897 N N . ASN B 1 154 ? 1.055 6.535 3.791 1 95.56 154 ASN B N 1
ATOM 2898 C CA . ASN B 1 154 ? 1.597 5.352 3.127 1 95.56 154 ASN B CA 1
ATOM 2899 C C . ASN B 1 154 ? 2.508 5.734 1.963 1 95.56 154 ASN B C 1
ATOM 2901 O O . ASN B 1 154 ? 2.109 6.5 1.083 1 95.56 154 ASN B O 1
ATOM 2905 N N . LEU B 1 155 ? 3.715 5.145 2.041 1 96.12 155 LEU B N 1
ATOM 2906 C CA . LEU B 1 155 ? 4.703 5.543 1.047 1 96.12 155 LEU B CA 1
ATOM 2907 C C . LEU B 1 155 ? 5.184 4.34 0.243 1 96.12 155 LEU B C 1
ATOM 2909 O O . LEU B 1 155 ? 5.211 3.219 0.754 1 96.12 155 LEU B O 1
ATOM 2913 N N . ARG B 1 156 ? 5.5 4.66 -0.957 1 92.5 156 ARG B N 1
ATOM 2914 C CA . ARG B 1 156 ? 6.121 3.674 -1.831 1 92.5 156 ARG B CA 1
ATOM 2915 C C . ARG B 1 156 ? 7.363 4.246 -2.508 1 92.5 156 ARG B C 1
ATOM 2917 O O . ARG B 1 156 ? 7.32 5.34 -3.074 1 92.5 156 ARG B O 1
ATOM 2924 N N . GLN B 1 157 ? 8.383 3.494 -2.412 1 92.19 157 GLN B N 1
ATOM 2925 C CA . GLN B 1 157 ? 9.633 3.93 -3.035 1 92.19 157 GLN B CA 1
ATOM 2926 C C . GLN B 1 157 ? 9.469 4.062 -4.547 1 92.19 157 GLN B C 1
ATOM 2928 O O . GLN B 1 157 ? 8.875 3.197 -5.191 1 92.19 157 GLN B O 1
ATOM 2933 N N . ASP B 1 158 ? 9.969 5.207 -5.102 1 88 158 ASP B N 1
ATOM 2934 C CA . ASP B 1 158 ? 9.781 5.449 -6.531 1 88 158 ASP B CA 1
ATOM 2935 C C . ASP B 1 158 ? 11.125 5.609 -7.242 1 88 158 ASP B C 1
ATOM 2937 O O . ASP B 1 158 ? 11.164 5.781 -8.461 1 88 158 ASP B O 1
ATOM 2941 N N . GLY B 1 159 ? 12.203 5.68 -6.559 1 85 159 GLY B N 1
ATOM 2942 C CA . GLY B 1 159 ? 13.555 5.688 -7.09 1 85 159 GLY B CA 1
ATOM 2943 C C . GLY B 1 159 ? 14.453 4.633 -6.461 1 85 159 GLY B C 1
ATOM 2944 O O . GLY B 1 159 ? 14.008 3.875 -5.594 1 85 159 GLY B O 1
ATOM 2945 N N . SER B 1 160 ? 15.648 4.57 -6.941 1 83.56 160 SER B N 1
ATOM 2946 C CA . SER B 1 160 ? 16.594 3.607 -6.391 1 83.56 160 SER B CA 1
ATOM 2947 C C . SER B 1 160 ? 16.984 3.973 -4.961 1 83.56 160 SER B C 1
ATOM 2949 O O . SER B 1 160 ? 17.062 3.102 -4.094 1 83.56 160 SER B O 1
ATOM 2951 N N . SER B 1 161 ? 17.203 5.16 -4.762 1 88.75 161 SER B N 1
ATOM 2952 C CA . SER B 1 161 ? 17.578 5.613 -3.428 1 88.75 161 SER B CA 1
ATOM 2953 C C . SER B 1 161 ? 16.812 6.879 -3.037 1 88.75 161 SER B C 1
ATOM 2955 O O . SER B 1 161 ? 17.344 7.738 -2.338 1 88.75 161 SER B O 1
ATOM 2957 N N . SER B 1 162 ? 15.641 7.004 -3.646 1 93.06 162 SER B N 1
ATOM 2958 C CA . SER B 1 162 ? 14.836 8.188 -3.369 1 93.06 162 SER B CA 1
ATOM 2959 C C . SER B 1 162 ? 13.367 7.824 -3.201 1 93.06 162 SER B C 1
ATOM 2961 O O . SER B 1 162 ? 12.938 6.734 -3.584 1 93.06 162 SER B O 1
ATOM 2963 N N . ILE B 1 163 ? 12.664 8.781 -2.576 1 95.44 163 ILE B N 1
ATOM 2964 C CA . ILE B 1 163 ? 11.242 8.586 -2.324 1 95.44 163 ILE B CA 1
ATOM 2965 C C . ILE B 1 163 ? 10.531 9.945 -2.295 1 95.44 163 ILE B C 1
ATOM 2967 O O . ILE B 1 163 ? 11.125 10.953 -1.897 1 95.44 163 ILE B O 1
ATOM 2971 N N . THR B 1 164 ? 9.328 9.953 -2.803 1 96.94 164 THR B N 1
ATOM 2972 C CA . THR B 1 164 ? 8.508 11.156 -2.758 1 96.94 164 THR B CA 1
ATOM 2973 C C . THR B 1 164 ? 7.551 11.117 -1.572 1 96.94 164 THR B C 1
ATOM 2975 O O . THR B 1 164 ? 6.848 10.125 -1.372 1 96.94 164 THR B O 1
ATOM 2978 N N . ILE B 1 165 ? 7.586 12.148 -0.771 1 98.31 165 ILE B N 1
ATOM 2979 C CA . ILE B 1 165 ? 6.605 12.328 0.293 1 98.31 165 ILE B CA 1
ATOM 2980 C C . ILE B 1 165 ? 5.602 13.406 -0.112 1 98.31 165 ILE B C 1
ATOM 2982 O O . ILE B 1 165 ? 5.98 14.555 -0.362 1 98.31 165 ILE B O 1
ATOM 2986 N N . ASP B 1 166 ? 4.379 13.047 -0.221 1 98.19 166 ASP B N 1
ATOM 2987 C CA . ASP B 1 166 ? 3.32 14.023 -0.446 1 98.19 166 ASP B CA 1
ATOM 2988 C C . ASP B 1 166 ? 2.494 14.242 0.82 1 98.19 166 ASP B C 1
ATOM 2990 O O . ASP B 1 166 ? 1.566 13.477 1.099 1 98.19 166 ASP B O 1
ATOM 2994 N N . PHE B 1 167 ? 2.705 15.328 1.509 1 98.81 167 PHE B N 1
ATOM 2995 C CA . PHE B 1 167 ? 2.057 15.602 2.785 1 98.81 167 PHE B CA 1
ATOM 2996 C C . PHE B 1 167 ? 0.579 15.914 2.584 1 98.81 167 PHE B C 1
ATOM 2998 O O . PHE B 1 167 ? -0.206 15.867 3.533 1 98.81 167 PHE B O 1
ATOM 3005 N N . ASN B 1 168 ? 0.189 16.234 1.349 1 98.69 168 ASN B N 1
ATOM 3006 C CA . ASN B 1 168 ? -1.226 16.469 1.068 1 98.69 168 ASN B CA 1
ATOM 3007 C C . ASN B 1 168 ? -2.041 15.188 1.25 1 98.69 168 ASN B C 1
ATOM 3009 O O . ASN B 1 168 ? -3.27 15.242 1.346 1 98.69 168 ASN B O 1
ATOM 3013 N N . LEU B 1 169 ? -1.356 14.07 1.363 1 98.12 169 LEU B N 1
ATOM 3014 C CA . LEU B 1 169 ? -2.023 12.781 1.49 1 98.12 169 LEU B CA 1
ATOM 3015 C C . LEU B 1 169 ? -2.027 12.312 2.941 1 98.12 169 LEU B C 1
ATOM 3017 O O . LEU B 1 169 ? -2.5 11.211 3.242 1 98.12 169 LEU B O 1
ATOM 3021 N N . ALA B 1 170 ? -1.536 13.125 3.852 1 98.75 170 ALA B N 1
ATOM 3022 C CA . ALA B 1 170 ? -1.57 12.766 5.266 1 98.75 170 ALA B CA 1
ATOM 3023 C C . ALA B 1 170 ? -3.008 12.602 5.758 1 98.75 170 ALA B C 1
ATOM 3025 O O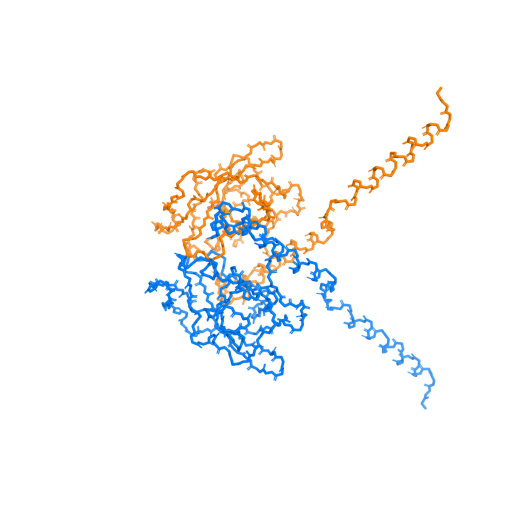 . ALA B 1 170 ? -3.873 13.422 5.438 1 98.75 170 ALA B O 1
ATOM 3026 N N . TYR B 1 171 ? -3.207 11.547 6.555 1 98.19 171 TYR B N 1
ATOM 3027 C CA . TYR B 1 171 ? -4.555 11.242 7.031 1 98.19 171 TYR B CA 1
ATOM 3028 C C . TYR B 1 171 ? -4.543 10.898 8.516 1 98.19 171 TYR B C 1
ATOM 3030 O O . TYR B 1 171 ? -3.504 10.531 9.07 1 98.19 171 TYR B O 1
ATOM 3038 N N . ASN B 1 172 ? -5.676 11.07 9.102 1 97.94 172 ASN B N 1
ATOM 3039 C CA . ASN B 1 172 ? -5.84 10.719 10.508 1 97.94 172 ASN B CA 1
ATOM 3040 C C . ASN B 1 172 ? -5.91 9.203 10.703 1 97.94 172 ASN B C 1
ATOM 3042 O O . ASN B 1 172 ? -6.559 8.508 9.922 1 97.94 172 ASN B O 1
ATOM 3046 N N . PRO B 1 173 ? -5.199 8.727 11.734 1 97.38 173 PRO B N 1
ATOM 3047 C CA . PRO B 1 173 ? -5.426 7.328 12.094 1 97.38 173 PRO B CA 1
ATOM 3048 C C . PRO B 1 173 ? -6.852 7.062 12.57 1 97.38 173 PRO B C 1
ATOM 3050 O O . PRO B 1 173 ? -7.574 7.996 12.922 1 97.38 173 PRO B O 1
ATOM 3053 N N . TYR B 1 174 ? -7.211 5.797 12.562 1 96.12 174 TYR B N 1
ATOM 3054 C CA . TYR B 1 174 ? -8.586 5.422 12.883 1 96.12 174 TYR B CA 1
ATOM 3055 C C . TYR B 1 174 ? -8.922 5.758 14.328 1 96.12 174 TYR B C 1
ATOM 3057 O O . TYR B 1 174 ? -10.07 6.051 14.656 1 96.12 174 TYR B O 1
ATOM 3065 N N . CYS B 1 175 ? -7.941 5.754 15.219 1 95.81 175 CYS B N 1
ATOM 3066 C CA . CYS B 1 175 ? -8.164 6.086 16.625 1 95.81 175 CYS B CA 1
ATOM 3067 C C . CYS B 1 175 ? -8.609 7.539 16.766 1 95.81 175 CYS B C 1
ATOM 3069 O O . CYS B 1 175 ? -9.141 7.922 17.812 1 95.81 175 CYS B O 1
ATOM 3071 N N . ALA B 1 176 ? -8.312 8.367 15.773 1 96.19 176 ALA B N 1
ATOM 3072 C CA . ALA B 1 176 ? -8.789 9.75 15.789 1 96.19 176 ALA B CA 1
ATOM 3073 C C . ALA B 1 176 ? -10.305 9.805 15.68 1 96.19 176 ALA B C 1
ATOM 3075 O O . ALA B 1 176 ? -10.93 10.773 16.125 1 96.19 176 ALA B O 1
ATOM 3076 N N . TYR B 1 177 ? -10.914 8.789 15.094 1 96 177 TYR B N 1
ATOM 3077 C CA . TYR B 1 177 ? -12.359 8.734 14.883 1 96 177 TYR B CA 1
ATOM 3078 C C . TYR B 1 177 ? -13.031 7.902 15.969 1 96 177 TYR B C 1
ATOM 3080 O O . TYR B 1 177 ? -14.18 8.172 16.344 1 96 177 TYR B O 1
ATOM 3088 N N . ASN B 1 178 ? -12.391 6.84 16.328 1 94.94 178 ASN B N 1
ATOM 3089 C CA . ASN B 1 178 ? -12.859 5.871 17.312 1 94.94 178 ASN B CA 1
ATOM 3090 C C . ASN B 1 178 ? -11.734 5.398 18.219 1 94.94 178 ASN B C 1
ATOM 3092 O O . ASN B 1 178 ? -10.875 4.625 17.797 1 94.94 178 ASN B O 1
ATOM 3096 N N . PRO B 1 179 ? -11.758 5.793 19.438 1 93.12 179 PRO B N 1
ATOM 3097 C CA . PRO B 1 179 ? -10.648 5.52 20.359 1 93.12 179 PRO B CA 1
ATOM 3098 C C . PRO B 1 179 ? -10.461 4.027 20.625 1 93.12 179 PRO B C 1
ATOM 3100 O O . PRO B 1 179 ? -9.445 3.625 21.203 1 93.12 179 PRO B O 1
ATOM 3103 N N . ASP B 1 180 ? -11.367 3.205 20.234 1 93.25 180 ASP B N 1
ATOM 3104 C CA . ASP B 1 180 ? -11.258 1.768 20.469 1 93.25 180 ASP B CA 1
ATOM 3105 C C . ASP B 1 180 ? -10.266 1.131 19.5 1 93.25 180 ASP B C 1
ATOM 3107 O O . ASP B 1 180 ? -9.883 -0.029 19.656 1 93.25 180 ASP B O 1
ATOM 3111 N N . PHE B 1 181 ? -9.875 1.854 18.531 1 93.75 181 PHE B N 1
ATOM 3112 C CA . PHE B 1 181 ? -8.859 1.355 17.609 1 93.75 181 PHE B CA 1
ATOM 3113 C C . PHE B 1 181 ? -7.457 1.666 18.125 1 93.75 181 PHE B C 1
ATOM 3115 O O . PHE B 1 181 ? -7.188 2.783 18.562 1 93.75 181 PHE B O 1
ATOM 3122 N N . ALA B 1 182 ? -6.625 0.641 18.125 1 94.31 182 ALA B N 1
ATOM 3123 C CA . ALA B 1 182 ? -5.227 0.821 18.516 1 94.31 182 ALA B CA 1
ATOM 3124 C C . ALA B 1 182 ? -4.395 1.304 17.328 1 94.31 182 ALA B C 1
ATOM 3126 O O . ALA B 1 182 ? -4.426 0.703 16.25 1 94.31 182 ALA B O 1
ATOM 3127 N N . CYS B 1 183 ? -3.678 2.375 17.562 1 95.94 183 CYS B N 1
ATOM 3128 C CA . CYS B 1 183 ? -2.896 2.979 16.484 1 95.94 183 CYS B CA 1
ATOM 3129 C C . CYS B 1 183 ? -1.46 3.225 16.938 1 95.94 183 CYS B C 1
ATOM 3131 O O . CYS B 1 183 ? -1.217 3.631 18.078 1 95.94 183 CYS B O 1
ATOM 3133 N N . PRO B 1 184 ? -0.529 3.084 15.945 1 96.81 184 PRO B N 1
ATOM 3134 C CA . PRO B 1 184 ? 0.871 3.35 16.281 1 96.81 184 PRO B CA 1
ATOM 3135 C C . PRO B 1 184 ? 1.131 4.82 16.609 1 96.81 184 PRO B C 1
ATOM 3137 O O . PRO B 1 184 ? 0.661 5.707 15.891 1 96.81 184 PRO B O 1
ATOM 3140 N N . ILE B 1 185 ? 1.896 4.996 17.672 1 97.62 185 ILE B N 1
ATOM 3141 C CA . ILE B 1 185 ? 2.295 6.348 18.047 1 97.62 185 ILE B CA 1
ATOM 3142 C C . ILE B 1 185 ? 3.57 6.734 17.297 1 97.62 185 ILE B C 1
ATOM 3144 O O . ILE B 1 185 ? 4.523 5.957 17.234 1 97.62 185 ILE B O 1
ATOM 3148 N N . PRO B 1 186 ? 3.58 7.93 16.688 1 98.25 186 PRO B N 1
ATOM 3149 C CA . PRO B 1 186 ? 4.805 8.344 16 1 98.25 186 PRO B CA 1
ATOM 3150 C C . PRO B 1 186 ? 6.043 8.234 16.891 1 98.25 186 PRO B C 1
ATOM 3152 O O . PRO B 1 186 ? 6.039 8.719 18.016 1 98.25 186 PRO B O 1
ATOM 3155 N N . PRO B 1 187 ? 7.098 7.645 16.344 1 97.19 187 PRO B N 1
ATOM 3156 C CA . PRO B 1 187 ? 8.336 7.617 17.125 1 97.19 187 PRO B CA 1
ATOM 3157 C C . PRO B 1 187 ? 8.922 9.008 17.359 1 97.19 187 PRO B C 1
ATOM 3159 O O . PRO B 1 187 ? 8.594 9.945 16.641 1 97.19 187 PRO B O 1
ATOM 3162 N N . LYS B 1 188 ? 9.805 9.039 18.328 1 96.44 188 LYS B N 1
ATOM 3163 C CA . LYS B 1 188 ? 10.375 10.32 18.719 1 96.44 188 LYS B CA 1
ATOM 3164 C C . LYS B 1 188 ? 11.086 10.992 17.547 1 96.44 188 LYS B C 1
ATOM 3166 O O . LYS B 1 188 ? 11.039 12.219 17.406 1 96.44 188 LYS B O 1
ATOM 3171 N N . GLU B 1 189 ? 11.703 10.211 16.672 1 95.94 189 GLU B N 1
ATOM 3172 C CA . GLU B 1 189 ? 12.438 10.695 15.516 1 95.94 189 GLU B CA 1
ATOM 3173 C C . GLU B 1 189 ? 11.516 11.406 14.531 1 95.94 189 GLU B C 1
ATOM 3175 O O . GLU B 1 189 ? 11.969 12.188 13.695 1 95.94 189 GLU B O 1
ATOM 3180 N N . ASN B 1 190 ? 10.203 11.133 14.648 1 98.56 190 ASN B N 1
ATOM 3181 C CA . ASN B 1 190 ? 9.258 11.617 13.648 1 98.56 190 ASN B CA 1
ATOM 3182 C C . ASN B 1 190 ? 8.406 12.758 14.18 1 98.56 190 ASN B C 1
ATOM 3184 O O . ASN B 1 190 ? 7.324 13.031 13.656 1 98.56 190 ASN B O 1
ATOM 3188 N N . ILE B 1 191 ? 8.898 13.359 15.227 1 98.31 191 ILE B N 1
ATOM 3189 C CA . ILE B 1 191 ? 8.234 14.555 15.742 1 98.31 191 ILE B CA 1
ATOM 3190 C C . ILE B 1 191 ? 8.945 15.805 15.227 1 98.31 191 ILE B C 1
ATOM 3192 O O . ILE B 1 191 ? 10.047 16.125 15.656 1 98.31 191 ILE B O 1
ATOM 3196 N N . LEU B 1 192 ? 8.258 16.484 14.328 1 98.31 192 LEU B N 1
ATOM 3197 C CA . LEU B 1 192 ? 8.82 17.688 13.727 1 98.31 192 LEU B CA 1
ATOM 3198 C C . LEU B 1 192 ? 8.422 18.938 14.523 1 98.31 192 LEU B C 1
ATOM 3200 O O . LEU B 1 192 ? 7.301 19.031 15.016 1 98.31 192 LEU B O 1
ATOM 3204 N N . GLU B 1 193 ? 9.297 19.859 14.492 1 95.56 193 GLU B N 1
ATOM 3205 C CA . GLU B 1 193 ? 9.031 21.109 15.203 1 95.56 193 GLU B CA 1
ATOM 3206 C C . GLU B 1 193 ? 8.234 22.078 14.336 1 95.56 193 GLU B C 1
ATOM 3208 O O . GLU B 1 193 ? 7.465 22.891 14.844 1 95.56 193 GLU B O 1
ATOM 3213 N N . ILE B 1 194 ? 8.336 21.984 13.07 1 97.62 194 ILE B N 1
ATOM 3214 C CA . ILE B 1 194 ? 7.664 22.906 12.156 1 97.62 194 ILE B CA 1
ATOM 3215 C C . ILE B 1 194 ? 6.227 22.453 11.922 1 97.62 194 ILE B C 1
ATOM 3217 O O . ILE B 1 194 ? 5.93 21.25 11.984 1 97.62 194 ILE B O 1
ATOM 3221 N N . PRO B 1 195 ? 5.359 23.391 11.656 1 98.25 195 PRO B N 1
ATOM 3222 C CA . PRO B 1 195 ? 4 23 11.273 1 98.25 195 PRO B CA 1
ATOM 3223 C C . PRO B 1 195 ? 3.908 22.531 9.82 1 98.25 195 PRO B C 1
ATOM 3225 O O . PRO B 1 195 ? 4.496 23.156 8.93 1 98.25 195 PRO B O 1
ATOM 3228 N N . ILE B 1 196 ? 3.318 21.469 9.586 1 98.5 196 ILE B N 1
ATOM 3229 C CA . ILE B 1 196 ? 3.004 20.969 8.25 1 98.5 196 ILE B CA 1
ATOM 3230 C C . ILE B 1 196 ? 1.522 21.188 7.957 1 98.5 196 ILE B C 1
ATOM 3232 O O . ILE B 1 196 ? 0.685 20.359 8.289 1 98.5 196 ILE B O 1
ATOM 3236 N N . ARG B 1 197 ? 1.232 22.25 7.254 1 98.62 197 ARG B N 1
ATOM 3237 C CA . ARG B 1 197 ? -0.161 22.578 6.969 1 98.62 197 ARG B CA 1
ATOM 3238 C C . ARG B 1 197 ? -0.594 22.016 5.621 1 98.62 197 ARG B C 1
ATOM 3240 O O . ARG B 1 197 ? -0.918 22.766 4.699 1 98.62 197 ARG B O 1
ATOM 3247 N N . ALA B 1 198 ? -0.608 20.766 5.555 1 98.75 198 ALA B N 1
ATOM 3248 C CA . ALA B 1 198 ? -1.062 19.953 4.438 1 98.75 198 ALA B CA 1
ATOM 3249 C C . ALA B 1 198 ? -1.702 18.656 4.93 1 98.75 198 ALA B C 1
ATOM 3251 O O . ALA B 1 198 ? -1.318 18.125 5.977 1 98.75 198 ALA B O 1
ATOM 3252 N N . GLY B 1 199 ? -2.729 18.172 4.176 1 98.69 199 GLY B N 1
ATOM 3253 C CA . GLY B 1 199 ? -3.387 16.938 4.562 1 98.69 199 GLY B CA 1
ATOM 3254 C C . GLY B 1 199 ? -4.609 17.156 5.434 1 98.69 199 GLY B C 1
ATOM 3255 O O . GLY B 1 199 ? -5.199 18.234 5.422 1 98.69 199 GLY B O 1
ATOM 3256 N N . GLU B 1 200 ? -5 16.094 6.125 1 98.62 200 GLU B N 1
ATOM 3257 C CA . GLU B 1 200 ? -6.254 16.062 6.875 1 98.62 200 GLU B CA 1
ATOM 3258 C C . GLU B 1 200 ? -6.133 16.828 8.188 1 98.62 200 GLU B C 1
ATOM 3260 O O . GLU B 1 200 ? -5.125 16.719 8.883 1 98.62 200 GLU B O 1
ATOM 3265 N N . LYS B 1 201 ? -7.16 17.578 8.523 1 98.5 201 LYS B N 1
ATOM 3266 C CA . LYS B 1 201 ? -7.246 18.328 9.773 1 98.5 201 LYS B CA 1
ATOM 3267 C C . LYS B 1 201 ? -8.008 17.531 10.836 1 98.5 201 LYS B C 1
ATOM 3269 O O . LYS B 1 201 ? -8.328 16.359 10.625 1 98.5 201 LYS B O 1
ATOM 3274 N N . ASN B 1 202 ? -8.219 18.141 11.969 1 97.44 202 ASN B N 1
ATOM 3275 C CA . ASN B 1 202 ? -8.938 17.516 13.07 1 97.44 202 ASN B CA 1
ATOM 3276 C C . ASN B 1 202 ? -10.32 17.031 12.641 1 97.44 202 ASN B C 1
ATOM 3278 O O . ASN B 1 202 ? -11.016 17.719 11.891 1 97.44 202 ASN B O 1
ATOM 3282 N N . TYR B 1 203 ? -10.586 15.797 13.141 1 92.94 203 TYR B N 1
ATOM 3283 C CA . TYR B 1 203 ? -11.953 15.305 13.039 1 92.94 203 TYR B CA 1
ATOM 3284 C C . TYR B 1 203 ? -12.82 15.875 14.156 1 92.94 203 TYR B C 1
ATOM 3286 O O . TYR B 1 203 ? -12.523 15.688 15.336 1 92.94 203 TYR B O 1
ATOM 3294 N N . ASN B 1 204 ? -13.688 16.766 13.82 1 78.56 204 ASN B N 1
ATOM 3295 C CA . ASN B 1 204 ? -14.578 17.359 14.812 1 78.56 204 ASN B CA 1
ATOM 3296 C C . ASN B 1 204 ? -15.875 16.578 14.938 1 78.56 204 ASN B C 1
ATOM 3298 O O . ASN B 1 204 ? -16.578 16.375 13.945 1 78.56 204 ASN B O 1
ATOM 3302 N N . LYS B 1 205 ? -16.062 15.75 16.031 1 65.62 205 LYS B N 1
ATOM 3303 C CA . LYS B 1 205 ? -17.281 15.008 16.297 1 65.62 205 LYS B CA 1
ATOM 3304 C C . LYS B 1 205 ? -18.484 15.945 16.406 1 65.62 205 LYS B C 1
ATOM 3306 O O . LYS B 1 205 ? -18.328 17.109 16.766 1 65.62 205 LYS B O 1
#

pLDDT: mean 89.58, std 13.64, range [39.0, 98.88]